Protein AF-A0AA35RYK0-F1 (afdb_monomer_lite)

Secondary structure (DSSP, 8-state):
--------------------------------------TT--EEEESTTS-EEEEPP-SHHHHTSSPPPS-TTTTT---EEEEES--HHHHHHHHHTT-EE--TT-S--SEEEESSPPPHHHHHT--TT-EES--TTTHHHHSHHHHHHHHHHHHHHH-TTTTTTS-SEEEETTTHHHHHHHHHHS---EEEEESS--TTTT-EEESSGGGS--SS-EEEEE--SSB-EETTEEEEEEEEEEEEEETTEEEEEEEEEEEEEEEEE---TT-TT-HHHH---HHHHTTSTT-----STT-TTSSSEEEHHHHHHHHHHTT--HHHHHHHHHHHHHHHHHHHHHHHHHHHHHH-SSTTSB-EEEEEEEEEBTTS-EEEEEEEES------SHHHHHHHHHHHHHHHHHHT-B---TTS--PPPPP---------------------------

Radius of gyration: 27.4 Å; chains: 1; bounding box: 89×77×68 Å

pLDDT: mean 77.93, std 24.45, range [21.61, 98.56]

Foldseek 3Di:
DDDDDDDDDDDDDDDDDDDDDDDDDDDDDDDDDPPPDPVQDQWFFDDDVRNFTFGFFDLCQLLVVDQLPDLPCPPPFAAEEEEADDDVLLVSRCVSNPYYYDDPPDLQHQEYEHPDDDDLQNQQSDDQLAAYADFPPPCCLFFPVNLVVLLVVCCVVVNCVLSVFAADKDKPDVCLVVVQVVCVVDFAKKWKAARPDDLCPPIFIDRDSVVDDRPGIIMIGGAQQFFDDDPQWFKKWWWKKKWQFLVVTDIDTDPKTKIFTQLDGAPTCPCRVPCSRRPRGCSVRVPDPSFDDDQDPPCQQDTRMHMPVNVLVVVVVVVDPSVVLVVLVVSSVVVSCVSCSVVRVVSCVVRRPHRLRYMHMKIWIWTQGPVSHIHTDGIHGNPDLDDPHPVSSVVSSCVVSVNSVVSGNTRHHSPDDDDPPPPPPPPPPDDDDDDDDDDDDDDDDDDDDD

Sequence (450 aa):
MMEIEESSCPSESGEEAGGGKDIRGSSVNSETSEKSSDANLSVLWTGSAGKTPLIQFRADALLGLETPPDHPYSGNHRLTFKLSGENRLVHTLLLSHGFSEVSLMNARFNVYWSGSHIQMSEIRALMPHQRINHFPRSYMITRKDRLCQNISRMQHAKGVKHFNIIPTTFVLPDELPQFRVHFRKKRGTWIVKPVSLSRGRGITIINHPNQAKSDEPMVVSQYIERPLIVNGYKFDLRIYVAVTSFNPLKIYIYEEGMARFATEHYSGPVQLDNLCMHLTNYSVNKKSTQYVRCDSPGRDDYGSKWSMSALLRHLQEQGKNVAEMMMKVEDVIIKALIAGESHISSACDVFQTHRRSCFELYGFDILIDKDLRPWLLEINLSPSLGCDTPFDLRLKSNLIANLLTLVGVPLCDPYTRETPKPPTDHQHRRPTQTSWTREKNHRRLCHHVL

Structure (mmCIF, N/CA/C/O backbone):
data_AF-A0AA35RYK0-F1
#
_entry.id   AF-A0AA35RYK0-F1
#
loop_
_atom_site.group_PDB
_atom_site.id
_atom_site.type_symbol
_atom_site.label_atom_id
_atom_site.label_alt_id
_atom_site.label_comp_id
_atom_site.label_asym_id
_atom_site.label_entity_id
_atom_site.label_seq_id
_atom_site.pdbx_PDB_ins_code
_atom_site.Cartn_x
_atom_site.Cartn_y
_atom_site.Cartn_z
_atom_site.occupancy
_atom_site.B_iso_or_equiv
_atom_site.auth_seq_id
_atom_site.auth_comp_id
_atom_site.auth_asym_id
_atom_site.auth_atom_id
_atom_site.pdbx_PDB_model_num
ATOM 1 N N . MET A 1 1 ? 15.670 -6.952 2.163 1.00 34.94 1 MET A N 1
ATOM 2 C CA . MET A 1 1 ? 14.462 -7.699 1.760 1.00 34.94 1 MET A CA 1
ATOM 3 C C . MET A 1 1 ? 14.798 -9.170 1.861 1.00 34.94 1 MET A C 1
ATOM 5 O O . MET A 1 1 ? 15.587 -9.646 1.052 1.00 34.94 1 MET A O 1
ATOM 9 N N . MET A 1 2 ? 14.259 -9.856 2.867 1.00 21.84 2 MET A N 1
ATOM 10 C CA . MET A 1 2 ? 14.359 -11.311 2.988 1.00 21.84 2 MET A CA 1
ATOM 11 C C . MET A 1 2 ? 13.404 -12.001 2.008 1.00 21.84 2 MET A C 1
ATOM 13 O O . MET A 1 2 ? 12.231 -11.646 1.904 1.00 21.84 2 MET A O 1
ATOM 17 N N . GLU A 1 3 ? 13.935 -12.974 1.276 1.00 25.69 3 GLU A N 1
ATOM 18 C CA . GLU A 1 3 ? 13.173 -13.931 0.482 1.00 25.69 3 GLU A CA 1
ATOM 19 C C . GLU A 1 3 ? 12.718 -15.040 1.440 1.00 25.69 3 GLU A C 1
ATOM 21 O O . GLU A 1 3 ? 13.545 -15.685 2.081 1.00 25.69 3 GLU A O 1
ATOM 26 N N . ILE A 1 4 ? 11.406 -15.195 1.631 1.00 26.39 4 ILE A N 1
ATOM 27 C CA . ILE A 1 4 ? 10.857 -16.266 2.468 1.00 26.39 4 ILE A CA 1
ATOM 28 C C . ILE A 1 4 ? 10.707 -17.497 1.572 1.00 26.39 4 ILE A C 1
ATOM 30 O O . ILE A 1 4 ? 9.731 -17.613 0.832 1.00 26.39 4 ILE A O 1
ATOM 34 N N . GLU A 1 5 ? 11.688 -18.396 1.622 1.00 27.75 5 GLU A N 1
ATOM 35 C CA . GLU A 1 5 ? 11.574 -19.764 1.105 1.00 27.75 5 GLU A CA 1
ATOM 36 C C . GLU A 1 5 ? 11.396 -20.737 2.284 1.00 27.75 5 GLU A C 1
ATOM 38 O O . GLU A 1 5 ? 12.176 -20.738 3.237 1.00 27.75 5 GLU A O 1
ATOM 43 N N . GLU A 1 6 ? 10.351 -21.570 2.242 1.00 27.88 6 GLU A N 1
ATOM 44 C CA . GLU A 1 6 ? 10.125 -22.629 3.232 1.00 27.88 6 GLU A CA 1
ATOM 45 C C . GLU A 1 6 ? 11.081 -23.820 3.015 1.00 27.88 6 GLU A C 1
ATOM 47 O O . GLU A 1 6 ? 10.957 -24.597 2.073 1.00 27.88 6 GLU A O 1
ATOM 52 N N . SER A 1 7 ? 12.038 -23.902 3.943 1.00 25.59 7 SER A N 1
ATOM 53 C CA . SER A 1 7 ? 12.784 -25.020 4.551 1.00 25.59 7 SER A CA 1
ATOM 54 C C . SER A 1 7 ? 12.881 -26.415 3.907 1.00 25.59 7 SER A C 1
ATOM 56 O O . SER A 1 7 ? 11.884 -27.094 3.662 1.00 25.59 7 SER A O 1
ATOM 58 N N . SER A 1 8 ? 14.098 -26.967 4.001 1.00 23.86 8 SER A N 1
ATOM 59 C CA . SER A 1 8 ? 14.321 -28.364 4.408 1.00 23.86 8 SER A CA 1
ATOM 60 C C . SER A 1 8 ? 15.623 -28.504 5.217 1.00 23.86 8 SER A C 1
ATOM 62 O O . SER A 1 8 ? 16.707 -28.253 4.691 1.00 23.86 8 SER A O 1
ATOM 64 N N . CYS A 1 9 ? 15.516 -28.898 6.492 1.00 22.33 9 CYS A N 1
ATOM 65 C CA . CYS A 1 9 ? 16.637 -29.301 7.354 1.00 22.33 9 CYS A CA 1
ATOM 66 C C . CYS A 1 9 ? 17.306 -30.594 6.862 1.00 22.33 9 CYS A C 1
ATOM 68 O O . CYS A 1 9 ? 16.609 -31.502 6.402 1.00 22.33 9 CYS A O 1
ATOM 70 N N . PRO A 1 10 ? 18.607 -30.758 7.147 1.00 25.53 10 PRO A N 1
ATOM 71 C CA . PRO A 1 10 ? 19.122 -32.055 7.551 1.00 25.53 10 PRO A CA 1
ATOM 72 C C . PRO A 1 10 ? 19.790 -32.024 8.933 1.00 25.53 10 PRO A C 1
ATOM 74 O O . PRO A 1 10 ? 20.348 -31.029 9.385 1.00 25.53 10 PRO A O 1
ATOM 77 N N . SER A 1 11 ? 19.658 -33.178 9.572 1.00 25.84 11 SER A N 1
ATOM 78 C CA . SER A 1 11 ? 20.083 -33.630 10.894 1.00 25.84 11 SER A CA 1
ATOM 79 C C . SER A 1 11 ? 21.565 -33.453 11.232 1.00 25.84 11 SER A C 1
ATOM 81 O O . SER A 1 11 ? 22.437 -33.699 10.401 1.00 25.84 11 SER A O 1
ATOM 83 N N . GLU A 1 12 ? 21.813 -33.154 12.508 1.00 24.00 12 GLU A N 1
ATOM 84 C CA . GLU A 1 12 ? 23.100 -33.260 13.195 1.00 24.00 12 GLU A CA 1
ATOM 85 C C . GLU A 1 12 ? 23.570 -34.720 13.334 1.00 24.00 12 GLU A C 1
ATOM 87 O O . GLU A 1 12 ? 22.795 -35.613 13.681 1.00 24.00 12 GLU A O 1
ATOM 92 N N . SER A 1 13 ? 24.874 -34.930 13.165 1.00 26.23 13 SER A N 1
ATOM 93 C CA . SER A 1 13 ? 25.642 -35.987 13.827 1.00 26.23 13 SER A CA 1
ATOM 94 C C . SER A 1 13 ? 27.058 -35.452 14.044 1.00 26.23 13 SER A C 1
ATOM 96 O O . SER A 1 13 ? 27.713 -35.058 13.078 1.00 26.23 13 SER A O 1
ATOM 98 N N . GLY A 1 14 ? 27.480 -35.357 15.304 1.00 23.80 14 GLY A N 1
ATOM 99 C CA . GLY A 1 14 ? 28.763 -34.778 15.698 1.00 23.80 14 GLY A CA 1
ATOM 100 C C . GLY A 1 14 ? 29.941 -35.745 15.619 1.00 23.80 14 GLY A C 1
ATOM 101 O O . GLY A 1 14 ? 29.751 -36.945 15.470 1.00 23.80 14 GLY A O 1
ATOM 102 N N . GLU A 1 15 ? 31.143 -35.189 15.779 1.00 25.91 15 GLU A N 1
ATOM 103 C CA . GLU A 1 15 ? 32.295 -35.825 16.429 1.00 25.91 15 GLU A CA 1
ATOM 104 C C . GLU A 1 15 ? 33.355 -34.756 16.777 1.00 25.91 15 GLU A C 1
ATOM 106 O O . GLU A 1 15 ? 33.564 -33.794 16.038 1.00 25.91 15 GLU A O 1
ATOM 111 N N . GLU A 1 16 ? 33.952 -34.906 17.962 1.00 24.39 16 GLU A N 1
ATOM 112 C CA . GLU A 1 16 ? 34.920 -34.018 18.623 1.00 24.39 16 GLU A CA 1
ATOM 113 C C . GLU A 1 16 ? 36.397 -34.340 18.286 1.00 24.39 16 GLU A C 1
ATOM 115 O O . GLU A 1 16 ? 36.713 -35.404 17.763 1.00 24.39 16 GLU A O 1
ATOM 120 N N . ALA A 1 17 ? 37.279 -33.445 18.774 1.00 27.11 17 ALA A N 1
ATOM 121 C CA . ALA A 1 17 ? 38.740 -33.533 18.981 1.00 27.11 17 ALA A CA 1
ATOM 122 C C . ALA A 1 17 ? 39.620 -33.102 17.787 1.00 27.11 17 ALA A C 1
ATOM 124 O O . ALA A 1 17 ? 39.384 -33.477 16.652 1.00 27.11 17 ALA A O 1
ATOM 125 N N . GLY A 1 18 ? 40.695 -32.318 17.917 1.00 22.81 18 GLY A N 1
ATOM 126 C CA . GLY A 1 18 ? 41.422 -31.753 19.054 1.00 22.81 18 GLY A CA 1
ATOM 127 C C . GLY A 1 18 ? 42.898 -31.548 18.645 1.00 22.81 18 GLY A C 1
ATOM 128 O O . GLY A 1 18 ? 43.494 -32.452 18.077 1.00 22.81 18 GLY A O 1
ATOM 129 N N . GLY A 1 19 ? 43.495 -30.389 18.963 1.00 23.64 19 GLY A N 1
ATOM 130 C CA . GLY A 1 19 ? 44.948 -30.244 19.192 1.00 23.64 19 GLY A CA 1
ATOM 131 C C . GLY A 1 19 ? 45.888 -29.817 18.040 1.00 23.64 19 GLY A C 1
ATOM 132 O O . GLY A 1 19 ? 46.307 -30.633 17.236 1.00 23.64 19 GLY A O 1
ATOM 133 N N . GLY A 1 20 ? 46.376 -28.567 18.111 1.00 22.73 20 GLY A N 1
ATOM 134 C CA . GLY A 1 20 ? 47.809 -28.273 18.319 1.00 22.73 20 GLY A CA 1
ATOM 135 C C . GLY A 1 20 ? 48.814 -28.175 17.146 1.00 22.73 20 GLY A C 1
ATOM 136 O O . GLY A 1 20 ? 49.218 -29.184 16.587 1.00 22.73 20 GLY A O 1
ATOM 137 N N . LYS A 1 21 ? 49.393 -26.961 17.031 1.00 25.72 21 LYS A N 1
ATOM 138 C CA . LYS A 1 21 ? 50.812 -26.585 16.763 1.00 25.72 21 LYS A CA 1
ATOM 139 C C . LYS A 1 21 ? 51.311 -26.163 15.360 1.00 25.72 21 LYS A C 1
ATOM 141 O O . LYS A 1 21 ? 51.369 -26.934 14.416 1.00 25.72 21 LYS A O 1
ATOM 146 N N . ASP A 1 22 ? 51.836 -24.929 15.394 1.00 24.11 22 ASP A N 1
ATOM 147 C CA . ASP A 1 22 ? 53.138 -24.413 14.930 1.00 24.11 22 ASP A CA 1
ATOM 148 C C . ASP A 1 22 ? 53.469 -24.162 13.439 1.00 24.11 22 ASP A C 1
ATOM 150 O O . ASP A 1 22 ? 53.766 -25.055 12.657 1.00 24.11 22 ASP A O 1
ATOM 154 N N . ILE A 1 23 ? 53.555 -22.855 13.137 1.00 27.02 23 ILE A N 1
ATOM 155 C CA . ILE A 1 23 ? 54.679 -22.097 12.540 1.00 27.02 23 ILE A CA 1
ATOM 156 C C . ILE A 1 23 ? 55.445 -22.744 11.368 1.00 27.02 23 ILE A C 1
ATOM 158 O O . ILE A 1 23 ? 56.304 -23.598 11.573 1.00 27.02 23 ILE A O 1
ATOM 162 N N . ARG A 1 24 ? 55.343 -22.120 10.182 1.00 24.30 24 ARG A N 1
ATOM 163 C CA . ARG A 1 24 ? 56.507 -21.648 9.396 1.00 24.30 24 ARG A CA 1
ATOM 164 C C . ARG A 1 24 ? 56.077 -20.742 8.246 1.00 24.30 24 ARG A C 1
ATOM 166 O O . ARG A 1 24 ? 55.248 -21.108 7.423 1.00 24.30 24 ARG A O 1
ATOM 173 N N . GLY A 1 25 ? 56.683 -19.558 8.202 1.00 23.19 25 GLY A N 1
ATOM 174 C CA . GLY A 1 25 ? 56.655 -18.688 7.039 1.00 23.19 25 GLY A CA 1
ATOM 175 C C . GLY A 1 25 ? 57.561 -19.214 5.927 1.00 23.19 25 GLY A C 1
ATOM 176 O O . GLY A 1 25 ? 58.642 -19.741 6.185 1.00 23.19 25 GLY A O 1
ATOM 177 N N . SER A 1 26 ? 57.125 -19.001 4.693 1.00 24.11 26 SER A N 1
ATOM 178 C CA . SER A 1 26 ? 57.976 -18.957 3.510 1.00 24.11 26 SER A CA 1
ATOM 179 C C . SER A 1 26 ? 57.420 -17.882 2.584 1.00 24.11 26 SER A C 1
ATOM 181 O O . SER A 1 26 ? 56.283 -17.961 2.122 1.00 24.11 26 SER A O 1
ATOM 183 N N . SER A 1 27 ? 58.222 -16.845 2.394 1.00 21.61 27 SER A N 1
ATOM 184 C CA . SER A 1 27 ? 58.050 -15.779 1.420 1.00 21.61 27 SER A CA 1
ATOM 185 C C . SER A 1 27 ? 58.276 -16.283 -0.012 1.00 21.61 27 SER A C 1
ATOM 187 O O . SER A 1 27 ? 58.873 -17.337 -0.216 1.00 21.61 27 SER A O 1
ATOM 189 N N . VAL A 1 28 ? 57.898 -15.420 -0.967 1.00 23.56 28 VAL A N 1
ATOM 190 C CA . VAL A 1 28 ? 58.276 -15.395 -2.396 1.00 23.56 28 VAL A CA 1
ATOM 191 C C . VAL A 1 28 ? 57.274 -16.068 -3.351 1.00 23.56 28 VAL A C 1
ATOM 193 O O . VAL A 1 28 ? 57.369 -17.249 -3.650 1.00 23.56 28 VAL A O 1
ATOM 196 N N . ASN A 1 29 ? 56.339 -15.290 -3.910 1.00 23.39 29 ASN A N 1
ATOM 197 C CA . ASN A 1 29 ? 56.534 -14.735 -5.255 1.00 23.39 29 ASN A CA 1
ATOM 198 C C . ASN A 1 29 ? 55.437 -13.730 -5.629 1.00 23.39 29 ASN A C 1
ATOM 200 O O . ASN A 1 29 ? 54.242 -13.966 -5.479 1.00 23.39 29 ASN A O 1
ATOM 204 N N . SER A 1 30 ? 55.905 -12.586 -6.107 1.00 27.88 30 SER A N 1
ATOM 205 C CA . SER A 1 30 ? 55.151 -11.508 -6.719 1.00 27.88 30 SER A CA 1
ATOM 206 C C . SER A 1 30 ? 54.649 -11.927 -8.099 1.00 27.88 30 SER A C 1
ATOM 208 O O . SER A 1 30 ? 55.432 -11.980 -9.044 1.00 27.88 30 SER A O 1
ATOM 210 N N . GLU A 1 31 ? 53.346 -12.137 -8.229 1.00 24.44 31 GLU A N 1
ATOM 211 C CA . GLU A 1 31 ? 52.645 -11.972 -9.500 1.00 24.44 31 GLU A CA 1
ATOM 212 C C . GLU A 1 31 ? 51.521 -10.963 -9.282 1.00 24.44 31 GLU A C 1
ATOM 214 O O . GLU A 1 31 ? 50.459 -11.237 -8.721 1.00 24.44 31 GLU A O 1
ATOM 219 N N . THR A 1 32 ? 51.820 -9.732 -9.681 1.00 27.02 32 THR A N 1
ATOM 220 C CA . THR A 1 32 ? 50.865 -8.655 -9.897 1.00 27.02 32 THR A CA 1
ATOM 221 C C . THR A 1 32 ? 49.854 -9.101 -10.951 1.00 27.02 32 THR A C 1
ATOM 223 O O . THR A 1 32 ? 50.078 -8.921 -12.144 1.00 27.02 32 THR A O 1
ATOM 226 N N . SER A 1 33 ? 48.736 -9.686 -10.516 1.00 24.89 33 SER A N 1
ATOM 227 C CA . SER A 1 33 ? 47.503 -9.634 -11.297 1.00 24.89 33 SER A CA 1
ATOM 228 C C . SER A 1 33 ? 46.822 -8.313 -10.966 1.00 24.89 33 SER A C 1
ATOM 230 O O . SER A 1 33 ? 46.433 -8.051 -9.825 1.00 24.89 33 SER A O 1
ATOM 232 N N . GLU A 1 34 ? 46.767 -7.437 -11.962 1.00 26.05 34 GLU A N 1
ATOM 233 C CA . GLU A 1 34 ? 45.997 -6.203 -11.942 1.00 26.05 34 GLU A CA 1
ATOM 234 C C . GLU A 1 34 ? 44.538 -6.532 -11.597 1.00 26.05 34 GLU A C 1
ATOM 236 O O . GLU A 1 34 ? 43.733 -6.899 -12.449 1.00 26.05 34 GLU A O 1
ATOM 241 N N . LYS A 1 35 ? 44.177 -6.406 -10.317 1.00 25.38 35 LYS A N 1
ATOM 242 C CA . LYS A 1 35 ? 42.783 -6.239 -9.910 1.00 25.38 35 LYS A CA 1
ATOM 243 C C . LYS A 1 35 ? 42.386 -4.817 -10.277 1.00 25.38 35 LYS A C 1
ATOM 245 O O . LYS A 1 35 ? 42.448 -3.912 -9.447 1.00 25.38 35 LYS A O 1
ATOM 250 N N . SER A 1 36 ? 42.020 -4.621 -11.540 1.00 27.78 36 SER A N 1
ATOM 251 C CA . SER A 1 36 ? 41.297 -3.430 -11.958 1.00 27.78 36 SER A CA 1
ATOM 252 C C . SER A 1 36 ? 39.997 -3.337 -11.157 1.00 27.78 36 SER A C 1
ATOM 254 O O . SER A 1 36 ? 39.219 -4.283 -11.065 1.00 27.78 36 SER A O 1
ATOM 256 N N . SER A 1 37 ? 39.816 -2.178 -10.543 1.00 33.56 37 SER A N 1
ATOM 257 C CA . SER A 1 37 ? 38.637 -1.664 -9.854 1.00 33.56 37 SER A CA 1
ATOM 258 C C . SER A 1 37 ? 37.287 -2.007 -10.514 1.00 33.56 37 SER A C 1
ATOM 260 O O . SER A 1 37 ? 36.809 -1.252 -11.355 1.00 33.56 37 SER A O 1
ATOM 262 N N . ASP A 1 38 ? 36.624 -3.074 -10.062 1.00 33.25 38 ASP A N 1
ATOM 263 C CA . ASP A 1 38 ? 35.249 -3.435 -10.469 1.00 33.25 38 ASP A CA 1
ATOM 264 C C . ASP A 1 38 ? 34.182 -3.070 -9.413 1.00 33.25 38 ASP A C 1
ATOM 266 O O . ASP A 1 38 ? 33.035 -3.506 -9.467 1.00 33.25 38 ASP A O 1
ATOM 270 N N . ALA A 1 39 ? 34.526 -2.220 -8.440 1.00 35.94 39 ALA A N 1
ATOM 271 C CA . ALA A 1 39 ? 33.624 -1.809 -7.358 1.00 35.94 39 ALA A CA 1
ATOM 272 C C . ALA A 1 39 ? 32.534 -0.790 -7.777 1.00 35.94 39 ALA A C 1
ATOM 274 O O . ALA A 1 39 ? 31.758 -0.354 -6.932 1.00 35.94 39 ALA A O 1
ATOM 275 N N . ASN A 1 40 ? 32.466 -0.405 -9.058 1.00 45.06 40 ASN A N 1
ATOM 276 C CA . ASN A 1 40 ? 31.610 0.685 -9.554 1.00 45.06 40 ASN A CA 1
ATOM 277 C C . ASN A 1 40 ? 30.502 0.251 -10.532 1.00 45.06 40 ASN A C 1
ATOM 279 O O . ASN A 1 40 ? 29.771 1.094 -11.064 1.00 45.06 40 ASN A O 1
ATOM 283 N N . LEU A 1 41 ? 30.344 -1.047 -10.797 1.00 52.97 41 LEU A N 1
ATOM 284 C CA . LEU A 1 41 ? 29.355 -1.512 -11.767 1.00 52.97 41 LEU A CA 1
ATOM 285 C C . LEU A 1 41 ? 27.944 -1.468 -11.178 1.00 52.97 41 LEU A C 1
ATOM 287 O O . LEU A 1 41 ? 27.533 -2.335 -10.419 1.00 52.97 41 LEU A O 1
ATOM 291 N N . SER A 1 42 ? 27.156 -0.487 -11.622 1.00 71.25 42 SER A N 1
ATOM 292 C CA . SER A 1 42 ? 25.709 -0.402 -11.367 1.00 71.25 42 SER A CA 1
ATOM 293 C C . SER A 1 42 ? 24.905 -1.473 -12.140 1.00 71.25 42 SER A C 1
ATOM 295 O O . SER A 1 42 ? 23.708 -1.312 -12.355 1.00 71.25 42 SER A O 1
ATOM 297 N N . VAL A 1 43 ? 25.548 -2.563 -12.582 1.00 77.19 43 VAL A N 1
ATOM 298 C CA . VAL A 1 43 ? 24.970 -3.623 -13.421 1.00 77.19 43 VAL A CA 1
ATOM 299 C C . VAL A 1 43 ? 25.002 -4.957 -12.690 1.00 77.19 43 VAL A C 1
ATOM 301 O O . VAL A 1 43 ? 26.064 -5.449 -12.321 1.00 77.19 43 VAL A O 1
ATOM 304 N N . LEU A 1 44 ? 23.836 -5.587 -12.572 1.00 78.00 44 LEU A N 1
ATOM 305 C CA . LEU A 1 44 ? 23.687 -6.953 -12.082 1.00 78.00 44 LEU A CA 1
ATOM 306 C C . LEU A 1 44 ? 23.559 -7.911 -13.268 1.00 78.00 44 LEU A C 1
ATOM 308 O O . LEU A 1 44 ? 22.696 -7.737 -14.126 1.00 78.00 44 LEU A O 1
ATOM 312 N N . TRP A 1 45 ? 24.381 -8.953 -13.314 1.00 77.56 45 TRP A N 1
ATOM 313 C CA . TRP A 1 45 ? 24.345 -9.948 -14.387 1.00 77.56 45 TRP A CA 1
ATOM 314 C C . TRP A 1 45 ? 23.510 -11.163 -13.981 1.00 77.56 45 TRP A C 1
ATOM 316 O O . TRP A 1 45 ? 23.760 -11.786 -12.952 1.00 77.56 45 TRP A O 1
ATOM 326 N N . THR A 1 46 ? 22.503 -11.514 -14.789 1.00 74.94 46 THR A N 1
ATOM 327 C CA . THR A 1 46 ? 21.564 -12.612 -14.486 1.00 74.94 46 THR A CA 1
ATOM 328 C C . THR A 1 46 ? 21.288 -13.525 -15.690 1.00 74.94 46 THR A C 1
ATOM 330 O O . THR A 1 46 ? 21.639 -13.218 -16.833 1.00 74.94 46 THR A O 1
ATOM 333 N N . GLY A 1 47 ? 20.638 -14.670 -15.442 1.00 62.81 47 GLY A N 1
ATOM 334 C CA . GLY A 1 47 ? 20.237 -15.647 -16.464 1.00 62.81 47 GLY A CA 1
ATOM 335 C C . GLY A 1 47 ? 21.265 -16.756 -16.710 1.00 62.81 47 GLY A C 1
ATOM 336 O O . GLY A 1 47 ? 22.314 -16.805 -16.071 1.00 62.81 47 GLY A O 1
ATOM 337 N N . SER A 1 48 ? 20.961 -17.670 -17.638 1.00 50.69 48 SER A N 1
ATOM 338 C CA . SER A 1 48 ? 21.844 -18.789 -17.992 1.00 50.69 48 SER A CA 1
ATOM 339 C C . SER A 1 48 ? 23.202 -18.259 -18.471 1.00 50.69 48 SER A C 1
ATOM 341 O O . SER A 1 48 ? 23.280 -17.600 -19.509 1.00 50.69 48 SER A O 1
ATOM 343 N N . ALA A 1 49 ? 24.254 -18.534 -17.693 1.00 51.81 49 ALA A N 1
ATOM 344 C CA . ALA A 1 49 ? 25.617 -18.021 -17.869 1.00 51.81 49 ALA A CA 1
ATOM 345 C C . ALA A 1 49 ? 25.798 -16.495 -17.688 1.00 51.81 49 ALA A C 1
ATOM 347 O O . ALA A 1 49 ? 26.730 -15.932 -18.252 1.00 51.81 49 ALA A O 1
ATOM 348 N N . GLY A 1 50 ? 24.921 -15.817 -16.933 1.00 62.03 50 GLY A N 1
ATOM 349 C CA . GLY A 1 50 ? 25.119 -14.410 -16.550 1.00 62.03 50 GLY A CA 1
ATOM 350 C C . GLY A 1 50 ? 25.060 -13.422 -17.717 1.00 62.03 50 GLY A C 1
ATOM 351 O O . GLY A 1 50 ? 25.768 -12.429 -17.707 1.00 62.03 50 GLY A O 1
ATOM 352 N N . LYS A 1 51 ? 24.255 -13.695 -18.752 1.00 67.44 51 LYS A N 1
ATOM 353 C CA . LYS A 1 51 ? 24.246 -12.914 -20.006 1.00 67.44 51 LYS A CA 1
ATOM 354 C C . LYS A 1 51 ? 23.253 -11.749 -20.055 1.00 67.44 51 LYS A C 1
ATOM 356 O O . LYS A 1 51 ? 23.234 -11.030 -21.048 1.00 67.44 51 LYS A O 1
ATOM 361 N N . THR A 1 52 ? 22.396 -11.580 -19.048 1.00 76.88 52 THR A N 1
ATOM 362 C CA . THR A 1 52 ? 21.373 -10.521 -19.040 1.00 76.88 52 THR A CA 1
ATOM 363 C C . THR A 1 52 ? 21.774 -9.419 -18.061 1.00 76.88 52 THR A C 1
ATOM 365 O O . THR A 1 52 ? 21.652 -9.643 -16.852 1.00 76.88 52 THR A O 1
ATOM 368 N N . PRO A 1 53 ? 22.237 -8.253 -18.544 1.00 86.69 53 PRO A N 1
ATOM 369 C CA . PRO A 1 53 ? 22.559 -7.126 -17.680 1.00 86.69 53 PRO A CA 1
ATOM 370 C C . PRO A 1 53 ? 21.271 -6.452 -17.188 1.00 86.69 53 PRO A C 1
ATOM 372 O O . PRO A 1 53 ? 20.384 -6.108 -17.974 1.00 86.69 53 PRO A O 1
ATOM 375 N N . LEU A 1 54 ? 21.165 -6.269 -15.879 1.00 88.69 54 LEU A N 1
ATOM 376 C CA . LEU A 1 54 ? 20.094 -5.550 -15.196 1.00 88.69 54 LEU A CA 1
ATOM 377 C C . LEU A 1 54 ? 20.667 -4.302 -14.533 1.00 88.69 54 LEU A C 1
ATOM 379 O O . LEU A 1 54 ? 21.801 -4.304 -14.067 1.00 88.69 54 LEU A O 1
ATOM 383 N N . ILE A 1 55 ? 19.865 -3.251 -14.462 1.00 89.38 55 ILE A N 1
ATOM 384 C CA . ILE A 1 55 ? 20.244 -1.990 -13.829 1.00 89.38 55 ILE A CA 1
ATOM 385 C C . ILE A 1 55 ? 20.031 -2.108 -12.319 1.00 89.38 55 ILE A C 1
ATOM 387 O O . ILE A 1 55 ? 18.931 -2.427 -11.862 1.00 89.38 55 ILE A O 1
ATOM 391 N N . GLN A 1 56 ? 21.077 -1.819 -11.550 1.00 89.94 56 GLN A N 1
ATOM 392 C CA . GLN A 1 56 ? 21.011 -1.619 -10.109 1.00 89.94 56 GLN A CA 1
ATOM 393 C C . GLN A 1 56 ? 20.724 -0.148 -9.818 1.00 89.94 56 GLN A C 1
ATOM 395 O O . GLN A 1 56 ? 21.459 0.738 -10.257 1.00 89.94 56 GLN A O 1
ATOM 400 N N . PHE A 1 57 ? 19.658 0.109 -9.066 1.00 89.88 57 PHE A N 1
ATOM 401 C CA . PHE A 1 57 ? 19.273 1.453 -8.656 1.00 89.88 57 PHE A CA 1
ATOM 402 C C . PHE A 1 57 ? 19.749 1.733 -7.233 1.00 89.88 57 PHE A C 1
ATOM 404 O O . PHE A 1 57 ? 19.596 0.896 -6.344 1.00 89.88 57 PHE A O 1
ATOM 411 N N . ARG A 1 58 ? 20.280 2.936 -7.004 1.00 88.88 58 ARG A N 1
ATOM 412 C CA . ARG A 1 58 ? 20.751 3.401 -5.693 1.00 88.88 58 ARG A CA 1
ATOM 413 C C . ARG A 1 58 ? 20.038 4.676 -5.265 1.00 88.88 58 ARG A C 1
ATOM 415 O O . ARG A 1 58 ? 19.743 5.547 -6.081 1.00 88.88 58 ARG A O 1
ATOM 422 N N . ALA A 1 59 ? 19.761 4.791 -3.968 1.00 88.31 59 ALA A N 1
ATOM 423 C CA . ALA A 1 59 ? 19.098 5.962 -3.401 1.00 88.31 59 ALA A CA 1
ATOM 424 C C . ALA A 1 59 ? 20.051 7.154 -3.193 1.00 88.31 59 ALA A C 1
ATOM 426 O O . ALA A 1 59 ? 19.572 8.262 -2.964 1.00 88.31 59 ALA A O 1
ATOM 427 N N . ASP A 1 60 ? 21.367 6.954 -3.300 1.00 82.62 60 ASP A N 1
ATOM 428 C CA . ASP A 1 60 ? 22.417 7.936 -2.982 1.00 82.62 60 ASP A CA 1
ATOM 429 C C . ASP A 1 60 ? 22.185 9.288 -3.677 1.00 82.62 60 ASP A C 1
ATOM 431 O O . ASP A 1 60 ? 22.229 10.344 -3.040 1.00 82.62 60 ASP A O 1
ATOM 435 N N . ALA A 1 61 ? 21.804 9.247 -4.959 1.00 70.06 61 ALA A N 1
ATOM 436 C CA . ALA A 1 61 ? 21.502 10.430 -5.765 1.00 70.06 61 ALA A CA 1
ATOM 437 C C . ALA A 1 61 ? 20.247 11.203 -5.307 1.00 70.06 61 ALA A C 1
ATOM 439 O O . ALA A 1 61 ? 20.123 12.395 -5.573 1.00 70.06 61 ALA A O 1
ATOM 440 N N . LEU A 1 62 ? 19.303 10.543 -4.629 1.00 79.38 62 LEU A N 1
ATOM 441 C CA . LEU A 1 62 ? 18.120 11.185 -4.040 1.00 79.38 62 LEU A CA 1
ATOM 442 C C . LEU A 1 62 ? 18.401 11.758 -2.648 1.00 79.38 62 LEU A C 1
ATOM 444 O O . LEU A 1 62 ? 17.709 12.677 -2.212 1.00 79.38 62 LEU A O 1
ATOM 448 N N . LEU A 1 63 ? 19.389 11.200 -1.950 1.00 79.50 63 LEU A N 1
ATOM 449 C CA . LEU A 1 63 ? 19.749 11.564 -0.580 1.00 79.50 63 LEU A CA 1
ATOM 450 C C . LEU A 1 63 ? 20.885 12.591 -0.514 1.00 79.50 63 LEU A C 1
ATOM 452 O O . LEU A 1 63 ? 21.252 13.013 0.578 1.00 79.50 63 LEU A O 1
ATOM 456 N N . GLY A 1 64 ? 21.420 13.005 -1.668 1.00 69.62 64 GLY A N 1
ATOM 457 C CA . GLY A 1 64 ? 22.534 13.949 -1.756 1.00 69.62 64 GLY A CA 1
ATOM 458 C C . GLY A 1 64 ? 23.838 13.390 -1.187 1.00 69.62 64 GLY A C 1
ATOM 459 O O . GLY A 1 64 ? 24.691 14.170 -0.775 1.00 69.62 64 GLY A O 1
ATOM 460 N N . LEU A 1 65 ? 23.966 12.058 -1.115 1.00 57.62 65 LEU A N 1
ATOM 461 C CA . LEU A 1 65 ? 25.089 11.390 -0.454 1.00 57.62 65 LEU A CA 1
ATOM 462 C C . LEU A 1 65 ? 26.330 11.272 -1.352 1.00 57.62 65 LEU A C 1
ATOM 464 O O . LEU A 1 65 ? 27.425 11.186 -0.813 1.00 57.62 65 LEU A O 1
ATOM 468 N N . GLU A 1 66 ? 26.194 11.359 -2.680 1.00 55.69 66 GLU A N 1
ATOM 469 C CA . GLU A 1 66 ? 27.306 11.417 -3.644 1.00 55.69 66 GLU A CA 1
ATOM 470 C C . GLU A 1 66 ? 26.873 12.170 -4.918 1.00 55.69 66 GLU A C 1
ATOM 472 O O . GLU A 1 66 ? 25.686 12.191 -5.264 1.00 55.69 66 GLU A O 1
ATOM 477 N N . THR A 1 67 ? 27.821 12.763 -5.657 1.00 49.03 67 THR A N 1
ATOM 478 C CA . THR A 1 67 ? 27.595 13.051 -7.083 1.00 49.03 67 THR A CA 1
ATOM 479 C C . THR A 1 67 ? 27.331 11.714 -7.768 1.00 49.03 67 THR A C 1
ATOM 481 O O . THR A 1 67 ? 28.174 10.826 -7.615 1.00 49.03 67 THR A O 1
ATOM 484 N N . PRO A 1 68 ? 26.199 11.522 -8.479 1.00 51.09 68 PRO A N 1
ATOM 485 C CA . PRO A 1 68 ? 25.974 10.276 -9.198 1.00 51.09 68 PRO A CA 1
ATOM 486 C C . PRO A 1 68 ? 27.217 10.010 -10.054 1.00 51.09 68 PRO A C 1
ATOM 488 O O . PRO A 1 68 ? 27.673 10.952 -10.710 1.00 51.09 68 PRO A O 1
ATOM 491 N N . PRO A 1 69 ? 27.815 8.804 -9.993 1.00 52.28 69 PRO A N 1
ATOM 492 C CA . PRO A 1 69 ? 28.988 8.511 -10.804 1.00 52.28 69 PRO A CA 1
ATOM 493 C C . PRO A 1 69 ? 28.673 8.868 -12.252 1.00 52.28 69 PRO A C 1
ATOM 495 O O . PRO A 1 69 ? 27.521 8.690 -12.670 1.00 52.28 69 PRO A O 1
ATOM 498 N N . ASP A 1 70 ? 29.674 9.387 -12.976 1.00 53.16 70 ASP A N 1
ATOM 499 C CA . ASP A 1 70 ? 29.577 9.675 -14.409 1.00 53.16 70 ASP A CA 1
ATOM 500 C C . ASP A 1 70 ? 28.732 8.593 -15.056 1.00 53.16 70 ASP A C 1
ATOM 502 O O . ASP A 1 70 ? 29.062 7.414 -14.908 1.00 53.16 70 ASP A O 1
ATOM 506 N N . HIS A 1 71 ? 27.594 9.002 -15.637 1.00 57.66 71 HIS A N 1
ATOM 507 C CA . HIS A 1 71 ? 26.515 8.127 -16.091 1.00 57.66 71 HIS A CA 1
ATOM 508 C C . HIS A 1 71 ? 27.092 6.776 -16.540 1.00 57.66 71 HIS A C 1
ATOM 510 O O . HIS A 1 71 ? 27.653 6.719 -17.637 1.00 57.66 71 HIS A O 1
ATOM 516 N N . PRO A 1 72 ? 26.993 5.690 -15.745 1.00 54.94 72 PRO A N 1
ATOM 517 C CA . PRO A 1 72 ? 27.792 4.484 -16.000 1.00 54.94 72 PRO A CA 1
ATOM 518 C C . PRO A 1 72 ? 27.395 3.781 -17.308 1.00 54.94 72 PRO A C 1
ATOM 520 O O . PRO A 1 72 ? 28.068 2.866 -17.769 1.00 54.94 72 PRO A O 1
ATOM 523 N N . TYR A 1 73 ? 26.292 4.228 -17.916 1.00 59.28 73 TYR A N 1
ATOM 524 C CA . TYR A 1 73 ? 25.759 3.775 -19.199 1.00 59.28 73 TYR A CA 1
ATOM 525 C C . TYR A 1 73 ? 25.972 4.770 -20.349 1.00 59.28 73 TYR A C 1
ATOM 527 O O . TYR A 1 73 ? 25.596 4.469 -21.487 1.00 59.28 73 TYR A O 1
ATOM 535 N N . SER A 1 74 ? 26.516 5.961 -20.070 1.00 49.91 74 SER A N 1
ATOM 536 C CA . SER A 1 74 ? 26.732 6.993 -21.083 1.00 49.91 74 SER A CA 1
ATOM 537 C C . SER A 1 74 ? 27.707 6.493 -22.145 1.00 49.91 74 SER A C 1
ATOM 539 O O . SER A 1 74 ? 28.815 6.057 -21.857 1.00 49.91 74 SER A O 1
ATOM 541 N N . GLY A 1 75 ? 27.238 6.489 -23.393 1.00 55.78 75 GLY A N 1
ATOM 542 C CA . GLY A 1 75 ? 28.013 6.097 -24.570 1.00 55.78 75 GLY A CA 1
ATOM 543 C C . GLY A 1 75 ? 27.365 5.005 -25.422 1.00 55.78 75 GLY A C 1
ATOM 544 O O . GLY A 1 75 ? 27.386 5.135 -26.641 1.00 55.78 75 GLY A O 1
ATOM 545 N N . ASN A 1 76 ? 26.722 3.991 -24.819 1.00 65.19 76 ASN A N 1
ATOM 546 C CA . ASN A 1 76 ? 26.287 2.789 -25.561 1.00 65.19 76 ASN A CA 1
ATOM 547 C C . ASN A 1 76 ? 24.784 2.454 -25.493 1.00 65.19 76 ASN A C 1
ATOM 549 O O . ASN A 1 76 ? 24.322 1.672 -26.321 1.00 65.19 76 ASN A O 1
ATOM 553 N N . HIS A 1 77 ? 24.015 3.004 -24.543 1.00 75.12 77 HIS A N 1
ATOM 554 C CA . HIS A 1 77 ? 22.588 2.673 -24.400 1.00 75.12 77 HIS A CA 1
ATOM 555 C C . HIS A 1 77 ? 21.723 3.911 -24.141 1.00 75.12 77 HIS A C 1
ATOM 557 O O . HIS A 1 77 ? 21.876 4.587 -23.123 1.00 75.12 77 HIS A O 1
ATOM 563 N N . ARG A 1 78 ? 20.753 4.181 -25.021 1.00 86.12 78 ARG A N 1
ATOM 564 C CA . ARG A 1 78 ? 19.754 5.242 -24.835 1.00 86.12 78 ARG A CA 1
ATOM 565 C C . ARG A 1 78 ? 18.589 4.773 -23.960 1.00 86.12 78 ARG A C 1
ATOM 567 O O . ARG A 1 78 ? 17.513 4.435 -24.450 1.00 86.12 78 ARG A O 1
ATOM 574 N N . LEU A 1 79 ? 18.778 4.793 -22.646 1.00 91.56 79 LEU A N 1
ATOM 575 C CA . LEU A 1 79 ? 17.721 4.438 -21.697 1.00 91.56 79 LEU A CA 1
ATOM 576 C C . LEU A 1 79 ? 16.627 5.511 -21.654 1.00 91.56 79 LEU A C 1
ATOM 578 O O . LEU A 1 79 ? 16.901 6.713 -21.601 1.00 91.56 79 LEU A O 1
ATOM 582 N N . THR A 1 80 ? 15.366 5.081 -21.682 1.00 94.62 80 THR A N 1
ATOM 583 C CA . THR A 1 80 ? 14.213 5.993 -21.725 1.00 94.62 80 THR A CA 1
ATOM 584 C C . THR A 1 80 ? 13.092 5.565 -20.789 1.00 94.62 80 THR A C 1
ATOM 586 O O . THR A 1 80 ? 12.898 4.376 -20.525 1.00 94.62 80 THR A O 1
ATOM 589 N N . PHE A 1 81 ? 12.329 6.532 -20.284 1.00 96.12 81 PHE A N 1
ATOM 590 C CA . PHE A 1 81 ? 11.175 6.261 -19.432 1.00 96.12 81 PHE A CA 1
ATOM 591 C C . PHE A 1 81 ? 9.965 7.125 -19.771 1.00 96.12 81 PHE A C 1
ATOM 593 O O . PHE A 1 81 ? 10.082 8.199 -20.356 1.00 96.12 81 PHE A O 1
ATOM 600 N N . LYS A 1 82 ? 8.795 6.635 -19.367 1.00 95.56 82 LYS A N 1
ATOM 601 C CA . LYS A 1 82 ? 7.525 7.358 -19.392 1.00 95.56 82 LYS A CA 1
ATOM 602 C C . LYS A 1 82 ? 7.054 7.630 -17.978 1.00 95.56 82 LYS A C 1
ATOM 604 O O . LYS A 1 82 ? 7.115 6.734 -17.129 1.00 95.56 82 LYS A O 1
ATOM 609 N N . LEU A 1 83 ? 6.490 8.812 -17.770 1.00 94.38 83 LEU A N 1
ATOM 610 C CA . LEU A 1 83 ? 5.863 9.184 -16.515 1.00 94.38 83 LEU A CA 1
ATOM 611 C C . LEU A 1 83 ? 4.448 9.707 -16.762 1.00 94.38 83 LEU A C 1
ATOM 613 O O . LEU A 1 83 ? 4.248 10.688 -17.470 1.00 94.38 83 LEU A O 1
ATOM 617 N N . SER A 1 84 ? 3.454 9.040 -16.179 1.00 90.94 84 SER A N 1
ATOM 618 C CA . SER A 1 84 ? 2.073 9.526 -16.152 1.00 90.94 84 SER A CA 1
ATOM 619 C C . SER A 1 84 ? 1.719 9.966 -14.731 1.00 90.94 84 SER A C 1
ATOM 621 O O . SER A 1 84 ? 1.644 9.148 -13.809 1.00 90.94 84 SER A O 1
ATOM 623 N N . GLY A 1 85 ? 1.515 11.273 -14.553 1.00 84.38 85 GLY A N 1
ATOM 624 C CA . GLY A 1 85 ? 1.255 11.918 -13.262 1.00 84.38 85 GLY A CA 1
ATOM 625 C C . GLY A 1 85 ? 2.515 12.391 -12.525 1.00 84.38 85 GLY A C 1
ATOM 626 O O . GLY A 1 85 ? 3.644 12.125 -12.925 1.00 84.38 85 GLY A O 1
ATOM 627 N N . GLU A 1 86 ? 2.322 13.107 -11.418 1.00 78.12 86 GLU A N 1
ATOM 628 C CA . GLU A 1 86 ? 3.418 13.725 -10.662 1.00 78.12 86 GLU A CA 1
ATOM 629 C C . GLU A 1 86 ? 4.085 12.728 -9.700 1.00 78.12 86 GLU A C 1
ATOM 631 O O . GLU A 1 86 ? 3.567 12.435 -8.623 1.00 78.12 86 GLU A O 1
ATOM 636 N N . ASN A 1 87 ? 5.267 12.224 -10.063 1.00 86.56 87 ASN A N 1
ATOM 637 C CA . ASN A 1 87 ? 6.104 11.395 -9.187 1.00 86.56 87 ASN A CA 1
ATOM 638 C C . ASN A 1 87 ? 7.563 11.865 -9.227 1.00 86.56 87 ASN A C 1
ATOM 640 O O . ASN A 1 87 ? 8.430 11.209 -9.805 1.00 86.56 87 ASN A O 1
ATOM 644 N N . ARG A 1 88 ? 7.839 13.003 -8.575 1.00 89.44 88 ARG A N 1
ATOM 645 C CA . ARG A 1 88 ? 9.175 13.628 -8.542 1.00 89.44 88 ARG A CA 1
ATOM 646 C C . ARG A 1 88 ? 10.275 12.666 -8.086 1.00 89.44 88 ARG A C 1
ATOM 648 O O . ARG A 1 88 ? 11.362 12.692 -8.641 1.00 89.44 88 ARG A O 1
ATOM 655 N N . LEU A 1 89 ? 9.983 11.802 -7.114 1.00 90.69 89 LEU A N 1
ATOM 656 C CA . LEU A 1 89 ? 10.954 10.848 -6.579 1.00 90.69 89 LEU A CA 1
ATOM 657 C C . LEU A 1 89 ? 11.428 9.840 -7.640 1.00 90.69 89 LEU A C 1
ATOM 659 O O . LEU A 1 89 ? 12.626 9.651 -7.822 1.00 90.69 89 LEU A O 1
ATOM 663 N N . VAL A 1 90 ? 10.483 9.235 -8.368 1.00 93.19 90 VAL A N 1
ATOM 664 C CA . VAL A 1 90 ? 10.768 8.274 -9.447 1.00 93.19 90 VAL A CA 1
ATOM 665 C C . VAL A 1 90 ? 11.459 8.977 -10.611 1.00 93.19 90 VAL A C 1
ATOM 667 O O . VAL A 1 90 ? 12.441 8.467 -11.138 1.00 93.19 90 VAL A O 1
ATOM 670 N N . HIS A 1 91 ? 10.981 10.170 -10.971 1.00 92.75 91 HIS A N 1
ATOM 671 C CA . HIS A 1 91 ? 11.572 10.996 -12.019 1.00 92.75 91 HIS A CA 1
ATOM 672 C C . HIS A 1 91 ? 13.050 11.300 -11.737 1.00 92.75 91 HIS A C 1
ATOM 674 O O . HIS A 1 91 ? 13.912 10.981 -12.551 1.00 92.75 91 HIS A O 1
ATOM 680 N N . THR A 1 92 ? 13.365 11.853 -10.559 1.00 91.12 92 THR A N 1
ATOM 681 C CA . THR A 1 92 ? 14.747 12.175 -10.178 1.00 91.12 92 THR A CA 1
ATOM 682 C C . THR A 1 92 ? 15.627 10.928 -10.126 1.00 91.12 92 THR A C 1
ATOM 684 O O . THR A 1 92 ? 16.772 10.989 -10.564 1.00 91.12 92 THR A O 1
ATOM 687 N N . LEU A 1 93 ? 15.101 9.794 -9.648 1.00 91.25 93 LEU A N 1
ATOM 688 C CA . LEU A 1 93 ? 15.851 8.538 -9.608 1.00 91.25 93 LEU A CA 1
ATOM 689 C C . LEU A 1 93 ? 16.209 8.040 -11.012 1.00 91.25 93 LEU A C 1
ATOM 691 O O . LEU A 1 93 ? 17.340 7.640 -11.253 1.00 91.25 93 LEU A O 1
ATOM 695 N N . LEU A 1 94 ? 15.261 8.053 -11.948 1.00 91.81 94 LEU A N 1
ATOM 696 C CA . LEU A 1 94 ? 15.514 7.590 -13.313 1.00 91.81 94 LEU A CA 1
ATOM 697 C C . LEU A 1 94 ? 16.505 8.513 -14.038 1.00 91.81 94 LEU A C 1
ATOM 699 O O . LEU A 1 94 ? 17.432 8.017 -14.681 1.00 91.81 94 LEU A O 1
ATOM 703 N N . LEU A 1 95 ? 16.376 9.835 -13.870 1.00 90.00 95 LEU A N 1
ATOM 704 C CA . LEU A 1 95 ? 17.332 10.802 -14.421 1.00 90.00 95 LEU A CA 1
ATOM 705 C C . LEU A 1 95 ? 18.746 10.606 -13.862 1.00 90.00 95 LEU A C 1
ATOM 707 O O . LEU A 1 95 ? 19.712 10.606 -14.625 1.00 90.00 95 LEU A O 1
ATOM 711 N N . SER A 1 96 ? 18.884 10.390 -12.549 1.00 86.88 96 SER A N 1
ATOM 712 C CA . SER A 1 96 ? 20.201 10.169 -11.939 1.00 86.88 96 SER A CA 1
ATOM 713 C C . SER A 1 96 ? 20.872 8.876 -12.409 1.00 86.88 96 SER A C 1
ATOM 715 O O . SER A 1 96 ? 22.093 8.774 -12.365 1.00 86.88 96 SER A O 1
ATOM 717 N N . HIS A 1 97 ? 20.096 7.921 -12.932 1.00 86.69 97 HIS A N 1
ATOM 718 C CA . HIS A 1 97 ? 20.594 6.678 -13.526 1.00 86.69 97 HIS A CA 1
ATOM 719 C C . HIS A 1 97 ? 20.735 6.759 -15.058 1.00 86.69 97 HIS A C 1
ATOM 721 O O . HIS A 1 97 ? 20.895 5.733 -15.718 1.00 86.69 97 HIS A O 1
ATOM 727 N N . GLY A 1 98 ? 20.696 7.965 -15.640 1.00 86.19 98 GLY A N 1
ATOM 728 C CA . GLY A 1 98 ? 20.959 8.200 -17.065 1.00 86.19 98 GLY A CA 1
ATOM 729 C C . GLY A 1 98 ? 19.789 7.904 -18.002 1.00 86.19 98 GLY A C 1
ATOM 730 O O . GLY A 1 98 ? 19.986 7.814 -19.213 1.00 86.19 98 GLY A O 1
ATOM 731 N N . PHE A 1 99 ? 18.571 7.750 -17.478 1.00 91.25 99 PHE A N 1
ATOM 732 C CA . PHE A 1 99 ? 17.391 7.646 -18.328 1.00 91.25 99 PHE A CA 1
ATOM 733 C C . PHE A 1 99 ? 16.955 9.030 -18.813 1.00 91.25 99 PHE A C 1
ATOM 735 O O . PHE A 1 99 ? 17.102 10.028 -18.114 1.00 91.25 99 PHE A O 1
ATOM 742 N N . SER A 1 100 ? 16.335 9.073 -19.989 1.00 92.19 100 SER A N 1
ATOM 743 C CA . SER A 1 100 ? 15.694 10.274 -20.531 1.00 92.19 100 SER A CA 1
ATOM 744 C C . SER A 1 100 ? 14.177 10.106 -20.616 1.00 92.19 100 SER A C 1
ATOM 746 O O . SER A 1 100 ? 13.676 9.046 -21.000 1.00 92.19 100 SER A O 1
ATOM 748 N N . GLU A 1 101 ? 13.427 11.140 -20.238 1.00 94.62 101 GLU A N 1
ATOM 749 C CA . GLU A 1 101 ? 11.969 11.110 -20.347 1.00 94.62 101 GLU A CA 1
ATOM 750 C C . GLU A 1 101 ? 11.542 11.198 -21.818 1.00 94.62 101 GLU A C 1
ATOM 752 O O . GLU A 1 101 ? 12.100 11.965 -22.607 1.00 94.62 101 GLU A O 1
ATOM 757 N N . VAL A 1 102 ? 10.540 10.407 -22.197 1.00 95.31 102 VAL A N 1
ATOM 758 C CA . VAL A 1 102 ? 9.927 10.442 -23.527 1.00 95.31 102 VAL A CA 1
ATOM 759 C C . VAL A 1 102 ? 8.420 10.647 -23.432 1.00 95.31 102 VAL A C 1
ATOM 761 O O . VAL A 1 102 ? 7.784 10.293 -22.443 1.00 95.31 102 VAL A O 1
ATOM 764 N N . SER A 1 103 ? 7.828 11.176 -24.508 1.00 94.12 103 SER A N 1
ATOM 765 C CA . SER A 1 103 ? 6.373 11.325 -24.624 1.00 94.12 103 SER A CA 1
ATOM 766 C C . SER A 1 103 ? 5.642 10.001 -24.371 1.00 94.12 103 SER A C 1
ATOM 768 O O . SER A 1 103 ? 6.085 8.935 -24.810 1.00 94.12 103 SER A O 1
ATOM 770 N N . LEU A 1 104 ? 4.463 10.077 -23.745 1.00 91.88 104 LEU A N 1
ATOM 771 C CA . LEU A 1 104 ? 3.590 8.924 -23.500 1.00 91.88 104 LEU A CA 1
ATOM 772 C C . LEU A 1 104 ? 3.227 8.165 -24.787 1.00 91.88 104 LEU A C 1
ATOM 774 O O . LEU A 1 104 ? 3.029 6.950 -24.745 1.00 91.88 104 LEU A O 1
ATOM 778 N N . MET A 1 105 ? 3.222 8.846 -25.939 1.00 90.44 105 MET A N 1
ATOM 779 C CA . MET A 1 105 ? 2.948 8.235 -27.247 1.00 90.44 105 MET A CA 1
ATOM 780 C C . MET A 1 105 ? 4.124 7.417 -27.805 1.00 90.44 105 MET A C 1
ATOM 782 O O . MET A 1 105 ? 3.952 6.659 -28.756 1.00 90.44 105 MET A O 1
ATOM 786 N N . ASN A 1 106 ? 5.330 7.547 -27.245 1.00 91.25 106 ASN A N 1
ATOM 787 C CA . ASN A 1 106 ? 6.507 6.844 -27.747 1.00 91.25 106 ASN A CA 1
ATOM 788 C C . ASN A 1 106 ? 6.456 5.353 -27.377 1.00 91.25 106 ASN A C 1
ATOM 790 O O . ASN A 1 106 ? 6.474 5.003 -26.206 1.00 91.25 106 ASN A O 1
ATOM 794 N N . ALA A 1 107 ? 6.432 4.439 -28.343 1.00 92.00 107 ALA A N 1
ATOM 795 C CA . ALA A 1 107 ? 6.433 3.000 -28.050 1.00 92.00 107 ALA A CA 1
ATOM 796 C C . ALA A 1 107 ? 7.777 2.478 -27.492 1.00 92.00 107 ALA A C 1
ATOM 798 O O . ALA A 1 107 ? 7.815 1.410 -26.885 1.00 92.00 107 ALA A O 1
ATOM 799 N N . ARG A 1 108 ? 8.873 3.224 -27.681 1.00 93.12 108 ARG A N 1
ATOM 800 C CA . ARG A 1 108 ? 10.235 2.861 -27.267 1.00 93.12 108 ARG A CA 1
ATOM 801 C C . ARG A 1 108 ? 10.545 3.465 -25.901 1.00 93.12 108 ARG A C 1
ATOM 803 O O . ARG A 1 108 ? 10.754 4.670 -25.792 1.00 93.12 108 ARG A O 1
ATOM 810 N N . PHE A 1 109 ? 10.526 2.620 -24.878 1.00 95.12 109 PHE A N 1
ATOM 811 C CA . PHE A 1 109 ? 10.841 2.958 -23.489 1.00 95.12 109 PHE A CA 1
ATOM 812 C C . PHE A 1 109 ? 11.353 1.719 -22.750 1.00 95.12 109 PHE A C 1
ATOM 814 O O . PHE A 1 109 ? 11.130 0.606 -23.214 1.00 95.12 109 PHE A O 1
ATOM 821 N N . ASN A 1 110 ? 11.992 1.904 -21.596 1.00 95.50 110 ASN A N 1
ATOM 822 C CA . ASN A 1 110 ? 12.404 0.829 -20.688 1.00 95.50 110 ASN A CA 1
ATOM 823 C C . ASN A 1 110 ? 11.453 0.713 -19.493 1.00 95.50 110 ASN A C 1
ATOM 825 O O . ASN A 1 110 ? 10.996 -0.376 -19.156 1.00 95.50 110 ASN A O 1
ATOM 829 N N . VAL A 1 111 ? 11.136 1.847 -18.865 1.00 96.62 111 VAL A N 1
ATOM 830 C CA . VAL A 1 111 ? 10.265 1.921 -17.686 1.00 96.62 111 VAL A CA 1
ATOM 831 C C . VAL A 1 111 ? 9.085 2.831 -17.991 1.00 96.62 111 VAL A C 1
ATOM 833 O O . VAL A 1 111 ? 9.266 3.948 -18.466 1.00 96.62 111 VAL A O 1
ATOM 836 N N . TYR A 1 112 ? 7.873 2.371 -17.704 1.00 96.31 112 TYR A N 1
ATOM 837 C CA . TYR A 1 112 ? 6.690 3.220 -17.676 1.00 96.31 112 TYR A CA 1
ATOM 838 C C . TYR A 1 112 ? 6.098 3.213 -16.271 1.00 96.31 112 TYR A C 1
ATOM 840 O O . TYR A 1 112 ? 5.629 2.188 -15.777 1.00 96.31 112 TYR A O 1
ATOM 848 N N . TRP A 1 113 ? 6.149 4.378 -15.627 1.00 95.88 113 TRP A N 1
ATOM 849 C CA . TRP A 1 113 ? 5.563 4.604 -14.319 1.00 95.88 113 TRP A CA 1
ATOM 850 C C . TRP A 1 113 ? 4.290 5.444 -14.439 1.00 95.88 113 TRP A C 1
ATOM 852 O O . TRP A 1 113 ? 4.329 6.588 -14.894 1.00 95.88 113 TRP A O 1
ATOM 862 N N . SER A 1 114 ? 3.159 4.892 -14.009 1.00 93.12 114 SER A N 1
ATOM 863 C CA . SER A 1 114 ? 1.860 5.562 -14.015 1.00 93.12 114 SER A CA 1
ATOM 864 C C . SER A 1 114 ? 1.310 5.723 -12.599 1.00 93.12 114 SER A C 1
ATOM 866 O O . SER A 1 114 ? 1.452 4.848 -11.748 1.00 93.12 114 SER A O 1
ATOM 868 N N . GLY A 1 115 ? 0.666 6.859 -12.331 1.00 87.12 115 GLY A N 1
ATOM 869 C CA . GLY A 1 115 ? -0.139 7.066 -11.124 1.00 87.12 115 GLY A CA 1
ATOM 870 C C . GLY A 1 115 ? -1.555 6.484 -11.218 1.00 87.12 115 GLY A C 1
ATOM 871 O O . GLY A 1 115 ? -2.271 6.467 -10.218 1.00 87.12 115 GLY A O 1
ATOM 872 N N . SER A 1 116 ? -1.974 6.033 -12.402 1.00 83.94 116 SER A N 1
ATOM 873 C CA . SER A 1 116 ? -3.317 5.529 -12.694 1.00 83.94 116 SER A CA 1
ATOM 874 C C . SER A 1 116 ? -3.285 4.188 -13.430 1.00 83.94 116 SER A C 1
ATOM 876 O O . SER A 1 116 ? -2.256 3.766 -13.961 1.00 83.94 116 SER A O 1
ATOM 878 N N . HIS A 1 117 ? -4.443 3.522 -13.476 1.00 84.44 117 HIS A N 1
ATOM 879 C CA . HIS A 1 117 ? -4.606 2.267 -14.204 1.00 84.44 117 HIS A CA 1
ATOM 880 C C . HIS A 1 117 ? -4.205 2.394 -15.673 1.00 84.44 117 HIS A C 1
ATOM 882 O O . HIS A 1 117 ? -4.535 3.369 -16.346 1.00 84.44 117 HIS A O 1
ATOM 888 N N . ILE A 1 118 ? -3.552 1.346 -16.159 1.00 88.94 118 ILE A N 1
ATOM 889 C CA . ILE A 1 118 ? -3.022 1.262 -17.514 1.00 88.94 118 ILE A CA 1
ATOM 890 C C . ILE A 1 118 ? -3.968 0.434 -18.372 1.00 88.94 118 ILE A C 1
ATOM 892 O O . ILE A 1 118 ? -4.563 -0.542 -17.897 1.00 88.94 118 ILE A O 1
ATOM 896 N N . GLN A 1 119 ? -4.139 0.831 -19.633 1.00 90.12 119 GLN A N 1
ATOM 897 C CA . GLN A 1 119 ? -5.034 0.116 -20.529 1.00 90.12 119 GLN A CA 1
ATOM 898 C C . GLN A 1 119 ? -4.475 -1.270 -20.866 1.00 90.12 119 GLN A C 1
ATOM 900 O O . GLN A 1 119 ? -3.277 -1.477 -21.045 1.00 90.12 119 GLN A O 1
ATOM 905 N N . MET A 1 120 ? -5.371 -2.246 -21.000 1.00 90.81 120 MET A N 1
ATOM 906 C CA . MET A 1 120 ? -4.995 -3.637 -21.284 1.00 90.81 120 MET A CA 1
ATOM 907 C C . MET A 1 120 ? -4.305 -3.789 -22.650 1.00 90.81 120 MET A C 1
ATOM 909 O O . MET A 1 120 ? -3.468 -4.671 -22.823 1.00 90.81 120 MET A O 1
ATOM 913 N N . SER A 1 121 ? -4.644 -2.924 -23.610 1.00 90.94 121 SER A N 1
ATOM 914 C CA . SER A 1 121 ? -3.989 -2.831 -24.920 1.00 90.94 121 SER A CA 1
ATOM 915 C C . SER A 1 121 ? -2.516 -2.434 -24.803 1.00 90.94 121 SER A C 1
ATOM 917 O O . SER A 1 121 ? -1.684 -3.021 -25.488 1.00 90.94 121 SER A O 1
ATOM 919 N N . GLU A 1 122 ? -2.185 -1.496 -23.911 1.00 91.50 122 GLU A N 1
ATOM 920 C CA . GLU A 1 122 ? -0.804 -1.065 -23.667 1.00 91.50 122 GLU A CA 1
ATOM 921 C C . GLU A 1 122 ? 0.019 -2.188 -23.034 1.00 91.50 122 GLU A C 1
ATOM 923 O O . GLU A 1 122 ? 1.139 -2.432 -23.468 1.00 91.50 122 GLU A O 1
ATOM 928 N N . ILE A 1 123 ? -0.555 -2.921 -22.069 1.00 93.12 123 ILE A N 1
ATOM 929 C CA . ILE A 1 123 ? 0.110 -4.069 -21.425 1.00 93.12 123 ILE A CA 1
ATOM 930 C C . ILE A 1 123 ? 0.413 -5.176 -22.447 1.00 93.12 123 ILE A C 1
ATOM 932 O O . ILE A 1 123 ? 1.497 -5.759 -22.430 1.00 93.12 123 ILE A O 1
ATOM 936 N N . ARG A 1 124 ? -0.517 -5.441 -23.371 1.00 93.50 124 ARG A N 1
ATOM 937 C CA . ARG A 1 124 ? -0.340 -6.454 -24.423 1.00 93.50 124 ARG A CA 1
ATOM 938 C C . ARG A 1 124 ? 0.747 -6.084 -25.431 1.00 93.50 124 ARG A C 1
ATOM 940 O O . ARG A 1 124 ? 1.396 -6.975 -25.974 1.00 93.50 124 ARG A O 1
ATOM 947 N N . ALA A 1 125 ? 0.947 -4.791 -25.673 1.00 93.44 125 ALA A N 1
ATOM 948 C CA . ALA A 1 125 ? 1.932 -4.276 -26.620 1.00 93.44 125 ALA A CA 1
ATOM 949 C C . ALA A 1 125 ? 3.361 -4.175 -26.048 1.00 93.44 125 ALA A C 1
ATOM 951 O O . ALA A 1 125 ? 4.256 -3.710 -26.752 1.00 93.44 125 ALA A O 1
ATOM 952 N N . LEU A 1 126 ? 3.583 -4.573 -24.788 1.00 94.12 126 LEU A N 1
ATOM 953 C CA . LEU A 1 126 ? 4.894 -4.466 -24.149 1.00 94.12 126 LEU A CA 1
ATOM 954 C C . LEU A 1 126 ? 5.928 -5.400 -24.782 1.00 94.12 126 LEU A C 1
ATOM 956 O O . LEU A 1 126 ? 5.645 -6.561 -25.064 1.00 94.12 126 LEU A O 1
ATOM 960 N N . MET A 1 127 ? 7.154 -4.897 -24.906 1.00 93.88 127 MET A N 1
ATOM 961 C CA . MET A 1 127 ? 8.339 -5.643 -25.338 1.00 93.88 127 MET A CA 1
ATOM 962 C C . MET A 1 127 ? 9.064 -6.300 -24.142 1.00 93.88 127 MET A C 1
ATOM 964 O O . MET A 1 127 ? 8.888 -5.861 -23.002 1.00 93.88 127 MET A O 1
ATOM 968 N N . PRO A 1 128 ? 9.938 -7.310 -24.345 1.00 92.38 128 PRO A N 1
ATOM 969 C CA . PRO A 1 128 ? 10.570 -8.056 -23.245 1.00 92.38 128 PRO A CA 1
ATOM 970 C C . PRO A 1 128 ? 11.394 -7.205 -22.263 1.00 92.38 128 PRO A C 1
ATOM 972 O O . PRO A 1 128 ? 11.487 -7.528 -21.073 1.00 92.38 128 PRO A O 1
ATOM 975 N N . HIS A 1 129 ? 11.998 -6.116 -22.748 1.00 92.38 129 HIS A N 1
ATOM 976 C CA . HIS A 1 129 ? 12.798 -5.189 -21.942 1.00 92.38 129 HIS A CA 1
ATOM 977 C C . HIS A 1 129 ? 11.951 -4.179 -21.153 1.00 92.38 129 HIS A C 1
ATOM 979 O O . HIS A 1 129 ? 12.474 -3.519 -20.259 1.00 92.38 129 HIS A O 1
ATOM 985 N N . GLN A 1 130 ? 10.656 -4.061 -21.459 1.00 95.69 130 GLN A N 1
ATOM 986 C CA . GLN A 1 130 ? 9.781 -3.058 -20.865 1.00 95.69 130 GLN A CA 1
ATOM 987 C C . GLN A 1 130 ? 9.28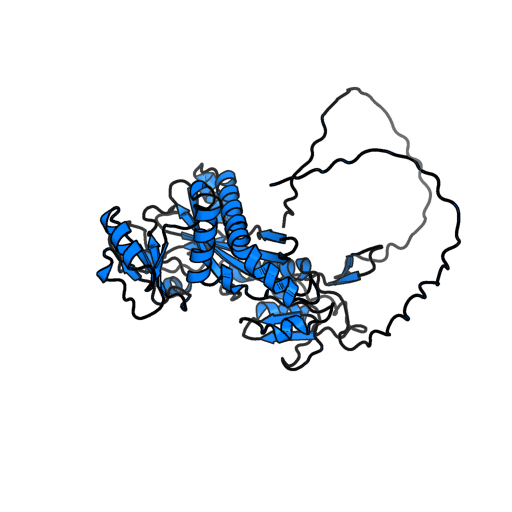3 -3.489 -19.490 1.00 95.69 130 GLN A C 1
ATOM 989 O O . GLN A 1 130 ? 8.984 -4.663 -19.249 1.00 95.69 130 GLN A O 1
ATOM 994 N N . ARG A 1 131 ? 9.207 -2.520 -18.577 1.00 96.62 131 ARG A N 1
ATOM 995 C CA . ARG A 1 131 ? 8.678 -2.671 -17.221 1.00 96.62 131 ARG A CA 1
ATOM 996 C C . ARG A 1 131 ? 7.607 -1.626 -16.950 1.00 96.62 131 ARG A C 1
ATOM 998 O O . ARG A 1 131 ? 7.775 -0.461 -17.306 1.00 96.62 131 ARG A O 1
ATOM 1005 N N . ILE A 1 132 ? 6.527 -2.047 -16.304 1.00 96.12 132 ILE A N 1
ATOM 1006 C CA . ILE A 1 132 ? 5.360 -1.223 -16.011 1.00 96.12 132 ILE A CA 1
ATOM 1007 C C . ILE A 1 132 ? 4.843 -1.494 -14.596 1.00 96.12 132 ILE A C 1
ATOM 1009 O O . ILE A 1 132 ? 4.779 -2.646 -14.169 1.00 96.12 132 ILE A O 1
ATOM 1013 N N . ASN A 1 133 ? 4.471 -0.445 -13.865 1.00 95.56 133 ASN A N 1
ATOM 1014 C CA . ASN A 1 133 ? 4.175 -0.516 -12.428 1.00 95.56 133 ASN A CA 1
ATOM 1015 C C . ASN A 1 133 ? 2.725 -0.915 -12.075 1.00 95.56 133 ASN A C 1
ATOM 1017 O O . ASN A 1 133 ? 2.272 -0.617 -10.967 1.00 95.56 133 ASN A O 1
ATOM 1021 N N . HIS A 1 134 ? 2.008 -1.579 -12.990 1.00 95.62 134 HIS A N 1
ATOM 1022 C CA . HIS A 1 134 ? 0.644 -2.056 -12.760 1.00 95.62 134 HIS A CA 1
ATOM 1023 C C . HIS A 1 134 ? 0.369 -3.422 -13.395 1.00 95.62 134 HIS A C 1
ATOM 1025 O O . HIS A 1 134 ? 0.731 -3.668 -14.550 1.00 95.62 134 HIS A O 1
ATOM 1031 N N . PHE A 1 135 ? -0.361 -4.277 -12.671 1.00 95.50 135 PHE A N 1
ATOM 1032 C CA . PHE A 1 135 ? -0.958 -5.491 -13.230 1.00 95.50 135 PHE A CA 1
ATOM 1033 C C . PHE A 1 135 ? -2.346 -5.227 -13.834 1.00 95.50 135 PHE A C 1
ATOM 1035 O O . PHE A 1 135 ? -3.094 -4.357 -13.364 1.00 95.50 135 PHE A O 1
ATOM 1042 N N . PRO A 1 136 ? -2.756 -6.009 -14.851 1.00 94.25 136 PRO A N 1
ATOM 1043 C CA . PRO A 1 136 ? -4.125 -5.966 -15.337 1.00 94.25 136 PRO A CA 1
ATOM 1044 C C . PRO A 1 136 ? -5.096 -6.366 -14.218 1.00 94.25 136 PRO A C 1
ATOM 1046 O O . PRO A 1 136 ? -4.899 -7.348 -13.511 1.00 94.25 136 PRO A O 1
ATOM 1049 N N . ARG A 1 137 ? -6.185 -5.604 -14.073 1.00 93.44 137 ARG A N 1
ATOM 1050 C CA . ARG A 1 137 ? -7.219 -5.821 -13.042 1.00 93.44 137 ARG A CA 1
ATOM 1051 C C . ARG A 1 137 ? -6.717 -5.778 -11.589 1.00 93.44 137 ARG A C 1
ATOM 1053 O O . ARG A 1 137 ? -7.393 -6.301 -10.706 1.00 93.44 137 ARG A O 1
ATOM 1060 N N . SER A 1 138 ? -5.628 -5.063 -11.297 1.00 92.25 138 SER A N 1
ATOM 1061 C CA . SER A 1 138 ? -5.170 -4.857 -9.910 1.00 92.25 138 SER A CA 1
ATOM 1062 C C . SER A 1 138 ? -6.216 -4.195 -8.994 1.00 92.25 138 SER A C 1
ATOM 1064 O O . SER A 1 138 ? -6.207 -4.385 -7.778 1.00 92.25 138 SER A O 1
ATOM 1066 N N . TYR A 1 139 ? -7.215 -3.512 -9.571 1.00 92.56 139 TYR A N 1
ATOM 1067 C CA . TYR A 1 139 ? -8.379 -2.988 -8.846 1.00 92.56 139 TYR A CA 1
ATOM 1068 C C . TYR A 1 139 ? -9.199 -4.047 -8.092 1.00 92.56 139 TYR A C 1
ATOM 1070 O O . TYR A 1 139 ? -9.992 -3.683 -7.226 1.00 92.56 139 TYR A O 1
ATOM 1078 N N . MET A 1 140 ? -9.032 -5.340 -8.395 1.00 94.75 140 MET A N 1
ATOM 1079 C CA . MET A 1 140 ? -9.728 -6.430 -7.703 1.00 94.75 140 MET A CA 1
ATOM 1080 C C . MET A 1 140 ? -9.359 -6.530 -6.218 1.00 94.75 140 MET A C 1
ATOM 1082 O O . MET A 1 140 ? -10.166 -7.017 -5.429 1.00 94.75 140 MET A O 1
ATOM 1086 N N . ILE A 1 141 ? -8.178 -6.049 -5.829 1.00 95.00 141 ILE A N 1
ATOM 1087 C CA . ILE A 1 141 ? -7.739 -6.008 -4.426 1.00 95.00 141 ILE A CA 1
ATOM 1088 C C . ILE A 1 141 ? -7.637 -4.585 -3.872 1.00 95.00 141 ILE A C 1
ATOM 1090 O O . ILE A 1 141 ? -7.681 -4.407 -2.661 1.00 95.00 141 ILE A O 1
ATOM 1094 N N . THR A 1 142 ? -7.529 -3.562 -4.728 1.00 93.69 142 THR A N 1
ATOM 1095 C CA . THR A 1 142 ? -7.357 -2.171 -4.270 1.00 93.69 142 THR A CA 1
ATOM 1096 C C . THR A 1 142 ? -8.663 -1.385 -4.162 1.00 93.69 142 THR A C 1
ATOM 1098 O O . THR A 1 142 ? -8.755 -0.440 -3.376 1.00 93.69 142 THR A O 1
ATOM 1101 N N . ARG A 1 143 ? -9.722 -1.774 -4.887 1.00 93.25 143 ARG A N 1
ATOM 1102 C CA . ARG A 1 143 ? -11.058 -1.213 -4.648 1.00 93.25 143 ARG A CA 1
ATOM 1103 C C . ARG A 1 143 ? -11.696 -1.858 -3.422 1.00 93.25 143 ARG A C 1
ATOM 1105 O O . ARG A 1 143 ? -11.735 -3.079 -3.311 1.00 93.25 143 ARG A O 1
ATOM 1112 N N . LYS A 1 144 ? -12.259 -1.028 -2.539 1.00 93.25 144 LYS A N 1
ATOM 1113 C CA . LYS A 1 144 ? -12.832 -1.452 -1.250 1.00 93.25 144 LYS A CA 1
ATOM 1114 C C . LYS A 1 144 ? -13.938 -2.503 -1.409 1.00 93.25 144 LYS A C 1
ATOM 1116 O O . LYS A 1 144 ? -13.904 -3.524 -0.737 1.00 93.25 144 LYS A O 1
ATOM 1121 N N . ASP A 1 145 ? -14.879 -2.277 -2.323 1.00 93.38 145 ASP A N 1
ATOM 1122 C CA . ASP A 1 145 ? -15.971 -3.211 -2.625 1.00 93.38 145 ASP A CA 1
ATOM 1123 C C . ASP A 1 145 ? -15.448 -4.559 -3.143 1.00 93.38 145 ASP A C 1
ATOM 1125 O O . ASP A 1 145 ? -15.829 -5.613 -2.634 1.00 93.38 145 ASP A O 1
ATOM 1129 N N . ARG A 1 146 ? -14.522 -4.532 -4.110 1.00 95.44 146 ARG A N 1
ATOM 1130 C CA . ARG A 1 146 ? -13.936 -5.742 -4.705 1.00 95.44 146 ARG A CA 1
ATOM 1131 C C . ARG A 1 146 ? -13.093 -6.533 -3.716 1.00 95.44 146 ARG A C 1
ATOM 1133 O O . ARG A 1 146 ? -13.219 -7.754 -3.670 1.00 95.44 146 ARG A O 1
ATOM 1140 N N . LEU A 1 147 ? -12.298 -5.853 -2.893 1.00 95.94 147 LEU A N 1
ATOM 1141 C CA . LEU A 1 147 ? -11.518 -6.478 -1.830 1.00 95.94 147 LEU A CA 1
ATOM 1142 C C . LEU A 1 147 ? -12.428 -7.241 -0.860 1.00 95.94 147 LEU A C 1
ATOM 1144 O O . LEU A 1 147 ? -12.197 -8.419 -0.595 1.00 95.94 147 LEU A O 1
ATOM 1148 N N . CYS A 1 148 ? -13.494 -6.598 -0.374 1.00 95.00 148 CYS A N 1
ATOM 1149 C CA . CYS A 1 148 ? -14.428 -7.224 0.560 1.00 95.00 148 CYS A CA 1
ATOM 1150 C C . CYS A 1 148 ? -15.177 -8.403 -0.074 1.00 95.00 148 CYS A C 1
ATOM 1152 O O . CYS A 1 148 ? -15.274 -9.460 0.547 1.00 95.00 148 CYS A O 1
ATOM 1154 N N . GLN A 1 149 ? -15.633 -8.268 -1.323 1.00 95.19 149 GLN A N 1
ATOM 1155 C CA . GLN A 1 149 ? -16.269 -9.361 -2.069 1.00 95.19 149 GLN A CA 1
ATOM 1156 C C . GLN A 1 149 ? -15.326 -10.559 -2.244 1.00 95.19 149 GLN A C 1
ATOM 1158 O O . GLN A 1 149 ? -15.721 -11.702 -2.010 1.00 95.19 149 GLN A O 1
ATOM 1163 N N . ASN A 1 150 ? -14.064 -10.312 -2.603 1.00 96.81 150 ASN A N 1
ATOM 1164 C CA . ASN A 1 150 ? -13.065 -11.363 -2.783 1.00 96.81 150 ASN A CA 1
ATOM 1165 C C . ASN A 1 150 ? -12.730 -12.074 -1.470 1.00 96.81 150 ASN A C 1
ATOM 1167 O O . ASN A 1 150 ? -12.620 -13.300 -1.449 1.00 96.81 150 ASN A O 1
ATOM 1171 N N . ILE A 1 151 ? -12.620 -11.338 -0.363 1.00 96.88 151 ILE A N 1
ATOM 1172 C CA . ILE A 1 151 ? -12.389 -11.944 0.952 1.00 96.88 151 ILE A CA 1
ATOM 1173 C C . ILE A 1 151 ? -13.616 -12.740 1.403 1.00 96.88 151 ILE A C 1
ATOM 1175 O O . ILE A 1 151 ? -13.454 -13.867 1.862 1.00 96.88 151 ILE A O 1
ATOM 1179 N N . SER A 1 152 ? -14.832 -12.222 1.206 1.00 95.38 152 SER A N 1
ATOM 1180 C CA . SER A 1 152 ? -16.077 -12.951 1.489 1.00 95.38 152 SER A CA 1
ATOM 1181 C C . SER A 1 152 ? -16.147 -14.267 0.703 1.00 95.38 152 SER A C 1
ATOM 1183 O O . SER A 1 152 ? -16.376 -15.333 1.277 1.00 95.38 152 SER A O 1
ATOM 1185 N N . ARG A 1 153 ? -15.808 -14.245 -0.594 1.00 96.12 153 ARG A N 1
ATOM 1186 C CA . ARG A 1 153 ? -15.681 -15.456 -1.423 1.00 96.12 153 ARG A CA 1
ATOM 1187 C C . ARG A 1 153 ? -14.716 -16.472 -0.804 1.00 96.12 153 ARG A C 1
ATOM 1189 O O . ARG A 1 153 ? -15.041 -17.656 -0.732 1.00 96.12 153 ARG A O 1
ATOM 1196 N N . MET A 1 154 ? -13.554 -16.026 -0.327 1.00 97.25 154 MET A N 1
ATOM 1197 C CA . MET A 1 154 ? -12.585 -16.910 0.331 1.00 97.25 154 MET A CA 1
ATOM 1198 C C . MET A 1 154 ? -13.070 -17.414 1.695 1.00 97.25 154 MET A C 1
ATOM 1200 O O . MET A 1 154 ? -12.837 -18.574 2.025 1.00 97.25 154 MET A O 1
ATOM 1204 N N . GLN A 1 155 ? -13.794 -16.602 2.467 1.00 96.44 155 GLN A N 1
ATOM 1205 C CA . GLN A 1 155 ? -14.429 -17.026 3.719 1.00 96.44 155 GLN A CA 1
ATOM 1206 C C . GLN A 1 155 ? -15.481 -18.118 3.481 1.00 96.44 155 GLN A C 1
ATOM 1208 O O . GLN A 1 155 ? -15.556 -19.062 4.265 1.00 96.44 155 GLN A O 1
ATOM 1213 N N . HIS A 1 156 ? -16.248 -18.034 2.391 1.00 95.44 156 HIS A N 1
ATOM 1214 C CA . HIS A 1 156 ? -17.187 -19.082 1.989 1.00 95.44 156 HIS A CA 1
ATOM 1215 C C . HIS A 1 156 ? -16.477 -20.355 1.511 1.00 95.44 156 HIS A C 1
ATOM 1217 O O . HIS A 1 156 ? -16.874 -21.452 1.892 1.00 95.44 156 HIS A O 1
ATOM 1223 N N . ALA A 1 157 ? -15.419 -20.224 0.706 1.00 96.38 157 ALA A N 1
ATOM 1224 C CA . ALA A 1 157 ? -14.731 -21.367 0.104 1.00 96.38 157 ALA A CA 1
ATOM 1225 C C . ALA A 1 157 ? -13.771 -22.098 1.060 1.00 96.38 157 ALA A C 1
ATOM 1227 O O . ALA A 1 157 ? -13.596 -23.309 0.953 1.00 96.38 157 ALA A O 1
ATOM 1228 N N . LYS A 1 158 ? -13.107 -21.368 1.963 1.00 95.94 158 LYS A N 1
ATOM 1229 C CA . LYS A 1 158 ? -12.043 -21.884 2.846 1.00 95.94 158 LYS A CA 1
ATOM 1230 C C . LYS A 1 158 ? -12.375 -21.755 4.333 1.00 95.94 158 LYS A C 1
ATOM 1232 O O . LYS A 1 158 ? -11.610 -22.223 5.167 1.00 95.94 158 LYS A O 1
ATOM 1237 N N . GLY A 1 159 ? -13.506 -21.144 4.675 1.00 94.88 159 GLY A N 1
ATOM 1238 C CA . GLY A 1 159 ? -13.963 -20.955 6.047 1.00 94.88 159 GLY A CA 1
ATOM 1239 C C . GLY A 1 159 ? -13.561 -19.603 6.639 1.00 94.88 159 GLY A C 1
ATOM 1240 O O . GLY A 1 159 ? -12.438 -19.117 6.480 1.00 94.88 159 GLY A O 1
ATOM 1241 N N . VAL A 1 160 ? -14.487 -19.019 7.405 1.00 93.94 160 VAL A N 1
ATOM 1242 C CA . VAL A 1 160 ? -14.329 -17.698 8.036 1.00 93.94 160 VAL A CA 1
ATOM 1243 C C . VAL A 1 160 ? -13.079 -17.638 8.911 1.00 93.94 160 VAL A C 1
ATOM 1245 O O . VAL A 1 160 ? -12.371 -16.643 8.863 1.00 93.94 160 VAL A O 1
ATOM 1248 N N . LYS A 1 161 ? -12.757 -18.705 9.659 1.00 93.56 161 LYS A N 1
ATOM 1249 C CA . LYS A 1 161 ? -11.580 -18.762 10.547 1.00 93.56 161 LYS A CA 1
ATOM 1250 C C . LYS A 1 161 ? -10.268 -18.468 9.809 1.00 93.56 161 LYS A C 1
ATOM 1252 O O . LYS A 1 161 ? -9.404 -17.804 10.372 1.00 93.56 161 LYS A O 1
ATOM 1257 N N . HIS A 1 162 ? -10.129 -18.932 8.567 1.00 94.12 162 HIS A N 1
ATOM 1258 C CA . HIS A 1 162 ? -8.893 -18.791 7.796 1.00 94.12 162 HIS A CA 1
ATOM 1259 C C . HIS A 1 162 ? -8.762 -17.413 7.140 1.00 94.12 162 HIS A C 1
ATOM 1261 O O . HIS A 1 162 ? -7.652 -16.898 7.056 1.00 94.12 162 HIS A O 1
ATOM 1267 N N . PHE A 1 163 ? -9.881 -16.793 6.749 1.00 96.56 163 PHE A N 1
ATOM 1268 C CA . PHE A 1 163 ? -9.935 -15.478 6.092 1.00 96.56 163 PHE A CA 1
ATOM 1269 C C . PHE A 1 163 ? -10.577 -14.395 6.976 1.00 96.56 163 PHE A C 1
ATOM 1271 O O . PHE A 1 163 ? -11.207 -13.455 6.487 1.00 96.56 163 PHE A O 1
ATOM 1278 N N . ASN A 1 164 ? -10.409 -14.494 8.297 1.00 96.12 164 ASN A N 1
ATOM 1279 C CA . ASN A 1 164 ? -10.878 -13.495 9.263 1.00 96.12 164 ASN A CA 1
ATOM 1280 C C . ASN A 1 164 ? -9.900 -12.306 9.352 1.00 96.12 164 ASN A C 1
ATOM 1282 O O . ASN A 1 164 ? -9.372 -12.000 10.421 1.00 96.12 164 ASN A O 1
ATOM 1286 N N . ILE A 1 165 ? -9.604 -11.690 8.208 1.00 97.31 165 ILE A N 1
ATOM 1287 C CA . ILE A 1 165 ? -8.535 -10.689 8.055 1.00 97.31 165 ILE A CA 1
ATOM 1288 C C . ILE A 1 165 ? -9.059 -9.254 7.897 1.00 97.31 165 ILE A C 1
ATOM 1290 O O . ILE A 1 165 ? -8.296 -8.305 8.046 1.00 97.31 165 ILE A O 1
ATOM 1294 N N . ILE A 1 166 ? -10.359 -9.087 7.634 1.00 96.94 166 ILE A N 1
ATOM 1295 C CA . ILE A 1 166 ? -11.066 -7.796 7.616 1.00 96.94 166 ILE A CA 1
ATOM 1296 C C . ILE A 1 166 ? -12.183 -7.809 8.663 1.00 96.94 166 ILE A C 1
ATOM 1298 O O . ILE A 1 166 ? -12.724 -8.882 8.952 1.00 96.94 166 ILE A O 1
ATOM 1302 N N . PRO A 1 167 ? -12.580 -6.649 9.213 1.00 95.56 167 PRO A N 1
ATOM 1303 C CA . PRO A 1 167 ? -13.783 -6.563 10.030 1.00 95.56 167 PRO A CA 1
ATOM 1304 C C . PRO A 1 167 ? -15.023 -6.973 9.229 1.00 95.56 167 PRO A C 1
ATOM 1306 O O . PRO A 1 167 ? -15.035 -6.907 7.997 1.00 95.56 167 PRO A O 1
ATOM 1309 N N . THR A 1 168 ? -16.097 -7.349 9.928 1.00 94.56 168 THR A N 1
ATOM 1310 C CA . THR A 1 168 ? -17.393 -7.630 9.292 1.00 94.56 168 THR A CA 1
ATOM 1311 C C . THR A 1 168 ? -17.797 -6.450 8.418 1.00 94.56 168 THR A C 1
ATOM 1313 O O . THR A 1 168 ? -17.894 -5.331 8.918 1.00 94.56 168 THR A O 1
ATOM 1316 N N . THR A 1 169 ? -18.011 -6.691 7.129 1.00 95.12 169 THR A N 1
ATOM 1317 C CA . THR A 1 169 ? -18.170 -5.626 6.140 1.00 95.12 169 THR A CA 1
ATOM 1318 C C . THR A 1 169 ? -19.297 -5.951 5.168 1.00 95.12 169 THR A C 1
ATOM 1320 O O . THR A 1 169 ? -19.464 -7.110 4.803 1.00 95.12 169 THR A O 1
ATOM 1323 N N . PHE A 1 170 ? -20.040 -4.923 4.757 1.00 94.75 170 PHE A N 1
ATOM 1324 C CA . PHE A 1 170 ? -21.137 -4.994 3.795 1.00 94.75 170 PHE A CA 1
ATOM 1325 C C . PHE A 1 170 ? -20.976 -3.922 2.709 1.00 94.75 170 PHE A C 1
ATOM 1327 O O . PHE A 1 170 ? -20.556 -2.798 3.000 1.00 94.75 170 PHE A O 1
ATOM 1334 N N . VAL A 1 171 ? -21.328 -4.250 1.469 1.00 94.31 171 VAL A N 1
ATOM 1335 C CA . VAL A 1 171 ? -21.306 -3.359 0.302 1.00 94.31 171 VAL A CA 1
ATOM 1336 C C . VAL A 1 171 ? -22.720 -2.852 0.021 1.00 94.31 171 VAL A C 1
ATOM 1338 O O . VAL A 1 171 ? -23.617 -3.620 -0.309 1.00 94.31 171 VAL A O 1
ATOM 1341 N N . LEU A 1 172 ? -22.938 -1.548 0.161 1.00 92.94 172 LEU A N 1
ATOM 1342 C CA . LEU A 1 172 ? -24.223 -0.896 -0.087 1.00 92.94 172 LEU A CA 1
ATOM 1343 C C . LEU A 1 172 ? -24.299 -0.342 -1.520 1.00 92.94 172 LEU A C 1
ATOM 1345 O O . LEU A 1 172 ? -23.268 0.090 -2.044 1.00 92.94 172 LEU A O 1
ATOM 1349 N N . PRO A 1 173 ? -25.500 -0.301 -2.133 1.00 92.00 173 PRO A N 1
ATOM 1350 C CA . PRO A 1 173 ? -26.816 -0.637 -1.557 1.00 92.00 173 PRO A CA 1
ATOM 1351 C C . PRO A 1 173 ? -27.157 -2.139 -1.521 1.00 92.00 173 PRO A C 1
ATOM 1353 O O . PRO A 1 173 ? -28.068 -2.526 -0.788 1.00 92.00 173 PRO A O 1
ATOM 1356 N N . ASP A 1 174 ? -26.418 -2.975 -2.253 1.00 91.81 174 ASP A N 1
ATOM 1357 C CA . ASP A 1 174 ? -26.759 -4.385 -2.509 1.00 91.81 174 ASP A CA 1
ATOM 1358 C C . ASP A 1 174 ? -26.927 -5.227 -1.231 1.00 91.81 174 ASP A C 1
ATOM 1360 O O . ASP A 1 174 ? -27.831 -6.058 -1.138 1.00 91.81 174 ASP A O 1
ATOM 1364 N N . GLU A 1 175 ? -26.090 -4.992 -0.217 1.00 93.62 175 GLU A N 1
ATOM 1365 C CA . GLU A 1 175 ? -26.075 -5.758 1.034 1.00 93.62 175 GLU A CA 1
ATOM 1366 C C . GLU A 1 175 ? -26.769 -5.039 2.210 1.00 93.62 175 GLU A C 1
ATOM 1368 O O . GLU A 1 175 ? -26.595 -5.403 3.380 1.00 93.62 175 GLU A O 1
ATOM 1373 N N . LEU A 1 176 ? -27.585 -4.011 1.932 1.00 91.69 176 LEU A N 1
ATOM 1374 C CA . LEU A 1 176 ? -28.321 -3.271 2.965 1.00 91.69 176 LEU A CA 1
ATOM 1375 C C . LEU A 1 176 ? -29.258 -4.163 3.808 1.00 91.69 176 LEU A C 1
ATOM 1377 O O . LEU A 1 176 ? -29.284 -3.997 5.036 1.00 91.69 176 LEU A O 1
ATOM 1381 N N . PRO A 1 177 ? -30.028 -5.109 3.228 1.00 92.62 177 PRO A N 1
ATOM 1382 C CA . PRO A 1 177 ? -30.869 -6.013 4.013 1.00 92.62 177 PRO A CA 1
ATOM 1383 C C . PRO A 1 177 ? -30.059 -6.877 4.991 1.00 92.62 177 PRO A C 1
ATOM 1385 O O . PRO A 1 177 ? -30.426 -6.999 6.163 1.00 92.62 177 PRO A O 1
ATOM 1388 N N . GLN A 1 178 ? -28.929 -7.424 4.537 1.00 93.62 178 GLN A N 1
ATOM 1389 C CA . GLN A 1 178 ? -28.013 -8.258 5.315 1.00 93.62 178 GLN A CA 1
ATOM 1390 C C . GLN A 1 178 ? -27.412 -7.449 6.464 1.00 93.62 178 GLN A C 1
ATOM 1392 O O . GLN A 1 178 ? -27.421 -7.907 7.609 1.00 93.62 178 GLN A O 1
ATOM 1397 N N . PHE A 1 179 ? -26.984 -6.214 6.184 1.00 93.38 179 PHE A N 1
ATOM 1398 C CA . PHE A 1 179 ? -26.490 -5.294 7.201 1.00 93.38 179 PHE A CA 1
ATOM 1399 C C . PHE A 1 179 ? -27.551 -5.011 8.275 1.00 93.38 179 PHE A C 1
ATOM 1401 O O . PHE A 1 179 ? -27.263 -5.124 9.466 1.00 93.38 179 PHE A O 1
ATOM 1408 N N . ARG A 1 180 ? -28.804 -4.728 7.892 1.00 92.75 180 ARG A N 1
ATOM 1409 C CA . ARG A 1 180 ? -29.903 -4.488 8.849 1.00 92.75 180 ARG A CA 1
ATOM 1410 C C . ARG A 1 180 ? -30.189 -5.705 9.727 1.00 92.75 180 ARG A C 1
ATOM 1412 O O . ARG A 1 180 ? -30.399 -5.553 10.931 1.00 92.75 180 ARG A O 1
ATOM 1419 N N . VAL A 1 181 ? -30.191 -6.908 9.152 1.00 93.88 181 VAL A N 1
ATOM 1420 C CA . VAL A 1 181 ? -30.374 -8.157 9.909 1.00 93.88 181 VAL A CA 1
ATOM 1421 C C . VAL A 1 181 ? -29.209 -8.383 10.872 1.00 93.88 181 VAL A C 1
ATOM 1423 O O . VAL A 1 181 ? -29.438 -8.711 12.037 1.00 93.88 181 VAL A O 1
ATOM 1426 N N . HIS A 1 182 ? -27.971 -8.170 10.421 1.00 93.38 182 HIS A N 1
ATOM 1427 C CA . HIS A 1 182 ? -26.788 -8.301 11.265 1.00 93.38 182 HIS A CA 1
ATOM 1428 C C . HIS A 1 182 ? -26.814 -7.297 12.422 1.00 93.38 182 HIS A C 1
ATOM 1430 O O . HIS A 1 182 ? -26.636 -7.683 13.576 1.00 93.38 182 HIS A O 1
ATOM 1436 N N . PHE A 1 183 ? -27.123 -6.032 12.134 1.00 91.88 183 PHE A N 1
ATOM 1437 C CA . PHE A 1 183 ? -27.199 -4.960 13.123 1.00 91.88 183 PHE A CA 1
ATOM 1438 C C . PHE A 1 183 ? -28.249 -5.232 14.213 1.00 91.88 183 PHE A C 1
ATOM 1440 O O . PHE A 1 183 ? -28.026 -4.928 15.384 1.00 91.88 183 PHE A O 1
ATOM 1447 N N . ARG A 1 184 ? -29.385 -5.854 13.859 1.00 91.69 184 ARG A N 1
ATOM 1448 C CA . ARG A 1 184 ? -30.408 -6.276 14.836 1.00 91.69 184 ARG A CA 1
ATOM 1449 C C . ARG A 1 184 ? -29.897 -7.345 15.804 1.00 91.69 184 ARG A C 1
ATOM 1451 O O . ARG A 1 184 ? -30.305 -7.341 16.959 1.00 91.69 184 ARG A O 1
ATOM 1458 N N . LYS A 1 185 ? -29.025 -8.248 15.343 1.00 90.94 185 LYS A N 1
ATOM 1459 C CA . LYS A 1 185 ? -28.419 -9.301 16.178 1.00 90.94 185 LYS A CA 1
ATOM 1460 C C . LYS A 1 185 ? -27.268 -8.769 17.024 1.00 90.94 185 LYS A C 1
ATOM 1462 O O . LYS A 1 185 ? -27.125 -9.148 18.180 1.00 90.94 185 LYS A O 1
ATOM 1467 N N . LYS A 1 186 ? -26.438 -7.908 16.436 1.00 88.25 186 LYS A N 1
ATOM 1468 C CA . LYS A 1 186 ? -25.250 -7.343 17.067 1.00 88.25 186 LYS A CA 1
ATOM 1469 C C . LYS A 1 186 ? -25.197 -5.847 16.795 1.00 88.25 186 LYS A C 1
ATOM 1471 O O . LYS A 1 186 ? -24.766 -5.402 15.731 1.00 88.25 186 LYS A O 1
ATOM 1476 N N . ARG A 1 187 ? -25.637 -5.082 17.793 1.00 88.69 187 ARG A N 1
ATOM 1477 C CA . ARG A 1 187 ? -25.454 -3.630 17.825 1.00 88.69 187 ARG A CA 1
ATOM 1478 C C . ARG A 1 187 ? -23.972 -3.293 17.980 1.00 88.69 187 ARG A C 1
ATOM 1480 O O . ARG A 1 187 ? -23.186 -4.117 18.444 1.00 88.69 187 ARG A O 1
ATOM 1487 N N . GLY A 1 188 ? -23.606 -2.082 17.588 1.00 88.81 188 GLY A N 1
ATOM 1488 C CA . GLY A 1 188 ? -22.244 -1.581 17.719 1.00 88.81 188 GLY A CA 1
ATOM 1489 C C . GLY A 1 188 ? -21.989 -0.399 16.802 1.00 88.81 188 GLY A C 1
ATOM 1490 O O . GLY A 1 188 ? -22.890 0.055 16.091 1.00 88.81 188 GLY A O 1
ATOM 1491 N N . THR A 1 189 ? -20.747 0.066 16.821 1.00 93.06 189 THR A N 1
ATOM 1492 C CA . THR A 1 189 ? -20.289 1.183 15.996 1.00 93.06 189 THR A CA 1
ATOM 1493 C C . THR A 1 189 ? -19.819 0.681 14.631 1.00 93.06 189 THR A C 1
ATOM 1495 O O . THR A 1 189 ? -19.159 -0.357 14.524 1.00 93.06 189 THR A O 1
ATOM 1498 N N . TRP A 1 190 ? -20.141 1.416 13.570 1.00 94.12 190 TRP A N 1
ATOM 1499 C CA . TRP A 1 190 ? -19.778 1.079 12.193 1.00 94.12 190 TRP A CA 1
ATOM 1500 C C . TRP A 1 190 ? -19.129 2.274 11.511 1.00 94.12 190 TRP A C 1
ATOM 1502 O O . TRP A 1 190 ? -19.445 3.421 11.806 1.00 94.12 190 TRP A O 1
ATOM 1512 N N . ILE A 1 191 ? -18.219 2.003 10.587 1.00 93.12 191 ILE A N 1
ATOM 1513 C CA . ILE A 1 191 ? -17.555 3.010 9.767 1.00 93.12 191 ILE A CA 1
ATOM 1514 C C . ILE A 1 191 ? -18.026 2.860 8.324 1.00 93.12 191 ILE A C 1
ATOM 1516 O O . ILE A 1 191 ? -17.935 1.781 7.735 1.00 93.12 191 ILE A O 1
ATOM 1520 N N . VAL A 1 192 ? -18.537 3.949 7.762 1.00 92.56 192 VAL A N 1
ATOM 1521 C CA . VAL A 1 192 ? -19.002 4.031 6.380 1.00 92.56 192 VAL A CA 1
ATOM 1522 C C . VAL A 1 192 ? -17.912 4.682 5.549 1.00 92.56 192 VAL A C 1
ATOM 1524 O O . VAL A 1 192 ? -17.402 5.748 5.893 1.00 92.56 192 VAL A O 1
ATOM 1527 N N . LYS A 1 193 ? -17.531 4.027 4.455 1.00 91.69 193 LYS A N 1
ATOM 1528 C CA . LYS A 1 193 ? -16.475 4.479 3.551 1.00 91.69 193 LYS A CA 1
ATOM 1529 C C . LYS A 1 193 ? -17.009 4.484 2.117 1.00 91.69 193 LYS A C 1
ATOM 1531 O O . LYS A 1 193 ? -17.438 3.433 1.645 1.00 91.69 193 LYS A O 1
ATOM 1536 N N . PRO A 1 194 ? -16.951 5.606 1.389 1.00 89.69 194 PRO A N 1
ATOM 1537 C CA . PRO A 1 194 ? -17.288 5.620 -0.031 1.00 89.69 194 PRO A CA 1
ATOM 1538 C C . PRO A 1 194 ? -16.316 4.738 -0.827 1.00 89.69 194 PRO A C 1
ATOM 1540 O O . PRO A 1 194 ? -15.111 4.738 -0.556 1.00 89.69 194 PRO A O 1
ATOM 1543 N N . VAL A 1 195 ? -16.816 3.995 -1.820 1.00 85.50 195 VAL A N 1
ATOM 1544 C CA . VAL A 1 195 ? -15.983 3.087 -2.638 1.00 85.50 195 VAL A CA 1
ATOM 1545 C C . VAL A 1 195 ? -14.971 3.860 -3.488 1.00 85.50 195 VAL A C 1
ATOM 1547 O O . VAL A 1 195 ? -13.822 3.441 -3.620 1.00 85.50 195 VAL A O 1
ATOM 1550 N N . SER A 1 196 ? -15.395 4.991 -4.053 1.00 77.94 196 SER A N 1
ATOM 1551 C CA . SER A 1 196 ? -14.633 5.803 -5.011 1.00 77.94 196 SER A CA 1
ATOM 1552 C C . SER A 1 196 ? -13.702 6.832 -4.361 1.00 77.94 196 SER A C 1
ATOM 1554 O O . SER A 1 196 ? -12.882 7.441 -5.051 1.00 77.94 196 SER A O 1
ATOM 1556 N N . LEU A 1 197 ? -13.805 7.046 -3.043 1.00 79.12 197 LEU A N 1
ATOM 1557 C CA . LEU A 1 197 ? -13.026 8.058 -2.334 1.00 79.12 197 LEU A CA 1
ATOM 1558 C C . LEU A 1 197 ? -11.853 7.463 -1.543 1.00 79.12 197 LEU A C 1
ATOM 1560 O O . LEU A 1 197 ? -11.808 6.301 -1.128 1.00 79.12 197 LEU A O 1
ATOM 1564 N N . SER A 1 198 ? -10.862 8.325 -1.338 1.00 74.88 198 SER A N 1
ATOM 1565 C CA . SER A 1 198 ? -9.615 8.049 -0.632 1.00 74.88 198 SER A CA 1
ATOM 1566 C C . SER A 1 198 ? -9.243 9.231 0.266 1.00 74.88 198 SER A C 1
ATOM 1568 O O . SER A 1 198 ? -9.891 10.288 0.228 1.00 74.88 198 SER A O 1
ATOM 1570 N N . ARG A 1 199 ? -8.175 9.071 1.063 1.00 70.25 199 ARG A N 1
ATOM 1571 C CA . ARG A 1 199 ? -7.620 10.118 1.950 1.00 70.25 199 ARG A CA 1
ATOM 1572 C C . ARG A 1 199 ? -8.568 10.544 3.080 1.00 70.25 199 ARG A C 1
ATOM 1574 O O . ARG A 1 199 ? -8.545 11.702 3.496 1.00 70.25 199 ARG A O 1
ATOM 1581 N N . GLY A 1 200 ? -9.415 9.630 3.549 1.00 68.75 200 GLY A N 1
ATOM 1582 C CA . GLY A 1 200 ? -10.381 9.896 4.618 1.00 68.75 200 GLY A CA 1
ATOM 1583 C C . GLY A 1 200 ? -11.617 10.699 4.195 1.00 68.75 200 GLY A C 1
ATOM 1584 O O . GLY A 1 200 ? -12.446 11.026 5.036 1.00 68.75 200 GLY A O 1
ATOM 1585 N N . ARG A 1 201 ? -11.767 11.038 2.906 1.00 75.19 201 ARG A N 1
ATOM 1586 C CA . ARG A 1 201 ? -12.895 11.850 2.426 1.00 75.19 201 ARG A CA 1
ATOM 1587 C C . ARG A 1 201 ? -14.198 11.055 2.432 1.00 75.19 201 ARG A C 1
ATOM 1589 O O . ARG A 1 201 ? -14.236 9.937 1.925 1.00 75.19 201 ARG A O 1
ATOM 1596 N N . GLY A 1 202 ? -15.252 11.667 2.971 1.00 81.56 202 GLY A N 1
ATOM 1597 C CA . GLY A 1 202 ? -16.593 11.082 3.035 1.00 81.56 202 GLY A CA 1
ATOM 1598 C C . GLY A 1 202 ? -16.727 9.918 4.018 1.00 81.56 202 GLY A C 1
ATOM 1599 O O . GLY A 1 202 ? -17.751 9.244 4.004 1.00 81.56 202 GLY A O 1
ATOM 1600 N N . ILE A 1 203 ? -15.709 9.665 4.850 1.00 86.81 203 ILE A N 1
ATOM 1601 C CA . ILE A 1 203 ? -15.800 8.658 5.904 1.00 86.81 203 ILE A CA 1
ATOM 1602 C C . ILE A 1 203 ? -16.647 9.213 7.043 1.00 86.81 203 ILE A C 1
ATOM 1604 O O . ILE A 1 203 ? -16.363 10.292 7.559 1.00 86.81 203 ILE A O 1
ATOM 1608 N N . THR A 1 204 ? -17.649 8.447 7.455 1.00 89.12 204 THR A N 1
ATOM 1609 C CA . THR A 1 204 ? -18.480 8.752 8.620 1.00 89.12 204 THR A CA 1
ATOM 1610 C C . THR A 1 204 ? -18.533 7.553 9.550 1.00 89.12 204 THR A C 1
ATOM 1612 O O . THR A 1 204 ? -18.344 6.405 9.136 1.00 89.12 204 THR A O 1
ATOM 1615 N N . ILE A 1 205 ? -18.762 7.815 10.831 1.00 89.94 205 ILE A N 1
ATOM 1616 C CA . ILE A 1 205 ? -18.955 6.775 11.834 1.00 89.94 205 ILE A CA 1
ATOM 1617 C C . ILE A 1 205 ? -20.412 6.830 12.258 1.00 89.94 205 ILE A C 1
ATOM 1619 O O . ILE A 1 205 ? -20.939 7.894 12.563 1.00 89.94 205 ILE A O 1
ATOM 1623 N N . ILE A 1 206 ? -21.069 5.678 12.218 1.00 90.94 206 ILE A N 1
ATOM 1624 C CA . ILE A 1 206 ? -22.498 5.546 12.456 1.00 90.94 206 ILE A CA 1
ATOM 1625 C C . ILE A 1 206 ? -22.754 4.557 13.585 1.00 90.94 206 ILE A C 1
ATOM 1627 O O . ILE A 1 206 ? -22.033 3.573 13.768 1.00 90.94 206 ILE A O 1
ATOM 1631 N N . ASN A 1 207 ? -23.836 4.795 14.313 1.00 90.50 207 ASN A N 1
ATOM 1632 C CA . ASN A 1 207 ? -24.346 3.885 15.337 1.00 90.50 207 ASN A CA 1
ATOM 1633 C C . ASN A 1 207 ? -25.727 3.318 14.976 1.00 90.50 207 ASN A C 1
ATOM 1635 O O . ASN A 1 207 ? -26.276 2.525 15.737 1.00 90.50 207 ASN A O 1
ATOM 1639 N N . HIS A 1 208 ? -26.292 3.702 13.825 1.00 87.50 208 HIS A N 1
ATOM 1640 C CA . HIS A 1 208 ? -27.570 3.191 13.347 1.00 87.50 208 HIS A CA 1
ATOM 1641 C C . HIS A 1 208 ? -27.592 3.063 11.811 1.00 87.50 208 HIS A C 1
ATOM 1643 O O . HIS A 1 208 ? -27.170 3.994 11.125 1.00 87.50 208 HIS A O 1
ATOM 1649 N N . PRO A 1 209 ? -28.152 1.977 11.236 1.00 87.00 209 PRO A N 1
ATOM 1650 C CA . PRO A 1 209 ? -28.182 1.763 9.787 1.00 87.00 209 PRO A CA 1
ATOM 1651 C C . PRO A 1 209 ? -28.850 2.877 8.977 1.00 87.00 209 PRO A C 1
ATOM 1653 O O . PRO A 1 209 ? -28.486 3.094 7.829 1.00 87.00 209 PRO A O 1
ATOM 1656 N N . ASN A 1 210 ? -29.808 3.601 9.563 1.00 86.81 210 ASN A N 1
ATOM 1657 C CA . ASN A 1 210 ? -30.507 4.702 8.882 1.00 86.81 210 ASN A CA 1
ATOM 1658 C C . ASN A 1 210 ? -29.604 5.915 8.588 1.00 86.81 210 ASN A C 1
ATOM 1660 O O . ASN A 1 210 ? -29.980 6.758 7.784 1.00 86.81 210 ASN A O 1
ATOM 1664 N N . GLN A 1 211 ? -28.441 6.019 9.238 1.00 85.31 211 GLN A N 1
ATOM 1665 C CA . GLN A 1 211 ? -27.460 7.077 8.971 1.00 85.31 211 GLN A CA 1
ATOM 1666 C C . GLN A 1 211 ? -26.606 6.775 7.730 1.00 85.31 211 GLN A C 1
ATOM 1668 O O . GLN A 1 211 ? -25.965 7.677 7.194 1.00 85.31 211 GLN A O 1
ATOM 1673 N N . ALA A 1 212 ? -26.592 5.521 7.257 1.00 82.75 212 ALA A N 1
ATOM 1674 C CA . ALA A 1 212 ? -25.912 5.153 6.024 1.00 82.75 212 ALA A CA 1
ATOM 1675 C C . ALA A 1 212 ? -26.745 5.626 4.823 1.00 82.75 212 ALA A C 1
ATOM 1677 O O . ALA A 1 212 ? -27.734 4.993 4.445 1.00 82.75 212 ALA A O 1
ATOM 1678 N N . LYS A 1 213 ? -26.342 6.750 4.225 1.00 78.25 213 LYS A N 1
ATOM 1679 C CA . LYS A 1 213 ? -26.876 7.188 2.932 1.00 78.25 213 LYS A CA 1
ATOM 1680 C C . LYS A 1 213 ? -26.464 6.161 1.879 1.00 78.25 213 LYS A C 1
ATOM 1682 O O . LYS A 1 213 ? -25.296 5.803 1.805 1.00 78.25 213 LYS A O 1
ATOM 1687 N N . SER A 1 214 ? -27.426 5.651 1.118 1.00 71.88 214 SER A N 1
ATOM 1688 C CA . SER A 1 214 ? -27.208 4.583 0.125 1.00 71.88 214 SER A CA 1
ATOM 1689 C C . SER A 1 214 ? -27.313 5.093 -1.315 1.00 71.88 214 SER A C 1
ATOM 1691 O O . SER A 1 214 ? -27.456 4.302 -2.242 1.00 71.88 214 SER A O 1
ATOM 1693 N N . ASP A 1 215 ? -27.210 6.414 -1.489 1.00 80.38 215 ASP A N 1
ATOM 1694 C CA . ASP A 1 215 ? -27.307 7.094 -2.785 1.00 80.38 215 ASP A CA 1
ATOM 1695 C C . ASP A 1 215 ? -26.077 6.826 -3.671 1.00 80.38 215 ASP A C 1
ATOM 1697 O O . ASP A 1 215 ? -26.156 6.878 -4.895 1.00 80.38 215 ASP A O 1
ATOM 1701 N N . GLU A 1 216 ? -24.940 6.496 -3.052 1.00 82.75 216 GLU A N 1
ATOM 1702 C CA . GLU A 1 216 ? -23.700 6.114 -3.726 1.00 82.75 216 GLU A CA 1
ATOM 1703 C C . GLU A 1 216 ? -23.200 4.747 -3.226 1.00 82.75 216 GLU A C 1
ATOM 1705 O O . GLU A 1 216 ? -23.519 4.346 -2.103 1.00 82.75 216 GLU A O 1
ATOM 1710 N N . PRO A 1 217 ? -22.374 4.025 -4.011 1.00 88.69 217 PRO A N 1
ATOM 1711 C CA . PRO A 1 217 ? -21.739 2.795 -3.553 1.00 88.69 217 PRO A CA 1
ATOM 1712 C C . PRO A 1 217 ? -20.810 3.039 -2.357 1.00 88.69 217 PRO A C 1
ATOM 1714 O O . PRO A 1 217 ? -19.810 3.766 -2.444 1.00 88.69 217 PRO A O 1
ATOM 1717 N N . MET A 1 218 ? -21.109 2.383 -1.238 1.00 92.12 218 MET A N 1
ATOM 1718 C CA . MET A 1 218 ? -20.356 2.513 0.009 1.00 92.12 218 MET A CA 1
ATOM 1719 C C . MET A 1 218 ? -20.035 1.151 0.607 1.00 92.12 218 MET A C 1
ATOM 1721 O O . MET A 1 218 ? -20.725 0.162 0.388 1.00 92.12 218 MET A O 1
ATOM 1725 N N . VAL A 1 219 ? -18.991 1.122 1.422 1.00 93.62 219 VAL A N 1
ATOM 1726 C CA . VAL A 1 219 ? -18.613 -0.025 2.236 1.00 93.62 219 VAL A CA 1
ATOM 1727 C C . VAL A 1 219 ? -18.859 0.326 3.696 1.00 93.62 219 VAL A C 1
ATOM 1729 O O . VAL A 1 219 ? -18.310 1.304 4.207 1.00 93.62 219 VAL A O 1
ATOM 1732 N N . VAL A 1 220 ? -19.683 -0.473 4.367 1.00 94.75 220 VAL A N 1
ATOM 1733 C CA . VAL A 1 220 ? -19.971 -0.351 5.797 1.00 94.75 220 VAL A CA 1
ATOM 1734 C C . VAL A 1 220 ? -19.242 -1.464 6.525 1.00 94.75 220 VAL A C 1
ATOM 1736 O O . VAL A 1 220 ? -19.566 -2.635 6.367 1.00 94.75 220 VAL A O 1
ATOM 1739 N N . SER A 1 221 ? -18.246 -1.095 7.320 1.00 95.19 221 SER A N 1
ATOM 1740 C CA . SER A 1 221 ? -17.399 -2.023 8.069 1.00 95.19 221 SER A CA 1
ATOM 1741 C C . SER A 1 221 ? -17.638 -1.853 9.560 1.00 95.19 221 SER A C 1
ATOM 1743 O O . SER A 1 221 ? -17.847 -0.740 10.042 1.00 95.19 221 SER A O 1
ATOM 1745 N N . GLN A 1 222 ? -17.566 -2.943 10.314 1.00 95.12 222 GLN A N 1
ATOM 1746 C CA . GLN A 1 222 ? -17.595 -2.885 11.768 1.00 95.12 222 GLN A CA 1
ATOM 1747 C C . GLN A 1 222 ? -16.416 -2.034 12.253 1.00 95.12 222 GLN A C 1
ATOM 1749 O O . GLN A 1 222 ? -15.288 -2.192 11.775 1.00 95.12 222 GLN A O 1
ATOM 1754 N N . TYR A 1 223 ? -16.680 -1.109 13.175 1.00 94.94 223 TYR A N 1
ATOM 1755 C CA . TYR A 1 223 ? -15.639 -0.277 13.757 1.00 94.94 223 TYR A CA 1
ATOM 1756 C C . TYR A 1 223 ? -14.856 -1.068 14.809 1.00 94.94 223 TYR A C 1
ATOM 1758 O O . TYR A 1 223 ? -15.432 -1.767 15.643 1.00 94.94 223 TYR A O 1
ATOM 1766 N N . ILE A 1 224 ? -13.529 -0.957 14.776 1.00 94.94 224 ILE A N 1
ATOM 1767 C CA . ILE A 1 224 ? -12.656 -1.572 15.778 1.00 94.94 224 ILE A CA 1
ATOM 1768 C C . ILE A 1 224 ? -12.598 -0.626 16.981 1.00 94.94 224 ILE A C 1
ATOM 1770 O O . ILE A 1 224 ? -11.879 0.371 16.974 1.00 94.94 224 ILE A O 1
ATOM 1774 N N . GLU A 1 225 ? -13.401 -0.936 17.999 1.00 92.75 225 GLU A N 1
ATOM 1775 C CA . GLU A 1 225 ? -13.608 -0.095 19.192 1.00 92.75 225 GLU A CA 1
ATOM 1776 C C . GLU A 1 225 ? -12.448 -0.140 20.195 1.00 92.75 225 GLU A C 1
ATOM 1778 O O . GLU A 1 225 ? -12.339 0.724 21.059 1.00 92.75 225 GLU A O 1
ATOM 1783 N N . ARG A 1 226 ? -11.583 -1.156 20.110 1.00 95.00 226 ARG A N 1
ATOM 1784 C CA . ARG A 1 226 ? -10.434 -1.328 21.012 1.00 95.00 226 ARG A CA 1
ATOM 1785 C C . ARG A 1 226 ? -9.143 -1.496 20.205 1.00 95.00 226 ARG A C 1
ATOM 1787 O O . ARG A 1 226 ? -8.592 -2.598 20.189 1.00 95.00 226 ARG A O 1
ATOM 1794 N N . PRO A 1 227 ? -8.701 -0.454 19.475 1.00 96.31 227 PRO A N 1
ATOM 1795 C CA . PRO A 1 227 ? -7.416 -0.486 18.788 1.00 96.31 227 PRO A CA 1
ATOM 1796 C C . PRO A 1 227 ? -6.272 -0.593 19.805 1.00 96.31 227 PRO A C 1
ATOM 1798 O O . PRO A 1 227 ? -6.439 -0.246 20.975 1.00 96.31 227 PRO A O 1
ATOM 1801 N N . LEU A 1 228 ? -5.103 -1.041 19.358 1.00 96.19 228 LEU A N 1
ATOM 1802 C CA . LEU A 1 228 ? -3.871 -0.843 20.104 1.00 96.19 228 LEU A CA 1
ATOM 1803 C C . LEU A 1 228 ? -3.578 0.658 20.163 1.00 96.19 228 LEU A C 1
ATOM 1805 O O . LEU A 1 228 ? -3.671 1.362 19.157 1.00 96.19 228 LEU A O 1
ATOM 1809 N N . ILE A 1 229 ? -3.242 1.144 21.351 1.00 94.06 229 ILE A N 1
ATOM 1810 C CA . ILE A 1 229 ? -2.999 2.561 21.611 1.00 94.06 229 ILE A CA 1
ATOM 1811 C C . ILE A 1 229 ? -1.548 2.720 22.054 1.00 94.06 229 ILE A C 1
ATOM 1813 O O . ILE A 1 229 ? -1.040 1.911 22.832 1.00 94.06 229 ILE A O 1
ATOM 1817 N N . VAL A 1 230 ? -0.897 3.774 21.572 1.00 92.12 230 VAL A N 1
ATOM 1818 C CA . VAL A 1 230 ? 0.458 4.168 21.970 1.00 92.12 230 VAL A CA 1
ATOM 1819 C C . VAL A 1 230 ? 0.401 5.624 22.414 1.00 92.12 230 VAL A C 1
ATOM 1821 O O . VAL A 1 230 ? -0.141 6.471 21.707 1.00 92.12 230 VAL A O 1
ATOM 1824 N N . ASN A 1 231 ? 0.885 5.899 23.627 1.00 89.06 231 ASN A N 1
ATOM 1825 C CA . ASN A 1 231 ? 0.832 7.220 24.268 1.00 89.06 231 ASN A CA 1
ATOM 1826 C C . ASN A 1 231 ? -0.571 7.860 24.286 1.00 89.06 231 ASN A C 1
ATOM 1828 O O . ASN A 1 231 ? -0.708 9.076 24.265 1.00 89.06 231 ASN A O 1
ATOM 1832 N N . GLY A 1 232 ? -1.625 7.038 24.312 1.00 89.38 232 GLY A N 1
ATOM 1833 C CA . GLY A 1 232 ? -3.013 7.502 24.289 1.00 89.38 232 GLY A CA 1
ATOM 1834 C C . GLY A 1 232 ? -3.588 7.805 22.898 1.00 89.38 232 GLY A C 1
ATOM 1835 O O . GLY A 1 232 ? -4.771 8.125 22.805 1.00 89.38 232 GLY A O 1
ATOM 1836 N N . TYR A 1 233 ? -2.817 7.629 21.821 1.00 90.69 233 TYR A N 1
ATOM 1837 C CA . TYR A 1 233 ? -3.253 7.867 20.444 1.00 90.69 233 TYR A CA 1
ATOM 1838 C C . TYR A 1 233 ? -3.517 6.566 19.680 1.00 90.69 233 TYR A C 1
ATOM 1840 O O . TYR A 1 233 ? -2.786 5.576 19.798 1.00 90.69 233 TYR A O 1
ATOM 1848 N N . LYS A 1 234 ? -4.568 6.584 18.854 1.00 94.19 234 LYS A N 1
ATOM 1849 C CA . LYS A 1 234 ? -4.838 5.543 17.856 1.00 94.19 234 LYS A CA 1
ATOM 1850 C C . LYS A 1 234 ? -3.828 5.666 16.717 1.00 94.19 234 LYS A C 1
ATOM 1852 O O . LYS A 1 234 ? -3.514 6.779 16.302 1.00 94.19 234 LYS A O 1
ATOM 1857 N N . PHE A 1 235 ? -3.380 4.545 16.165 1.00 95.19 235 PHE A N 1
ATOM 1858 C CA . PHE A 1 235 ? -2.516 4.541 14.988 1.00 95.19 235 PHE A CA 1
ATOM 1859 C C . PHE A 1 235 ? -2.909 3.450 13.996 1.00 95.19 235 PHE A C 1
ATOM 1861 O O . PHE A 1 235 ? -3.578 2.485 14.357 1.00 95.19 235 PHE A O 1
ATOM 1868 N N . ASP A 1 236 ? -2.493 3.608 12.744 1.00 96.00 236 ASP A N 1
ATOM 1869 C CA . ASP A 1 236 ? -2.514 2.545 11.741 1.00 96.00 236 ASP A CA 1
ATOM 1870 C C . ASP A 1 236 ? -1.106 2.321 11.176 1.00 96.00 236 ASP A C 1
ATOM 1872 O O . ASP A 1 236 ? -0.249 3.207 11.243 1.00 96.00 236 ASP A O 1
ATOM 1876 N N . LEU A 1 237 ? -0.882 1.141 10.610 1.00 96.56 237 LEU A N 1
ATOM 1877 C CA . LEU A 1 237 ? 0.346 0.768 9.929 1.00 96.56 237 LEU A CA 1
ATOM 1878 C C . LEU A 1 237 ? 0.173 0.909 8.423 1.00 96.56 237 LEU A C 1
ATOM 1880 O O . LEU A 1 237 ? -0.709 0.288 7.831 1.00 96.56 237 LEU A O 1
ATOM 1884 N N . ARG A 1 238 ? 1.085 1.652 7.800 1.00 96.62 238 ARG A N 1
ATOM 1885 C CA . ARG A 1 238 ? 1.313 1.635 6.359 1.00 96.62 238 ARG A CA 1
ATOM 1886 C C . ARG A 1 238 ? 2.518 0.754 6.057 1.00 96.62 238 ARG A C 1
ATOM 1888 O O . ARG A 1 238 ? 3.651 1.127 6.364 1.00 96.62 238 ARG A O 1
ATOM 1895 N N . ILE A 1 239 ? 2.255 -0.368 5.398 1.00 97.56 239 ILE A N 1
ATOM 1896 C CA . ILE A 1 239 ? 3.261 -1.347 4.975 1.00 97.56 239 ILE A CA 1
ATOM 1897 C C . ILE A 1 239 ? 3.355 -1.338 3.453 1.00 97.56 239 ILE A C 1
ATOM 1899 O O . ILE A 1 239 ? 2.335 -1.289 2.762 1.00 97.56 239 ILE A O 1
ATOM 1903 N N . TYR A 1 240 ? 4.577 -1.354 2.928 1.00 98.06 240 TYR A N 1
ATOM 1904 C CA . TYR A 1 240 ? 4.819 -1.403 1.492 1.00 98.06 240 TYR A CA 1
ATOM 1905 C C . TYR A 1 240 ? 5.031 -2.844 1.051 1.00 98.06 240 TYR A C 1
ATOM 1907 O O . TYR A 1 240 ? 5.865 -3.552 1.607 1.00 98.06 240 TYR A O 1
ATOM 1915 N N . VAL A 1 241 ? 4.270 -3.267 0.047 1.00 98.31 241 VAL A N 1
ATOM 1916 C CA . VAL A 1 241 ? 4.318 -4.633 -0.476 1.00 98.31 241 VAL A CA 1
ATOM 1917 C C . VAL A 1 241 ? 4.503 -4.558 -1.982 1.00 98.31 241 VAL A C 1
ATOM 1919 O O . VAL A 1 241 ? 3.687 -3.950 -2.674 1.00 98.31 241 VAL A O 1
ATOM 1922 N N . ALA A 1 242 ? 5.575 -5.157 -2.486 1.00 98.12 242 ALA A N 1
ATOM 1923 C CA . ALA A 1 242 ? 5.834 -5.283 -3.908 1.00 98.12 242 ALA A CA 1
ATOM 1924 C C . ALA A 1 242 ? 5.399 -6.665 -4.403 1.00 98.12 242 ALA A C 1
ATOM 1926 O O . ALA A 1 242 ? 5.702 -7.683 -3.785 1.00 98.12 242 ALA A O 1
ATOM 1927 N N . VAL A 1 243 ? 4.714 -6.707 -5.540 1.00 97.75 243 VAL A N 1
ATOM 1928 C CA . VAL A 1 243 ? 4.408 -7.949 -6.256 1.00 97.75 243 VAL A CA 1
ATOM 1929 C C . VAL A 1 243 ? 5.087 -7.881 -7.615 1.00 97.75 243 VAL A C 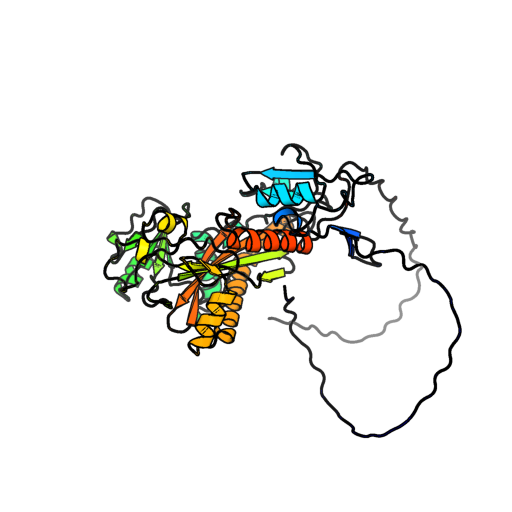1
ATOM 1931 O O . VAL A 1 243 ? 4.861 -6.939 -8.371 1.00 97.75 243 VAL A O 1
ATOM 1934 N N . THR A 1 244 ? 5.946 -8.851 -7.928 1.00 96.56 244 THR A N 1
ATOM 1935 C CA . THR A 1 244 ? 6.671 -8.896 -9.218 1.00 96.56 244 THR A CA 1
ATOM 1936 C C . THR A 1 244 ? 6.081 -9.908 -10.191 1.00 96.56 244 THR A C 1
ATOM 1938 O O . THR A 1 244 ? 6.406 -9.896 -11.374 1.00 96.56 244 THR A O 1
ATOM 1941 N N . SER A 1 245 ? 5.208 -10.792 -9.707 1.00 95.25 245 SER A N 1
ATOM 1942 C CA . SER A 1 245 ? 4.521 -11.789 -10.518 1.00 95.25 245 SER A CA 1
ATOM 1943 C C . SER A 1 245 ? 3.293 -12.308 -9.773 1.00 95.25 245 SER A C 1
ATOM 1945 O O . SER A 1 245 ? 3.345 -12.488 -8.559 1.00 95.25 245 SER A O 1
ATOM 1947 N N . PHE A 1 246 ? 2.208 -12.574 -10.504 1.00 94.44 246 PHE A N 1
ATOM 1948 C CA . PHE A 1 246 ? 1.043 -13.323 -10.011 1.00 94.44 246 PHE A CA 1
ATOM 1949 C C . PHE A 1 246 ? 1.053 -14.794 -10.469 1.00 94.44 246 PHE A C 1
ATOM 1951 O O . PHE A 1 246 ? 0.330 -15.601 -9.903 1.00 94.44 246 PHE A O 1
ATOM 1958 N N . ASN A 1 247 ? 1.901 -15.163 -11.440 1.00 89.06 247 ASN A N 1
ATOM 1959 C CA . ASN A 1 247 ? 2.021 -16.534 -11.949 1.00 89.06 247 ASN A CA 1
ATOM 1960 C C . ASN A 1 247 ? 3.498 -16.906 -12.252 1.00 89.06 247 ASN A C 1
ATOM 1962 O O . ASN A 1 247 ? 3.987 -16.637 -13.358 1.00 89.06 247 ASN A O 1
ATOM 1966 N N . PRO A 1 248 ? 4.237 -17.505 -11.291 1.00 94.06 248 PRO A N 1
ATOM 1967 C CA . PRO A 1 248 ? 3.827 -17.795 -9.909 1.00 94.06 248 PRO A CA 1
ATOM 1968 C C . PRO A 1 248 ? 3.705 -16.516 -9.067 1.00 94.06 248 PRO A C 1
ATOM 1970 O O . PRO A 1 248 ? 4.333 -15.506 -9.394 1.00 94.06 248 PRO A O 1
ATOM 1973 N N . LEU A 1 249 ? 2.917 -16.551 -7.991 1.00 95.81 249 LEU A N 1
ATOM 1974 C CA . LEU A 1 249 ? 2.758 -15.415 -7.082 1.00 95.81 249 LEU A CA 1
ATOM 1975 C C . LEU A 1 249 ? 4.067 -15.143 -6.324 1.00 95.81 249 LEU A C 1
ATOM 1977 O O . LEU A 1 249 ? 4.564 -16.012 -5.615 1.00 95.81 249 LEU A O 1
ATOM 1981 N N . LYS A 1 250 ? 4.619 -13.935 -6.475 1.00 97.00 250 LYS A N 1
ATOM 1982 C CA . LYS A 1 250 ? 5.842 -13.478 -5.799 1.00 97.00 250 LYS A CA 1
ATOM 1983 C C . LYS A 1 250 ? 5.581 -12.176 -5.055 1.00 97.00 250 LYS A C 1
ATOM 1985 O O . LYS A 1 250 ? 5.342 -11.145 -5.687 1.00 97.00 250 LYS A O 1
ATOM 1990 N N . ILE A 1 251 ? 5.631 -12.243 -3.727 1.00 98.12 251 ILE A N 1
ATOM 1991 C CA . ILE A 1 251 ? 5.303 -11.149 -2.809 1.00 98.12 251 ILE A CA 1
ATOM 1992 C C . ILE A 1 251 ? 6.562 -10.774 -2.034 1.00 98.12 251 ILE A C 1
ATOM 1994 O O . ILE A 1 251 ? 7.232 -11.644 -1.490 1.00 98.12 251 ILE A O 1
ATOM 1998 N N . TYR A 1 252 ? 6.847 -9.480 -1.948 1.00 98.19 252 TYR A N 1
ATOM 1999 C CA . TYR A 1 252 ? 7.958 -8.931 -1.180 1.00 98.19 252 TYR A CA 1
ATOM 2000 C C . TYR A 1 252 ? 7.416 -7.869 -0.234 1.00 98.19 252 TYR A C 1
ATOM 2002 O O . TYR A 1 252 ? 6.804 -6.892 -0.670 1.00 98.19 252 TYR A O 1
ATOM 2010 N N . ILE A 1 253 ? 7.623 -8.059 1.063 1.00 98.06 253 ILE A N 1
ATOM 2011 C CA . ILE A 1 253 ? 7.223 -7.096 2.088 1.00 98.06 253 ILE A CA 1
ATOM 2012 C C . ILE A 1 253 ? 8.450 -6.252 2.417 1.00 98.06 253 ILE A C 1
ATOM 2014 O O . ILE A 1 253 ? 9.533 -6.778 2.668 1.00 98.06 253 ILE A O 1
ATOM 2018 N N . TYR A 1 254 ? 8.299 -4.932 2.364 1.00 96.94 254 TYR A N 1
ATOM 2019 C CA . TYR A 1 254 ? 9.383 -4.038 2.734 1.00 96.94 254 TYR A CA 1
ATOM 2020 C C . TYR A 1 254 ? 9.550 -4.044 4.256 1.00 96.94 254 TYR A C 1
ATOM 2022 O O . TYR A 1 254 ? 8.573 -3.873 4.982 1.00 96.94 254 TYR A O 1
ATOM 2030 N N . GLU A 1 255 ? 10.784 -4.237 4.723 1.00 92.25 255 GLU A N 1
ATOM 2031 C CA . GLU A 1 255 ? 11.116 -4.343 6.156 1.00 92.25 255 GLU A CA 1
ATOM 2032 C C . GLU A 1 255 ? 10.750 -3.074 6.934 1.00 92.25 255 GLU A C 1
ATOM 2034 O O . GLU A 1 255 ? 10.416 -3.129 8.115 1.00 92.25 255 GLU A O 1
ATOM 2039 N N . GLU A 1 256 ? 10.763 -1.929 6.253 1.00 93.38 256 GLU A N 1
ATOM 2040 C CA . GLU A 1 256 ? 10.350 -0.659 6.825 1.00 93.38 256 GLU A CA 1
ATOM 2041 C C . GLU A 1 256 ? 8.949 -0.223 6.388 1.00 93.38 256 GLU A C 1
ATOM 2043 O O . GLU A 1 256 ? 8.415 -0.577 5.335 1.00 93.38 256 GLU A O 1
ATOM 2048 N N . GLY A 1 257 ? 8.357 0.637 7.205 1.00 93.44 257 GLY A N 1
ATOM 2049 C CA . GLY A 1 257 ? 7.018 1.168 6.997 1.00 93.44 257 GLY A CA 1
ATOM 2050 C C . GLY A 1 257 ? 6.813 2.448 7.788 1.00 93.44 257 GLY A C 1
ATOM 2051 O O . GLY A 1 257 ? 7.767 3.089 8.226 1.00 93.44 257 GLY A O 1
ATOM 2052 N N . MET A 1 258 ? 5.557 2.842 7.970 1.00 92.19 258 MET A N 1
ATOM 2053 C CA . MET A 1 258 ? 5.237 3.969 8.845 1.00 92.19 258 MET A CA 1
ATOM 2054 C C . MET A 1 258 ? 4.008 3.678 9.697 1.00 92.19 258 MET A C 1
ATOM 2056 O O . MET A 1 258 ? 2.987 3.211 9.192 1.00 92.19 258 MET A O 1
ATOM 2060 N N . ALA A 1 259 ? 4.099 4.012 10.977 1.00 93.56 259 ALA A N 1
ATOM 2061 C CA . ALA A 1 259 ? 2.953 4.118 11.861 1.00 93.56 259 ALA A CA 1
ATOM 2062 C C . ALA A 1 259 ? 2.410 5.547 11.783 1.00 93.56 259 ALA A C 1
ATOM 2064 O O . ALA A 1 259 ? 3.161 6.514 11.930 1.00 93.56 259 ALA A O 1
ATOM 2065 N N . ARG A 1 260 ? 1.113 5.691 11.516 1.00 91.75 260 ARG A N 1
ATOM 2066 C CA . ARG A 1 260 ? 0.439 6.988 11.384 1.00 91.75 260 ARG A CA 1
ATOM 2067 C C . ARG A 1 260 ? -0.482 7.187 12.568 1.00 91.75 260 ARG A C 1
ATOM 2069 O O . ARG A 1 260 ? -1.416 6.409 12.744 1.00 91.75 260 ARG A O 1
ATOM 2076 N N . PHE A 1 261 ? -0.227 8.223 13.355 1.00 90.06 261 PHE A N 1
ATOM 2077 C CA . PHE A 1 261 ? -0.974 8.500 14.574 1.00 90.06 261 PHE A CA 1
ATOM 2078 C C . PHE A 1 261 ? -2.114 9.486 14.319 1.00 90.06 261 PHE A C 1
ATOM 2080 O O . PHE A 1 261 ? -2.005 10.405 13.503 1.00 90.06 261 PHE A O 1
ATOM 2087 N N . ALA A 1 262 ? -3.211 9.285 15.041 1.00 88.94 262 ALA A N 1
ATOM 2088 C CA . ALA A 1 262 ? -4.230 10.298 15.266 1.00 88.94 262 ALA A CA 1
ATOM 2089 C C . ALA A 1 262 ? -3.629 11.475 16.051 1.00 88.94 262 ALA A C 1
ATOM 2091 O O . ALA A 1 262 ? -2.674 11.294 16.807 1.00 88.94 262 ALA A O 1
ATOM 2092 N N . THR A 1 263 ? -4.185 12.676 15.892 1.00 83.56 263 THR A N 1
ATOM 2093 C CA . THR A 1 263 ? -3.714 13.864 16.629 1.00 83.56 263 THR A CA 1
ATOM 2094 C C . THR A 1 263 ? -4.434 14.090 17.946 1.00 83.56 263 THR A C 1
ATOM 2096 O O . THR A 1 263 ? -4.051 14.982 18.686 1.00 83.56 263 THR A O 1
ATOM 2099 N N . GLU A 1 264 ? -5.479 13.318 18.236 1.00 84.06 264 GLU A N 1
ATOM 2100 C CA . GLU A 1 264 ? -6.252 13.446 19.470 1.00 84.06 264 GLU A CA 1
ATOM 2101 C C . GLU A 1 264 ? -6.301 12.125 20.239 1.00 84.06 264 GLU A C 1
ATOM 2103 O O . GLU A 1 264 ? -6.292 11.038 19.648 1.00 84.06 264 GLU A O 1
ATOM 2108 N N . HIS A 1 265 ? -6.348 12.232 21.569 1.00 86.50 265 HIS A N 1
ATOM 2109 C CA . HIS A 1 265 ? -6.393 11.084 22.467 1.00 86.50 265 HIS A CA 1
ATOM 2110 C C . HIS A 1 265 ? -7.627 10.221 22.205 1.00 86.50 265 HIS A C 1
ATOM 2112 O O . HIS A 1 265 ? -8.755 10.707 22.134 1.00 86.50 265 HIS A O 1
ATOM 2118 N N . TYR A 1 266 ? -7.417 8.912 22.112 1.00 89.06 266 TYR A N 1
ATOM 2119 C CA . TYR A 1 266 ? -8.490 7.966 21.864 1.00 89.06 266 TYR A CA 1
ATOM 2120 C C . TYR A 1 266 ? -9.290 7.689 23.141 1.00 89.06 266 TYR A C 1
ATOM 2122 O O . TYR A 1 266 ? -8.771 7.115 24.095 1.00 89.06 266 TYR A O 1
ATOM 2130 N N . SER A 1 267 ? -10.576 8.042 23.130 1.00 86.38 267 SER A N 1
ATOM 2131 C CA . SER A 1 267 ? -11.511 7.858 24.253 1.00 86.38 267 SER A CA 1
ATOM 2132 C C . SER A 1 267 ? -12.644 6.862 23.951 1.00 86.38 267 SER A C 1
ATOM 2134 O O . SER A 1 267 ? -13.686 6.864 24.604 1.00 86.38 267 SER A O 1
ATOM 2136 N N . GLY A 1 268 ? -12.450 5.972 22.969 1.00 83.62 268 GLY A N 1
ATOM 2137 C CA . GLY A 1 268 ? -13.483 5.028 22.525 1.00 83.62 268 GLY A CA 1
ATOM 2138 C C . GLY A 1 268 ? -14.553 5.673 21.629 1.00 83.62 268 GLY A C 1
ATOM 2139 O O . GLY A 1 268 ? -14.406 6.822 21.210 1.00 83.62 268 GLY A O 1
ATOM 2140 N N . PRO A 1 269 ? -15.628 4.945 21.276 1.00 78.38 269 PRO A N 1
ATOM 2141 C CA . PRO A 1 269 ? -16.664 5.415 20.351 1.00 78.38 269 PRO A CA 1
ATOM 2142 C C . PRO A 1 269 ? -17.702 6.336 21.031 1.00 78.38 269 PRO A C 1
ATOM 2144 O O . PRO A 1 269 ? -18.903 6.103 20.928 1.00 78.38 269 PRO A O 1
ATOM 2147 N N . VAL A 1 270 ? -17.251 7.367 21.756 1.00 74.69 270 VAL A N 1
ATOM 2148 C CA . VAL A 1 270 ? -18.132 8.332 22.452 1.00 74.69 270 VAL A CA 1
ATOM 2149 C C . VAL A 1 270 ? -18.354 9.597 21.615 1.00 74.69 270 VAL A C 1
ATOM 2151 O O . VAL A 1 270 ? -19.479 10.074 21.504 1.00 74.69 270 VAL A O 1
ATOM 2154 N N . GLN A 1 271 ? -17.299 10.118 20.980 1.00 76.31 271 GLN A N 1
ATOM 2155 C CA . GLN A 1 271 ? -17.326 11.341 20.164 1.00 76.31 271 GLN A CA 1
ATOM 2156 C C . GLN A 1 271 ? -17.153 11.014 18.674 1.00 76.31 271 GLN A C 1
ATOM 2158 O O . GLN A 1 271 ? -16.105 11.274 18.088 1.00 76.31 271 GLN A O 1
ATOM 2163 N N . LEU A 1 272 ? -18.187 10.432 18.059 1.00 80.06 272 LEU A N 1
ATOM 2164 C CA . LEU A 1 272 ? -18.119 9.900 16.687 1.00 80.06 272 LEU A CA 1
ATOM 2165 C C . LEU A 1 272 ? -17.794 10.963 15.620 1.00 80.06 272 LEU A C 1
ATOM 2167 O O . LEU A 1 272 ? -17.206 10.632 14.589 1.00 80.06 272 LEU A O 1
ATOM 2171 N N . ASP A 1 273 ? -18.129 12.228 15.888 1.00 78.25 273 ASP A N 1
ATOM 2172 C CA . ASP A 1 273 ? -17.878 13.361 14.989 1.00 78.25 273 ASP A CA 1
ATOM 2173 C C . ASP A 1 273 ? -16.414 13.829 15.009 1.00 78.25 273 ASP A C 1
ATOM 2175 O O . ASP A 1 273 ? -15.959 14.521 14.095 1.00 78.25 273 ASP A O 1
ATOM 2179 N N . ASN A 1 274 ? -15.642 13.428 16.025 1.00 79.75 274 ASN A N 1
ATOM 2180 C CA . ASN A 1 274 ? -14.231 13.766 16.134 1.00 79.75 274 ASN A CA 1
ATOM 2181 C C . ASN A 1 274 ? -13.380 12.863 15.228 1.00 79.75 274 ASN A C 1
ATOM 2183 O O . ASN A 1 274 ? -12.774 11.865 15.636 1.00 79.75 274 ASN A O 1
ATOM 2187 N N . LEU A 1 275 ? -13.328 13.233 13.949 1.00 79.88 275 LEU A N 1
ATOM 2188 C CA . LEU A 1 275 ? -12.582 12.490 12.938 1.00 79.88 275 LEU A CA 1
ATOM 2189 C C . LEU A 1 275 ? -11.063 12.506 13.177 1.00 79.88 275 LEU A C 1
ATOM 2191 O O . LEU A 1 275 ? -10.402 11.559 12.760 1.00 79.88 275 LEU A O 1
ATOM 2195 N N . CYS A 1 276 ? -10.507 13.515 13.855 1.00 76.94 276 CYS A N 1
ATOM 2196 C CA . CYS A 1 276 ? -9.072 13.594 14.170 1.00 76.94 276 CYS A CA 1
ATOM 2197 C C . CYS A 1 276 ? -8.638 12.570 15.231 1.00 76.94 276 CYS A C 1
ATOM 2199 O O . CYS A 1 276 ? -7.482 12.154 15.243 1.00 76.94 276 CYS A O 1
ATOM 2201 N N . MET A 1 277 ? -9.562 12.118 16.084 1.00 80.06 277 MET A N 1
ATOM 2202 C CA . MET A 1 277 ? -9.352 10.996 17.006 1.00 80.06 277 MET A CA 1
ATOM 2203 C C . MET A 1 277 ? -9.513 9.638 16.299 1.00 80.06 277 MET A C 1
ATOM 2205 O O . MET A 1 277 ? -8.815 8.663 16.596 1.00 80.06 277 MET A O 1
ATOM 2209 N N . HIS A 1 278 ? -10.484 9.530 15.391 1.00 81.06 278 HIS A N 1
ATOM 2210 C CA . HIS A 1 278 ? -10.888 8.242 14.827 1.00 81.06 278 HIS A CA 1
ATOM 2211 C C . HIS A 1 278 ? -10.186 7.860 13.520 1.00 81.06 278 HIS A C 1
ATOM 2213 O O . HIS A 1 278 ? -10.050 6.661 13.239 1.00 81.06 278 HIS A O 1
ATOM 2219 N N . LEU A 1 279 ? -9.741 8.840 12.734 1.00 83.12 279 LEU A N 1
ATOM 2220 C CA . LEU A 1 279 ? -9.026 8.649 11.478 1.00 83.12 279 LEU A CA 1
ATOM 2221 C C . LEU A 1 279 ? -7.558 9.016 11.661 1.00 83.12 279 LEU A C 1
ATOM 2223 O O . LEU A 1 279 ? -7.218 10.091 12.132 1.00 83.12 279 LEU A O 1
ATOM 2227 N N . THR A 1 280 ? -6.685 8.132 11.208 1.00 81.25 280 THR A N 1
ATOM 2228 C CA . THR A 1 280 ? -5.221 8.241 11.301 1.00 81.25 280 THR A CA 1
ATOM 2229 C C . THR A 1 280 ? -4.598 8.735 9.991 1.00 81.25 280 THR A C 1
ATOM 2231 O O . THR A 1 280 ? -3.385 8.886 9.859 1.00 81.25 280 THR A O 1
ATOM 2234 N N . ASN A 1 281 ? -5.425 9.028 8.979 1.00 79.81 281 ASN A N 1
ATOM 2235 C CA . ASN A 1 281 ? -4.948 9.491 7.682 1.00 79.81 281 ASN A CA 1
ATOM 2236 C C . ASN A 1 281 ? -4.199 10.826 7.815 1.00 79.81 281 ASN A C 1
ATOM 2238 O O . ASN A 1 281 ? -4.727 11.804 8.349 1.00 79.81 281 ASN A O 1
ATOM 2242 N N . TYR A 1 282 ? -3.010 10.897 7.212 1.00 67.75 282 TYR A N 1
ATOM 2243 C CA . TYR A 1 282 ? -2.202 12.120 7.147 1.00 67.75 282 TYR A CA 1
ATOM 2244 C C . TYR A 1 282 ? -2.977 13.319 6.575 1.00 67.75 282 TYR A C 1
ATOM 2246 O O . TYR A 1 282 ? -2.855 14.430 7.067 1.00 67.75 282 TYR A O 1
ATOM 2254 N N . SER A 1 283 ? -3.817 13.115 5.558 1.00 60.25 283 SER A N 1
ATOM 2255 C CA . SER A 1 283 ? -4.618 14.180 4.934 1.00 60.25 283 SER A CA 1
ATOM 2256 C C . SER A 1 283 ? -5.610 14.861 5.877 1.00 60.25 283 SER A C 1
ATOM 2258 O O . SER A 1 283 ? -5.921 16.034 5.659 1.00 60.25 283 SER A O 1
ATOM 2260 N N . VAL A 1 284 ? -6.107 14.125 6.875 1.00 63.66 284 VAL A N 1
ATOM 2261 C CA . VAL A 1 284 ? -7.022 14.623 7.909 1.00 63.66 284 VAL A CA 1
ATOM 2262 C C . VAL A 1 284 ? -6.197 15.297 9.001 1.00 63.66 284 VAL A C 1
ATOM 2264 O O . VAL A 1 284 ? -6.363 16.484 9.262 1.00 63.66 284 VAL A O 1
ATOM 2267 N N . ASN A 1 285 ? -5.219 14.571 9.539 1.00 70.31 285 ASN A N 1
ATOM 2268 C CA . ASN A 1 285 ? -4.448 15.000 10.700 1.00 70.31 285 ASN A CA 1
ATOM 2269 C C . ASN A 1 285 ? -3.472 16.145 10.406 1.00 70.31 285 ASN A C 1
ATOM 2271 O O . ASN A 1 285 ? -3.270 16.982 11.271 1.00 70.31 285 ASN A O 1
ATOM 2275 N N . LYS A 1 286 ? -2.931 16.284 9.185 1.00 60.28 286 LYS A N 1
ATOM 2276 C CA . LYS A 1 286 ? -2.005 17.387 8.841 1.00 60.28 286 LYS A CA 1
ATOM 2277 C C . LYS A 1 286 ? -2.614 18.784 8.979 1.00 60.28 286 LYS A C 1
ATOM 2279 O O . LYS A 1 286 ? -1.882 19.766 8.942 1.00 60.28 286 LYS A O 1
ATOM 2284 N N . LYS A 1 287 ? -3.949 18.869 8.996 1.00 61.19 287 LYS A N 1
ATOM 2285 C CA . LYS A 1 287 ? -4.698 20.119 9.162 1.00 61.19 287 LYS A CA 1
ATOM 2286 C C . LYS A 1 287 ? -4.954 20.449 10.635 1.00 61.19 287 LYS A C 1
ATOM 2288 O O . LYS A 1 287 ? -5.373 21.562 10.921 1.00 61.19 287 LYS A O 1
ATOM 2293 N N . SER A 1 288 ? -4.737 19.492 11.538 1.00 58.16 288 SER A N 1
ATOM 2294 C CA . SER A 1 288 ? -4.873 19.695 12.976 1.00 58.16 288 SER A CA 1
ATOM 2295 C C . SER A 1 288 ? -3.731 20.562 13.493 1.00 58.16 288 SER A C 1
ATOM 2297 O O . SER A 1 288 ? -2.576 20.381 13.105 1.00 58.16 288 SER A O 1
ATOM 2299 N N . THR A 1 289 ? -4.046 21.474 14.409 1.00 55.03 289 THR A N 1
ATOM 2300 C CA . THR A 1 289 ? -3.056 22.298 15.118 1.00 55.03 289 THR A CA 1
ATOM 2301 C C . THR A 1 289 ? -2.149 21.466 16.026 1.00 55.03 289 THR A C 1
ATOM 2303 O O . THR A 1 289 ? -1.053 21.906 16.354 1.00 55.03 289 THR A O 1
ATOM 2306 N N . GLN A 1 290 ? -2.574 20.251 16.390 1.00 60.25 290 GLN A N 1
ATOM 2307 C CA . GLN A 1 290 ? -1.821 19.314 17.230 1.00 60.25 290 GLN A CA 1
ATOM 2308 C C . GLN A 1 290 ? -0.910 18.379 16.418 1.00 60.25 290 GLN A C 1
ATOM 2310 O O . GLN A 1 290 ? -0.279 17.482 16.974 1.00 60.25 290 GLN A O 1
ATOM 2315 N N . TYR A 1 291 ? -0.840 18.549 15.094 1.00 55.81 291 TYR A N 1
ATOM 2316 C CA . TYR A 1 291 ? 0.020 17.721 14.259 1.00 55.81 291 TYR A CA 1
ATOM 2317 C C . TYR A 1 291 ? 1.492 18.080 14.465 1.00 55.81 291 TYR A C 1
ATOM 2319 O O . TYR A 1 291 ? 1.968 19.116 13.996 1.00 55.81 291 TYR A O 1
ATOM 2327 N N . VAL A 1 292 ? 2.234 17.186 15.112 1.00 62.97 292 VAL A N 1
ATOM 2328 C CA . VAL A 1 292 ? 3.665 17.376 15.352 1.00 62.97 292 VAL A CA 1
ATOM 2329 C C . VAL A 1 292 ? 4.444 16.757 14.196 1.00 62.97 292 VAL A C 1
ATOM 2331 O O . VAL A 1 292 ? 4.453 15.536 14.003 1.00 62.97 292 VAL A O 1
ATOM 2334 N N . ARG A 1 293 ? 5.092 17.612 13.398 1.00 57.75 293 ARG A N 1
ATOM 2335 C CA . ARG A 1 293 ? 6.064 17.187 12.383 1.00 57.75 293 ARG A CA 1
ATOM 2336 C C . ARG A 1 293 ? 7.379 16.826 13.061 1.00 57.75 293 ARG A C 1
ATOM 2338 O O . ARG A 1 293 ? 7.812 17.513 13.980 1.00 57.75 293 ARG A O 1
ATOM 2345 N N . CYS A 1 294 ? 8.003 15.751 12.594 1.00 54.97 294 CYS A N 1
ATOM 2346 C CA . CYS A 1 294 ? 9.377 15.443 12.955 1.00 54.97 294 CYS A CA 1
ATOM 2347 C C . CYS A 1 294 ? 10.292 15.981 11.857 1.00 54.97 294 CYS A C 1
ATOM 2349 O O . CYS A 1 294 ? 10.390 15.388 10.780 1.00 54.97 294 CYS A O 1
ATOM 2351 N N . ASP A 1 295 ? 10.915 17.124 12.132 1.00 55.59 295 ASP A N 1
ATOM 2352 C CA . ASP A 1 295 ? 11.850 17.785 11.215 1.00 55.59 295 ASP A CA 1
ATOM 2353 C C . ASP A 1 295 ? 13.314 17.419 11.531 1.00 55.59 295 ASP A C 1
ATOM 2355 O O . ASP A 1 295 ? 14.222 17.758 10.775 1.00 55.59 295 ASP A O 1
ATOM 2359 N N . SER A 1 296 ? 13.563 16.698 12.633 1.00 47.09 296 SER A N 1
ATOM 2360 C CA . SER A 1 296 ? 14.906 16.301 13.063 1.00 47.09 296 SER A CA 1
ATOM 2361 C C . SER A 1 296 ? 15.384 15.029 12.344 1.00 47.09 296 SER A C 1
ATOM 2363 O O . SER A 1 296 ? 14.770 13.970 12.506 1.00 47.09 296 SER A O 1
ATOM 2365 N N . PRO A 1 297 ? 16.507 15.074 11.602 1.00 46.47 297 PRO A N 1
ATOM 2366 C CA . PRO A 1 297 ? 17.123 13.874 11.047 1.00 46.47 297 PRO A CA 1
ATOM 2367 C C . PRO A 1 297 ? 17.597 12.962 12.190 1.00 46.47 297 PRO A C 1
ATOM 2369 O O . PRO A 1 297 ? 18.437 13.363 12.989 1.00 46.47 297 PRO A O 1
ATOM 2372 N N . GLY A 1 298 ? 17.054 11.744 12.286 1.00 49.12 298 GLY A N 1
ATOM 2373 C CA . GLY A 1 298 ? 17.535 10.708 13.216 1.00 49.12 298 GLY A CA 1
ATOM 2374 C C . GLY A 1 298 ? 16.659 10.417 14.441 1.00 49.12 298 GLY A C 1
ATOM 2375 O O . GLY A 1 298 ? 16.976 9.484 15.174 1.00 49.12 298 GLY A O 1
ATOM 2376 N N . ARG A 1 299 ? 15.550 11.142 14.659 1.00 54.12 299 ARG A N 1
ATOM 2377 C CA . ARG A 1 299 ? 14.506 10.737 15.623 1.00 54.12 299 ARG A CA 1
ATOM 2378 C C . ARG A 1 299 ? 13.314 10.139 14.892 1.00 54.12 299 ARG A C 1
ATOM 2380 O O . ARG A 1 299 ? 12.426 10.853 14.431 1.00 54.12 299 ARG A O 1
ATOM 2387 N N . ASP A 1 300 ? 13.309 8.819 14.787 1.00 57.72 300 ASP A N 1
ATOM 2388 C CA . ASP A 1 300 ? 12.265 8.078 14.075 1.00 57.72 300 ASP A CA 1
ATOM 2389 C C . ASP A 1 300 ? 11.033 7.756 14.960 1.00 57.72 300 ASP A C 1
ATOM 2391 O O . ASP A 1 300 ? 10.086 7.118 14.500 1.00 57.72 300 ASP A O 1
ATOM 2395 N N . ASP A 1 301 ? 11.043 8.204 16.219 1.00 57.12 301 ASP A N 1
ATOM 2396 C CA . ASP A 1 301 ? 10.081 7.946 17.303 1.00 57.12 301 ASP A CA 1
ATOM 2397 C C . ASP A 1 301 ? 9.384 9.220 17.823 1.00 57.12 301 ASP A C 1
ATOM 2399 O O . ASP A 1 301 ? 8.790 9.235 18.902 1.00 57.12 301 ASP A O 1
ATOM 2403 N N . TYR A 1 302 ? 9.449 10.317 17.066 1.00 52.78 302 TYR A N 1
ATOM 2404 C CA . TYR A 1 302 ? 8.895 11.604 17.475 1.00 52.78 302 TYR A CA 1
ATOM 2405 C C . TYR A 1 302 ? 7.865 12.123 16.466 1.00 52.78 302 TYR A C 1
ATOM 2407 O O . TYR A 1 302 ? 8.021 11.980 15.257 1.00 52.78 302 TYR A O 1
ATOM 2415 N N . GLY A 1 303 ? 6.797 12.744 16.967 1.00 63.41 303 GLY A N 1
ATOM 2416 C CA . GLY A 1 303 ? 5.720 13.318 16.155 1.00 63.41 303 GLY A CA 1
ATOM 2417 C C . GLY A 1 303 ? 4.628 12.326 15.736 1.00 63.41 303 GLY A C 1
ATOM 2418 O O . GLY A 1 303 ? 4.557 11.201 16.223 1.00 63.41 303 GLY A O 1
ATOM 2419 N N . SER A 1 304 ? 3.742 12.753 14.830 1.00 74.94 304 SER A N 1
ATOM 2420 C CA . SER A 1 304 ? 2.546 11.988 14.420 1.00 74.94 304 SER A CA 1
ATOM 2421 C C . SER A 1 304 ? 2.810 10.905 13.352 1.00 74.94 304 SER A C 1
ATOM 2423 O O . SER A 1 304 ? 1.866 10.316 12.814 1.00 74.94 304 SER A O 1
ATOM 2425 N N . LYS A 1 305 ? 4.080 10.638 13.021 1.00 83.56 305 LYS A N 1
ATOM 2426 C CA . LYS A 1 305 ? 4.519 9.529 12.158 1.00 83.56 305 LYS A CA 1
ATOM 2427 C C . LYS A 1 305 ? 5.764 8.887 12.759 1.00 83.56 305 LYS A C 1
ATOM 2429 O O . LYS A 1 305 ? 6.745 9.596 12.949 1.00 83.56 305 LYS A O 1
ATOM 2434 N N . TRP A 1 306 ? 5.748 7.578 12.988 1.00 88.94 306 TRP A N 1
ATOM 2435 C CA . TRP A 1 306 ? 6.941 6.828 13.408 1.00 88.94 306 TRP A CA 1
ATOM 2436 C C . TRP A 1 306 ? 7.370 5.844 12.325 1.00 88.94 306 TRP A C 1
ATOM 2438 O O . TRP A 1 306 ? 6.535 5.400 11.528 1.00 88.94 306 TRP A O 1
ATOM 2448 N N . SER A 1 307 ? 8.652 5.479 12.308 1.00 90.75 307 SER A N 1
ATOM 2449 C CA . SER A 1 307 ? 9.106 4.332 11.514 1.00 90.75 307 SER A CA 1
ATOM 2450 C C . SER A 1 307 ? 8.540 3.026 12.068 1.00 90.75 307 SER A C 1
ATOM 2452 O O . SER A 1 307 ? 8.152 2.947 13.240 1.00 90.75 307 SER A O 1
ATOM 2454 N N . MET A 1 308 ? 8.494 1.988 11.228 1.00 92.50 308 MET A N 1
ATOM 2455 C CA . MET A 1 308 ? 8.082 0.665 11.697 1.00 92.50 308 MET A CA 1
ATOM 2456 C C . MET A 1 308 ? 9.047 0.176 12.780 1.00 92.50 308 MET A C 1
ATOM 2458 O O . MET A 1 308 ? 8.606 -0.224 13.854 1.00 92.50 308 MET A O 1
ATOM 2462 N N . SER A 1 309 ? 10.357 0.312 12.555 1.00 92.50 309 SER A N 1
ATOM 2463 C CA . SER A 1 309 ? 11.372 -0.077 13.540 1.00 92.50 309 SER A CA 1
ATOM 2464 C C . SER A 1 309 ? 11.239 0.660 14.874 1.00 92.50 309 SER A C 1
ATOM 2466 O O . SER A 1 309 ? 11.407 0.050 15.929 1.00 92.50 309 SER A O 1
ATOM 2468 N N . ALA A 1 310 ? 10.915 1.957 14.871 1.00 91.75 310 ALA A N 1
ATOM 2469 C CA . ALA A 1 310 ? 10.690 2.710 16.105 1.00 91.75 310 ALA A CA 1
ATOM 2470 C C . ALA A 1 310 ? 9.463 2.199 16.872 1.00 91.75 310 ALA A C 1
ATOM 2472 O O . ALA A 1 310 ? 9.542 1.984 18.082 1.00 91.75 310 ALA A O 1
ATOM 2473 N N . LEU A 1 311 ? 8.354 1.939 16.171 1.00 93.81 311 LEU A N 1
ATOM 2474 C CA . LEU A 1 311 ? 7.163 1.367 16.792 1.00 93.81 311 LEU A CA 1
ATOM 2475 C C . LEU A 1 311 ? 7.445 -0.020 17.381 1.00 93.81 311 LEU A C 1
ATOM 2477 O O . LEU A 1 311 ? 7.057 -0.284 18.517 1.00 93.81 311 LEU A O 1
ATOM 2481 N N . LEU A 1 312 ? 8.104 -0.905 16.630 1.00 94.31 312 LEU A N 1
ATOM 2482 C CA . LEU A 1 312 ? 8.390 -2.263 17.092 1.00 94.31 312 LEU A CA 1
ATOM 2483 C C . LEU A 1 312 ? 9.289 -2.252 18.334 1.00 94.31 312 LEU A C 1
ATOM 2485 O O . LEU A 1 312 ? 8.966 -2.941 19.300 1.00 94.31 312 LEU A O 1
ATOM 2489 N N . ARG A 1 313 ? 10.333 -1.409 18.371 1.00 94.50 313 ARG A N 1
ATOM 2490 C CA . ARG A 1 313 ? 11.159 -1.219 19.578 1.00 94.50 313 ARG A CA 1
ATOM 2491 C C . ARG A 1 313 ? 10.320 -0.766 20.773 1.00 94.50 313 ARG A C 1
ATOM 2493 O O . ARG A 1 313 ? 10.375 -1.395 21.825 1.00 94.50 313 ARG A O 1
ATOM 2500 N N . HIS A 1 314 ? 9.469 0.242 20.589 1.00 94.06 314 HIS A N 1
ATOM 2501 C CA . HIS A 1 314 ? 8.595 0.742 21.652 1.00 94.06 314 HIS A CA 1
ATOM 2502 C C . HIS A 1 314 ? 7.612 -0.321 22.177 1.00 94.06 314 HIS A C 1
ATOM 2504 O O . HIS A 1 314 ? 7.378 -0.430 23.380 1.00 94.06 314 HIS A O 1
ATOM 2510 N N . LEU A 1 315 ? 7.018 -1.133 21.296 1.00 94.94 315 LEU A N 1
ATOM 2511 C CA . LEU A 1 315 ? 6.114 -2.212 21.709 1.00 94.94 315 LEU A CA 1
ATOM 2512 C C . LEU A 1 315 ? 6.860 -3.348 22.421 1.00 94.94 315 LEU A C 1
ATOM 2514 O O . LEU A 1 315 ? 6.325 -3.925 23.369 1.00 94.94 315 LEU A O 1
ATOM 2518 N N . GLN A 1 316 ? 8.085 -3.647 21.993 1.00 95.19 316 GLN A N 1
ATOM 2519 C CA . GLN A 1 316 ? 8.939 -4.642 22.631 1.00 95.19 316 GLN A CA 1
ATOM 2520 C C . GLN A 1 316 ? 9.361 -4.202 24.041 1.00 95.19 316 GLN A C 1
ATOM 2522 O O . GLN A 1 316 ? 9.308 -5.009 24.965 1.00 95.19 316 GLN A O 1
ATOM 2527 N N . GLU A 1 317 ? 9.680 -2.920 24.239 1.00 95.06 317 GLU A N 1
ATOM 2528 C CA . GLU A 1 317 ? 9.949 -2.328 25.561 1.00 95.06 317 GLU A CA 1
ATOM 2529 C C . GLU A 1 317 ? 8.734 -2.415 26.503 1.00 95.06 317 GLU A C 1
ATOM 2531 O O . GLU A 1 317 ? 8.889 -2.565 27.712 1.00 95.06 317 GLU A O 1
ATOM 2536 N N . GLN A 1 318 ? 7.513 -2.401 25.957 1.00 93.81 318 GLN A N 1
ATOM 2537 C CA . GLN A 1 318 ? 6.271 -2.646 26.706 1.00 93.81 318 GLN A CA 1
ATOM 2538 C C . GLN A 1 318 ? 5.983 -4.137 26.969 1.00 93.81 318 GLN A C 1
ATOM 2540 O O . GLN A 1 318 ? 4.908 -4.471 27.469 1.00 93.81 318 GLN A O 1
ATOM 2545 N N . GLY A 1 319 ? 6.894 -5.043 26.602 1.00 94.81 319 GLY A N 1
ATOM 2546 C CA . GLY A 1 319 ? 6.748 -6.486 26.805 1.00 94.81 319 GLY A CA 1
ATOM 2547 C C . GLY A 1 319 ? 5.774 -7.175 25.843 1.00 94.81 319 GLY A C 1
ATOM 2548 O O . GLY A 1 319 ? 5.319 -8.283 26.126 1.00 94.81 319 GLY A O 1
ATOM 2549 N N . LYS A 1 320 ? 5.415 -6.549 24.713 1.00 95.06 320 LYS A N 1
ATOM 2550 C CA . LYS A 1 320 ? 4.542 -7.168 23.700 1.00 95.06 320 LYS A CA 1
ATOM 2551 C C . LYS A 1 320 ? 5.343 -8.088 22.778 1.00 95.06 320 LYS A C 1
ATOM 2553 O O . LYS A 1 320 ? 6.455 -7.760 22.372 1.00 95.06 320 LYS A O 1
ATOM 2558 N N . ASN A 1 321 ? 4.740 -9.208 22.375 1.00 95.81 321 ASN A N 1
ATOM 2559 C CA . ASN A 1 321 ? 5.337 -10.127 21.405 1.00 95.81 321 ASN A CA 1
ATOM 2560 C C . ASN A 1 321 ? 5.227 -9.569 19.974 1.00 95.81 321 ASN A C 1
ATOM 2562 O O . ASN A 1 321 ? 4.282 -9.858 19.237 1.00 95.81 321 ASN A O 1
ATOM 2566 N N . VAL A 1 322 ? 6.192 -8.731 19.593 1.00 95.50 322 VAL A N 1
ATOM 2567 C CA . VAL A 1 322 ? 6.224 -8.075 18.278 1.00 95.50 322 VAL A CA 1
ATOM 2568 C C . VAL A 1 322 ? 6.473 -9.050 17.126 1.00 95.50 322 VAL A C 1
ATOM 2570 O O . VAL A 1 322 ? 5.925 -8.846 16.046 1.00 95.50 322 VAL A O 1
ATOM 2573 N N . ALA A 1 323 ? 7.229 -10.127 17.357 1.00 95.88 323 ALA A N 1
ATOM 2574 C CA . ALA A 1 323 ? 7.518 -11.134 16.338 1.00 95.88 323 ALA A CA 1
ATOM 2575 C C . ALA A 1 323 ? 6.239 -11.870 15.916 1.00 95.88 323 ALA A C 1
ATOM 2577 O O . ALA A 1 323 ? 5.897 -11.904 14.736 1.00 95.88 323 ALA A O 1
ATOM 2578 N N . GLU A 1 324 ? 5.465 -12.365 16.885 1.00 96.81 324 GLU A N 1
ATOM 2579 C CA . GLU A 1 324 ? 4.183 -13.022 16.609 1.00 96.81 324 GLU A CA 1
ATOM 2580 C C . GLU A 1 324 ? 3.169 -12.060 15.969 1.00 96.81 324 GLU A C 1
ATOM 2582 O O . GLU A 1 324 ? 2.415 -12.444 15.072 1.00 96.81 324 GLU A O 1
ATOM 2587 N N . MET A 1 325 ? 3.152 -10.795 16.401 1.00 97.00 325 MET A N 1
ATOM 2588 C CA . MET A 1 325 ? 2.311 -9.767 15.787 1.00 97.00 325 MET A CA 1
ATOM 2589 C C . MET A 1 325 ? 2.660 -9.575 14.304 1.00 97.00 325 MET A C 1
ATOM 2591 O O . MET A 1 325 ? 1.752 -9.544 13.473 1.00 97.00 325 MET A O 1
ATOM 2595 N N . MET A 1 326 ? 3.949 -9.485 13.960 1.00 97.00 326 MET A N 1
ATOM 2596 C CA . MET A 1 326 ? 4.394 -9.312 12.574 1.00 97.00 326 MET A CA 1
ATOM 2597 C C . MET A 1 326 ? 4.130 -10.549 11.712 1.00 97.00 326 MET A C 1
ATOM 2599 O O . MET A 1 326 ? 3.637 -10.393 10.599 1.00 97.00 326 MET A O 1
ATOM 2603 N N . MET A 1 327 ? 4.286 -11.766 12.244 1.00 97.62 327 MET A N 1
ATOM 2604 C CA . MET A 1 327 ? 3.875 -12.989 11.533 1.00 97.62 327 MET A CA 1
ATOM 2605 C C . MET A 1 327 ? 2.382 -12.966 11.166 1.00 97.62 327 MET A C 1
ATOM 2607 O O . MET A 1 327 ? 1.990 -13.325 10.056 1.00 97.62 327 MET A O 1
ATOM 2611 N N . LYS A 1 328 ? 1.516 -12.495 12.077 1.00 97.88 328 LYS A N 1
ATOM 2612 C CA . LYS A 1 328 ? 0.078 -12.335 11.789 1.00 97.88 328 LYS A CA 1
ATOM 2613 C C . LYS A 1 328 ? -0.180 -11.244 10.744 1.00 97.88 328 LYS A C 1
ATOM 2615 O O . LYS A 1 328 ? -1.138 -11.346 9.981 1.00 97.88 328 LYS A O 1
ATOM 2620 N N . VAL A 1 329 ? 0.630 -10.185 10.722 1.00 98.25 329 VAL A N 1
ATOM 2621 C CA . VAL A 1 329 ? 0.542 -9.107 9.723 1.00 98.25 329 VAL A CA 1
ATOM 2622 C C . VAL A 1 329 ? 0.895 -9.636 8.331 1.00 98.25 329 VAL A C 1
ATOM 2624 O O . VAL A 1 329 ? 0.164 -9.368 7.377 1.00 98.25 329 VAL A O 1
ATOM 2627 N N . GLU A 1 330 ? 1.962 -10.424 8.218 1.00 98.06 330 GLU A N 1
ATOM 2628 C CA . GLU A 1 330 ? 2.376 -11.082 6.975 1.00 98.06 330 GLU A CA 1
ATOM 2629 C C . GLU A 1 330 ? 1.289 -12.033 6.459 1.00 98.06 330 GLU A C 1
ATOM 2631 O O . GLU A 1 330 ? 0.897 -11.951 5.294 1.00 98.06 330 GLU A O 1
ATOM 2636 N N . ASP A 1 331 ? 0.710 -12.853 7.340 1.00 98.19 331 ASP A N 1
ATOM 2637 C CA . ASP A 1 331 ? -0.409 -13.746 7.017 1.00 98.19 331 ASP A CA 1
ATOM 2638 C C . ASP A 1 331 ? -1.631 -12.982 6.466 1.00 98.19 331 ASP A C 1
ATOM 2640 O O . ASP A 1 331 ? -2.229 -13.387 5.464 1.00 98.19 331 ASP A O 1
ATOM 2644 N N . VAL A 1 332 ? -1.974 -11.829 7.058 1.00 98.50 332 VAL A N 1
ATOM 2645 C CA . VAL A 1 332 ? -3.036 -10.943 6.547 1.00 98.50 332 VAL A CA 1
ATOM 2646 C C . VAL A 1 332 ? -2.720 -10.443 5.135 1.00 98.50 332 VAL A C 1
ATOM 2648 O O . VAL A 1 332 ? -3.602 -10.471 4.272 1.00 98.50 332 VAL A O 1
ATOM 2651 N N . ILE A 1 333 ? -1.482 -10.003 4.883 1.00 98.56 333 ILE A N 1
ATOM 2652 C CA . ILE A 1 333 ? -1.036 -9.500 3.574 1.00 98.56 333 ILE A CA 1
ATOM 2653 C C . ILE A 1 333 ? -1.124 -10.603 2.515 1.00 98.56 333 ILE A C 1
ATOM 2655 O O . ILE A 1 333 ? -1.732 -10.403 1.459 1.00 98.56 333 ILE A O 1
ATOM 2659 N N . ILE A 1 334 ? -0.571 -11.781 2.813 1.00 98.38 334 ILE A N 1
ATOM 2660 C CA . ILE A 1 334 ? -0.539 -12.930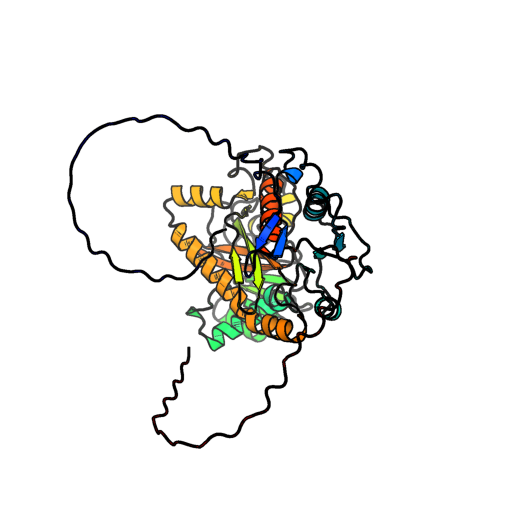 1.903 1.00 98.38 334 ILE A CA 1
ATOM 2661 C C . ILE A 1 334 ? -1.965 -13.369 1.557 1.00 98.38 334 ILE A C 1
ATOM 2663 O O . ILE A 1 334 ? -2.316 -13.479 0.381 1.00 98.38 334 ILE A O 1
ATOM 2667 N N . LYS A 1 335 ? -2.834 -13.545 2.559 1.00 98.25 335 LYS A N 1
ATOM 2668 C CA . LYS A 1 335 ? -4.231 -13.953 2.339 1.00 98.25 335 LYS A CA 1
ATOM 2669 C C . LYS A 1 335 ? -5.028 -12.932 1.539 1.00 98.25 335 LYS A C 1
ATOM 2671 O O . LYS A 1 335 ? -5.859 -13.322 0.717 1.00 98.25 335 LYS A O 1
ATOM 2676 N N . ALA A 1 336 ? -4.789 -11.640 1.751 1.00 98.06 336 ALA A N 1
ATOM 2677 C CA . ALA A 1 336 ? -5.450 -10.595 0.981 1.00 98.06 336 ALA A CA 1
ATOM 2678 C C . ALA A 1 336 ? -5.060 -10.643 -0.506 1.00 98.06 336 ALA A C 1
ATOM 2680 O O . ALA A 1 336 ? -5.925 -10.499 -1.371 1.00 98.06 336 ALA A O 1
ATOM 2681 N N . LEU A 1 337 ? -3.785 -10.910 -0.806 1.00 98.06 337 LEU A N 1
ATOM 2682 C CA . LEU A 1 337 ? -3.302 -11.079 -2.178 1.00 98.06 337 LEU A CA 1
ATOM 2683 C C . LEU A 1 337 ? -3.852 -12.360 -2.815 1.00 98.06 337 LEU A C 1
ATOM 2685 O O . LEU A 1 337 ? -4.375 -12.300 -3.927 1.00 98.06 337 LEU A O 1
ATOM 2689 N N . ILE A 1 338 ? -3.853 -13.483 -2.088 1.00 97.38 338 ILE A N 1
ATOM 2690 C CA . ILE A 1 338 ? -4.450 -14.754 -2.538 1.00 97.38 338 ILE A CA 1
ATOM 2691 C C . ILE A 1 338 ? -5.942 -14.589 -2.863 1.00 97.38 338 ILE A C 1
ATOM 2693 O O . ILE A 1 338 ? -6.428 -15.146 -3.846 1.00 97.38 338 ILE A O 1
ATOM 2697 N N . ALA A 1 339 ? -6.685 -13.790 -2.089 1.00 97.12 339 ALA A N 1
ATOM 2698 C CA . ALA A 1 339 ? -8.113 -13.584 -2.329 1.00 97.12 339 ALA A CA 1
ATOM 2699 C C . ALA A 1 339 ? -8.416 -12.993 -3.720 1.00 97.12 339 ALA A C 1
ATOM 2701 O O . ALA A 1 339 ? -9.453 -13.318 -4.310 1.00 97.12 339 ALA A O 1
ATOM 2702 N N . GLY A 1 340 ? -7.514 -12.161 -4.253 1.00 95.81 340 GLY A N 1
ATOM 2703 C CA . GLY A 1 340 ? -7.615 -11.578 -5.593 1.00 95.81 340 GLY A CA 1
ATOM 2704 C C . GLY A 1 340 ? -6.746 -12.236 -6.668 1.00 95.81 340 GLY A C 1
ATOM 2705 O O . GLY A 1 340 ? -6.955 -11.937 -7.844 1.00 95.81 340 GLY A O 1
ATOM 2706 N N . GLU A 1 341 ? -5.825 -13.130 -6.293 1.00 95.69 341 GLU A N 1
ATOM 2707 C CA . GLU A 1 341 ? -4.812 -13.740 -7.170 1.00 95.69 341 GLU A CA 1
ATOM 2708 C C . GLU A 1 341 ? -5.441 -14.295 -8.450 1.00 95.69 341 GLU A C 1
ATOM 2710 O O . GLU A 1 341 ? -5.143 -13.791 -9.527 1.00 95.69 341 GLU A O 1
ATOM 2715 N N . SER A 1 342 ? -6.407 -15.209 -8.334 1.00 94.31 342 SER A N 1
ATOM 2716 C CA . SER A 1 342 ? -7.081 -15.835 -9.487 1.00 94.31 342 SER A CA 1
ATOM 2717 C C . SER A 1 342 ? -7.608 -14.847 -10.539 1.00 94.31 342 SER A C 1
ATOM 2719 O O . SER A 1 342 ? -7.523 -15.111 -11.740 1.00 94.31 342 SER A O 1
ATOM 2721 N N . HIS A 1 343 ? -8.138 -13.693 -10.118 1.00 94.69 343 HIS A N 1
ATOM 2722 C CA . HIS A 1 343 ? -8.677 -12.686 -11.035 1.00 94.69 343 HIS A CA 1
ATOM 2723 C C . HIS A 1 343 ? -7.583 -11.921 -11.779 1.00 94.69 343 HIS A C 1
ATOM 2725 O O . HIS A 1 343 ? -7.776 -11.564 -12.945 1.00 94.69 343 HIS A O 1
ATOM 2731 N N . ILE A 1 344 ? -6.471 -11.647 -11.096 1.00 95.38 344 ILE A N 1
ATOM 2732 C CA . ILE A 1 344 ? -5.330 -10.910 -11.638 1.00 95.38 344 ILE A CA 1
ATOM 2733 C C . ILE A 1 344 ? -4.499 -11.847 -12.516 1.00 95.38 344 ILE A C 1
ATOM 2735 O O . ILE A 1 344 ? -4.243 -11.526 -13.668 1.00 95.38 344 ILE A O 1
ATOM 2739 N N . SER A 1 345 ? -4.192 -13.043 -12.020 1.00 95.00 345 SER A N 1
ATOM 2740 C CA . SER A 1 345 ? -3.455 -14.106 -12.707 1.00 95.00 345 SER A CA 1
ATOM 2741 C C . SER A 1 345 ? -4.105 -14.484 -14.043 1.00 95.00 345 SER A C 1
ATOM 2743 O O . SER A 1 345 ? -3.468 -14.384 -15.090 1.00 95.00 345 SER A O 1
ATOM 2745 N N . SER A 1 346 ? -5.426 -14.722 -14.054 1.00 94.69 346 SER A N 1
ATOM 2746 C CA . SER A 1 346 ? -6.170 -14.983 -15.300 1.00 94.69 346 SER A CA 1
ATOM 2747 C C . SER A 1 346 ? -6.124 -13.808 -16.285 1.00 94.69 346 SER A C 1
ATOM 2749 O O . SER A 1 346 ? -6.190 -13.996 -17.497 1.00 94.69 346 SER A O 1
ATOM 2751 N N . ALA A 1 347 ? -6.054 -12.568 -15.790 1.00 93.75 347 ALA A N 1
ATOM 2752 C CA . ALA A 1 347 ? -5.918 -11.398 -16.650 1.00 93.75 347 ALA A CA 1
ATOM 2753 C C . ALA A 1 347 ? -4.486 -11.272 -17.191 1.00 93.75 347 ALA A C 1
ATOM 2755 O O . ALA A 1 347 ? -4.309 -10.932 -18.359 1.00 93.75 347 ALA A O 1
ATOM 2756 N N . CYS A 1 348 ? -3.473 -11.584 -16.383 1.00 93.62 348 CYS A N 1
ATOM 2757 C CA . CYS A 1 348 ? -2.088 -11.657 -16.829 1.00 93.62 348 CYS A CA 1
ATOM 2758 C C . CYS A 1 348 ? -1.935 -12.675 -17.964 1.00 93.62 348 CYS A C 1
ATOM 2760 O O . CYS A 1 348 ? -1.372 -12.326 -18.994 1.00 93.62 348 CYS A O 1
ATOM 2762 N N . ASP A 1 349 ? -2.533 -13.862 -17.864 1.00 92.69 349 ASP A N 1
ATOM 2763 C CA . ASP A 1 349 ? -2.449 -14.876 -18.926 1.00 92.69 349 ASP A CA 1
ATOM 2764 C C . ASP A 1 349 ? -3.046 -14.407 -20.274 1.00 92.69 349 ASP A C 1
ATOM 2766 O O . ASP A 1 349 ? -2.609 -14.842 -21.338 1.00 92.69 349 ASP A O 1
ATOM 2770 N N . VAL A 1 350 ? -4.021 -13.488 -20.255 1.00 92.50 350 VAL A N 1
ATOM 2771 C CA . VAL A 1 350 ? -4.711 -12.976 -21.460 1.00 92.50 350 VAL A CA 1
ATOM 2772 C C . VAL A 1 350 ? -4.082 -11.693 -22.023 1.00 92.50 350 VAL A C 1
ATOM 2774 O O . VAL A 1 350 ? -4.179 -11.410 -23.226 1.00 92.50 350 VAL A O 1
ATOM 2777 N N . PHE A 1 351 ? -3.508 -10.856 -21.159 1.00 91.62 351 PHE A N 1
ATOM 2778 C CA . PHE A 1 351 ? -3.052 -9.511 -21.524 1.00 91.62 351 PHE A CA 1
ATOM 2779 C C . PHE A 1 351 ? -1.541 -9.326 -21.420 1.00 91.62 351 PHE A C 1
ATOM 2781 O O . PHE A 1 351 ? -1.013 -8.458 -22.103 1.00 91.62 351 PHE A O 1
ATOM 2788 N N . GLN A 1 352 ? -0.841 -10.102 -20.596 1.00 90.19 352 GLN A N 1
ATOM 2789 C CA . GLN A 1 352 ? 0.582 -9.926 -20.337 1.00 90.19 352 GLN A CA 1
ATOM 2790 C C . GLN A 1 352 ? 1.417 -10.849 -21.232 1.00 90.19 352 GLN A C 1
ATOM 2792 O O . GLN A 1 352 ? 1.622 -12.023 -20.936 1.00 90.19 352 GLN A O 1
ATOM 2797 N N . THR A 1 353 ? 1.967 -10.289 -22.308 1.00 86.75 353 THR A N 1
ATOM 2798 C CA . THR A 1 353 ? 2.801 -11.032 -23.270 1.00 86.75 353 THR A CA 1
ATOM 2799 C C . THR A 1 353 ? 4.112 -11.532 -22.647 1.00 86.75 353 THR A C 1
ATOM 2801 O O . THR A 1 353 ? 4.612 -12.602 -22.994 1.00 86.75 353 THR A O 1
ATOM 2804 N N . HIS A 1 354 ? 4.671 -10.787 -21.686 1.00 89.31 354 HIS A N 1
ATOM 2805 C CA . HIS A 1 354 ? 5.934 -11.123 -21.029 1.00 89.31 354 HIS A CA 1
ATOM 2806 C C . HIS A 1 354 ? 5.784 -11.121 -19.507 1.00 89.31 354 HIS A C 1
ATOM 2808 O O . HIS A 1 354 ? 5.570 -10.077 -18.903 1.00 89.31 354 HIS A O 1
ATOM 2814 N N . ARG A 1 355 ? 5.975 -12.272 -18.848 1.00 85.25 355 ARG A N 1
ATOM 2815 C CA . ARG A 1 355 ? 5.704 -12.454 -17.402 1.00 85.25 355 ARG A CA 1
ATOM 2816 C C . ARG A 1 355 ? 6.415 -11.480 -16.451 1.00 85.25 355 ARG A C 1
ATOM 2818 O O . ARG A 1 355 ? 5.926 -11.255 -15.354 1.00 85.25 355 ARG A O 1
ATOM 2825 N N . ARG A 1 356 ? 7.542 -10.889 -16.862 1.00 88.62 356 ARG A N 1
ATOM 2826 C CA . ARG A 1 356 ? 8.315 -9.921 -16.058 1.00 88.62 356 ARG A CA 1
ATOM 2827 C C . ARG A 1 356 ? 8.032 -8.459 -16.411 1.00 88.62 356 ARG A C 1
ATOM 2829 O O . ARG A 1 356 ? 8.713 -7.583 -15.900 1.00 88.62 356 ARG A O 1
ATOM 2836 N N . SER A 1 357 ? 7.087 -8.181 -17.311 1.00 93.38 357 SER A N 1
ATOM 2837 C CA . SER A 1 357 ? 6.804 -6.811 -17.748 1.00 93.38 357 SER A CA 1
ATOM 2838 C C . SER A 1 357 ? 6.038 -5.996 -16.711 1.00 93.38 357 SER A C 1
ATOM 2840 O O . SER A 1 357 ? 6.232 -4.790 -16.647 1.00 93.38 357 SER A O 1
ATOM 2842 N N . CYS A 1 358 ? 5.186 -6.629 -15.905 1.00 95.94 358 CYS A N 1
ATOM 2843 C CA . CYS A 1 358 ? 4.372 -5.971 -14.888 1.00 95.94 358 CYS A CA 1
ATOM 2844 C C . CYS A 1 358 ? 4.941 -6.209 -13.489 1.00 95.94 358 CYS A C 1
ATOM 2846 O O . CYS A 1 358 ? 5.386 -7.308 -13.167 1.00 95.94 358 CYS A O 1
ATOM 2848 N N . PHE A 1 359 ? 4.876 -5.182 -12.655 1.00 96.88 359 PHE A N 1
ATOM 2849 C CA . PHE A 1 359 ? 5.105 -5.246 -11.217 1.00 96.88 359 PHE A CA 1
ATOM 2850 C C . PHE A 1 359 ? 4.151 -4.273 -10.535 1.00 96.88 359 PHE A C 1
ATOM 2852 O O . PHE A 1 359 ? 3.563 -3.430 -11.204 1.00 96.88 359 PHE A O 1
ATOM 2859 N N . GLU A 1 360 ? 3.991 -4.345 -9.219 1.00 96.56 360 GLU A N 1
ATOM 2860 C CA . GLU A 1 360 ? 3.138 -3.393 -8.514 1.00 96.56 360 GLU A CA 1
ATOM 2861 C C . GLU A 1 360 ? 3.622 -3.131 -7.096 1.00 96.56 360 GLU A C 1
ATOM 2863 O O . GLU A 1 360 ? 4.078 -4.041 -6.407 1.00 96.56 360 GLU A O 1
ATOM 2868 N N . LEU A 1 361 ? 3.518 -1.873 -6.672 1.00 97.00 361 LEU A N 1
ATOM 2869 C CA . LEU A 1 361 ? 3.788 -1.440 -5.308 1.00 97.00 361 LEU A CA 1
ATOM 2870 C C . LEU A 1 361 ? 2.463 -1.079 -4.637 1.00 97.00 361 LEU A C 1
ATOM 2872 O O . LEU A 1 361 ? 1.815 -0.096 -5.005 1.00 97.00 361 LEU A O 1
ATOM 2876 N N . TYR A 1 362 ? 2.084 -1.852 -3.628 1.00 97.25 362 TYR A N 1
ATOM 2877 C CA . TYR A 1 362 ? 0.895 -1.623 -2.821 1.00 97.25 362 TYR A CA 1
ATOM 2878 C C . TYR A 1 362 ? 1.250 -0.963 -1.489 1.00 97.25 362 TYR A C 1
ATOM 2880 O O . TYR A 1 362 ? 2.288 -1.243 -0.887 1.00 97.25 362 TYR A O 1
ATOM 2888 N N . GLY A 1 363 ? 0.354 -0.103 -1.004 1.00 97.00 363 GLY A N 1
ATOM 2889 C CA . GLY A 1 363 ? 0.365 0.377 0.377 1.00 97.00 363 GLY A CA 1
ATOM 2890 C C . GLY A 1 363 ? -0.741 -0.291 1.183 1.00 97.00 363 GLY A C 1
ATOM 2891 O O . GLY A 1 363 ? -1.905 0.064 1.017 1.00 97.00 363 GLY A O 1
ATOM 2892 N N . PHE A 1 364 ? -0.387 -1.229 2.051 1.00 97.75 364 PHE A N 1
ATOM 2893 C CA . PHE A 1 364 ? -1.322 -1.890 2.956 1.00 97.75 364 PHE A CA 1
ATOM 2894 C C . PHE A 1 364 ? -1.573 -1.019 4.182 1.00 97.75 364 PHE A C 1
ATOM 2896 O O . PHE A 1 364 ? -0.619 -0.576 4.820 1.00 97.75 364 PHE A O 1
ATOM 2903 N N . ASP A 1 365 ? -2.847 -0.800 4.505 1.00 97.06 365 ASP A N 1
ATOM 2904 C CA . ASP A 1 365 ? -3.277 -0.088 5.706 1.00 97.06 365 ASP A CA 1
ATOM 2905 C C . ASP A 1 365 ? -3.820 -1.119 6.695 1.00 97.06 365 ASP A C 1
ATOM 2907 O O . ASP A 1 365 ? -4.863 -1.729 6.450 1.00 97.06 365 ASP A O 1
ATOM 2911 N N . ILE A 1 366 ? -3.106 -1.333 7.799 1.00 98.12 366 ILE A N 1
ATOM 2912 C CA . ILE A 1 366 ? -3.426 -2.353 8.803 1.00 98.12 366 ILE A CA 1
ATOM 2913 C C . ILE A 1 366 ? -3.620 -1.692 10.164 1.00 98.12 366 ILE A C 1
ATOM 2915 O O . ILE A 1 366 ? -2.820 -0.865 10.590 1.00 98.12 366 ILE A O 1
ATOM 2919 N N . LEU A 1 367 ? -4.682 -2.074 10.868 1.00 98.00 367 LEU A N 1
ATOM 2920 C CA . LEU A 1 367 ? -4.931 -1.668 12.247 1.00 98.00 367 LEU A CA 1
ATOM 2921 C C . LEU A 1 367 ? -4.667 -2.842 13.182 1.00 98.00 367 LEU A C 1
ATOM 2923 O O . LEU A 1 367 ? -5.219 -3.921 12.981 1.00 98.00 367 LEU A O 1
ATOM 2927 N N . ILE A 1 368 ? -3.863 -2.622 14.217 1.00 98.00 368 ILE A N 1
ATOM 2928 C CA . ILE A 1 368 ? -3.657 -3.602 15.284 1.00 98.00 368 ILE A CA 1
ATOM 2929 C C . ILE A 1 368 ? -4.672 -3.322 16.391 1.00 98.00 368 ILE A C 1
ATOM 2931 O O . ILE A 1 368 ? -4.840 -2.169 16.795 1.00 98.00 368 ILE A O 1
ATOM 2935 N N . ASP A 1 369 ? -5.377 -4.345 16.866 1.00 96.88 369 ASP A N 1
ATOM 2936 C CA . ASP A 1 369 ? -6.252 -4.218 18.031 1.00 96.88 369 ASP A CA 1
ATOM 2937 C C . ASP A 1 369 ? -5.509 -4.450 19.356 1.00 96.88 369 ASP A C 1
ATOM 2939 O O . ASP A 1 369 ? -4.333 -4.818 19.394 1.00 96.88 369 ASP A O 1
ATOM 2943 N N . LYS A 1 370 ? -6.191 -4.200 20.475 1.00 95.81 370 LYS A N 1
ATOM 2944 C CA . LYS A 1 370 ? -5.608 -4.342 21.814 1.00 95.81 370 LYS A CA 1
ATOM 2945 C C . LYS A 1 370 ? -5.089 -5.755 22.134 1.00 95.81 370 LYS A C 1
ATOM 2947 O O . LYS A 1 370 ? -4.271 -5.891 23.036 1.00 95.81 370 LYS A O 1
ATOM 2952 N N . ASP A 1 371 ? -5.565 -6.776 21.419 1.00 95.94 371 ASP A N 1
ATOM 2953 C CA . ASP A 1 371 ? -5.205 -8.183 21.600 1.00 95.94 371 ASP A CA 1
ATOM 2954 C C . ASP A 1 371 ? -4.082 -8.586 20.610 1.00 95.94 371 ASP A C 1
ATOM 2956 O O . ASP A 1 371 ? -3.839 -9.767 20.367 1.00 95.94 371 ASP A O 1
ATOM 2960 N N . LEU A 1 372 ? -3.387 -7.589 20.034 1.00 96.25 372 LEU A N 1
ATOM 2961 C CA . LEU A 1 372 ? -2.315 -7.715 19.038 1.00 96.25 372 LEU A CA 1
ATOM 2962 C C . LEU A 1 372 ? -2.748 -8.425 17.752 1.00 96.25 372 LEU A C 1
ATOM 2964 O O . LEU A 1 372 ? -1.931 -9.030 17.052 1.00 96.25 372 LEU A O 1
ATOM 2968 N N . ARG A 1 373 ? -4.038 -8.354 17.414 1.00 96.88 373 ARG A N 1
ATOM 2969 C CA . ARG A 1 373 ? -4.550 -8.916 16.170 1.00 96.88 373 ARG A CA 1
ATOM 2970 C C . ARG A 1 373 ? -4.559 -7.855 15.062 1.00 96.88 373 ARG A C 1
ATOM 2972 O O . ARG A 1 373 ? -5.137 -6.782 15.252 1.00 96.88 373 ARG A O 1
ATOM 2979 N N . PRO A 1 374 ? -3.972 -8.153 13.890 1.00 98.12 374 PRO A N 1
ATOM 2980 C CA . PRO A 1 374 ? -4.018 -7.265 12.740 1.00 98.12 374 PRO A CA 1
ATOM 2981 C C . PRO A 1 374 ? -5.337 -7.374 11.972 1.00 98.12 374 PRO A C 1
ATOM 2983 O O . PRO A 1 374 ? -5.881 -8.460 11.765 1.00 98.12 374 PRO A O 1
ATOM 2986 N N . TRP A 1 375 ? -5.810 -6.226 11.500 1.00 98.19 375 TRP A N 1
ATOM 2987 C CA . TRP A 1 375 ? -6.992 -6.075 10.663 1.00 98.19 375 TRP A CA 1
ATOM 2988 C C . TRP A 1 375 ? -6.652 -5.255 9.425 1.00 98.19 375 TRP A C 1
ATOM 2990 O O . TRP A 1 375 ? -6.208 -4.111 9.533 1.00 98.19 375 TRP A O 1
ATOM 3000 N N . LEU A 1 376 ? -6.905 -5.813 8.246 1.00 98.19 376 LEU A N 1
ATOM 3001 C CA . LEU A 1 376 ? -6.762 -5.096 6.987 1.00 98.19 376 LEU A CA 1
ATOM 3002 C C . LEU A 1 376 ? -7.860 -4.031 6.860 1.00 98.19 376 LEU A C 1
ATOM 3004 O O . LEU A 1 376 ? -9.050 -4.335 6.960 1.00 98.19 376 LEU A O 1
ATOM 3008 N N . LEU A 1 377 ? -7.463 -2.780 6.623 1.00 95.00 377 LEU A N 1
ATOM 3009 C CA . LEU A 1 377 ? -8.383 -1.660 6.420 1.00 95.00 377 LEU A CA 1
ATOM 3010 C C . LEU A 1 377 ? -8.610 -1.347 4.941 1.00 95.00 377 L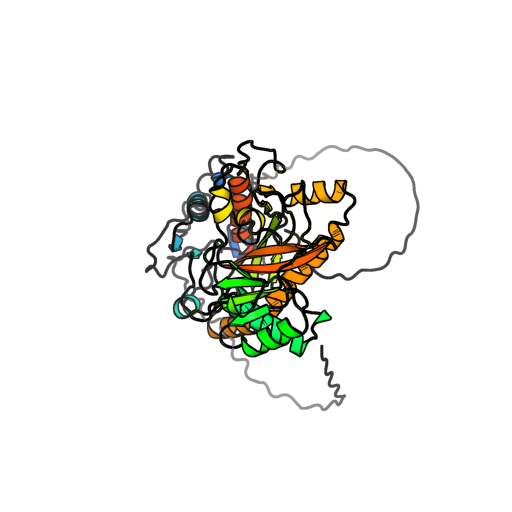EU A C 1
ATOM 3012 O O . LEU A 1 377 ? -9.752 -1.097 4.548 1.00 95.00 377 LEU A O 1
ATOM 3016 N N . GLU A 1 378 ? -7.534 -1.289 4.157 1.00 94.25 378 GLU A N 1
ATOM 3017 C CA . GLU A 1 378 ? -7.547 -1.088 2.705 1.00 94.25 378 GLU A CA 1
ATOM 3018 C C . GLU A 1 378 ? -6.182 -1.430 2.087 1.00 94.25 378 GLU A C 1
ATOM 3020 O O . GLU A 1 378 ? -5.159 -1.456 2.773 1.00 94.25 378 GLU A O 1
ATOM 3025 N N . ILE A 1 379 ? -6.173 -1.665 0.772 1.00 95.69 379 ILE A N 1
ATOM 3026 C CA . ILE A 1 379 ? -4.958 -1.796 -0.036 1.00 95.69 379 ILE A CA 1
ATOM 3027 C C . ILE A 1 379 ? -4.942 -0.630 -1.018 1.00 95.69 379 ILE A C 1
ATOM 3029 O O . ILE A 1 379 ? -5.810 -0.508 -1.881 1.00 95.69 379 ILE A O 1
ATOM 3033 N N . ASN A 1 380 ? -3.954 0.245 -0.883 1.00 92.56 380 ASN A N 1
ATOM 3034 C CA . ASN A 1 380 ? -3.803 1.413 -1.731 1.00 92.56 380 ASN A CA 1
ATOM 3035 C C . ASN A 1 380 ? -2.980 1.073 -2.976 1.00 92.56 380 ASN A C 1
ATOM 3037 O O . ASN A 1 380 ? -1.815 0.682 -2.876 1.00 92.56 380 ASN A O 1
ATOM 3041 N N . LEU A 1 381 ? -3.589 1.284 -4.144 1.00 90.12 381 LEU A N 1
ATOM 3042 C CA . LEU A 1 381 ? -2.886 1.357 -5.420 1.00 90.12 381 LEU A CA 1
ATOM 3043 C C . LEU A 1 381 ? -2.022 2.621 -5.450 1.00 90.12 381 LEU A C 1
ATOM 3045 O O . LEU A 1 381 ? -2.526 3.691 -5.106 1.00 90.12 381 LEU A O 1
ATOM 3049 N N . SER A 1 382 ? -0.765 2.513 -5.881 1.00 84.38 382 SER A N 1
ATOM 3050 C CA . SER A 1 382 ? 0.151 3.658 -6.014 1.00 84.38 382 SER A CA 1
ATOM 3051 C C . SER A 1 382 ? 0.217 4.509 -4.734 1.00 84.38 382 SER A C 1
ATOM 3053 O O . SER A 1 382 ? -0.253 5.653 -4.712 1.00 84.38 382 SER A O 1
ATOM 3055 N N . PRO A 1 383 ? 0.756 3.965 -3.623 1.00 89.31 383 PRO A N 1
ATOM 3056 C CA . PRO A 1 383 ? 0.850 4.700 -2.366 1.00 89.31 383 PRO A CA 1
ATOM 3057 C C . PRO A 1 383 ? 1.634 6.010 -2.541 1.00 89.31 383 PRO A C 1
ATOM 3059 O O . PRO A 1 383 ? 2.567 6.090 -3.333 1.00 89.31 383 PRO A O 1
ATOM 3062 N N . SER A 1 384 ? 1.266 7.049 -1.780 1.00 87.00 384 SER A N 1
ATOM 3063 C CA . SER A 1 384 ? 1.876 8.381 -1.920 1.00 87.00 384 SER A CA 1
ATOM 3064 C C . SER A 1 384 ? 3.394 8.357 -1.721 1.00 87.00 384 SER A C 1
ATOM 3066 O O . SER A 1 384 ? 3.880 8.087 -0.617 1.00 87.00 384 SER A O 1
ATOM 3068 N N . LEU A 1 385 ? 4.120 8.761 -2.764 1.00 87.81 385 LEU A N 1
ATOM 3069 C CA . LEU A 1 385 ? 5.575 8.921 -2.756 1.00 87.81 385 LEU A CA 1
ATOM 3070 C C . LEU A 1 385 ? 6.035 10.348 -2.397 1.00 87.81 385 LEU A C 1
ATOM 3072 O O . LEU A 1 385 ? 7.220 10.654 -2.479 1.00 87.81 385 LEU A O 1
ATOM 3076 N N . GLY A 1 386 ? 5.115 11.225 -1.975 1.00 85.06 386 GLY A N 1
ATOM 3077 C CA . GLY A 1 386 ? 5.454 12.581 -1.528 1.00 85.06 386 GLY A CA 1
ATOM 3078 C C . GLY A 1 386 ? 6.357 12.566 -0.292 1.00 85.06 386 GLY A C 1
ATOM 3079 O O . GLY A 1 386 ? 6.112 11.793 0.635 1.00 85.06 386 GLY A O 1
ATOM 3080 N N . CYS A 1 387 ? 7.398 13.391 -0.285 1.00 85.25 387 CYS A N 1
ATOM 3081 C CA . CYS A 1 387 ? 8.402 13.428 0.776 1.00 85.25 387 CYS A CA 1
ATOM 3082 C C . CYS A 1 387 ? 8.312 14.765 1.519 1.00 85.25 387 CYS A C 1
ATOM 3084 O O . CYS A 1 387 ? 8.927 15.739 1.098 1.00 85.25 387 CYS A O 1
ATOM 3086 N N . ASP A 1 388 ? 7.511 14.807 2.587 1.00 81.56 388 ASP A N 1
ATOM 3087 C CA . ASP A 1 388 ? 7.301 16.029 3.379 1.00 81.56 388 ASP A CA 1
ATOM 3088 C C . ASP A 1 388 ? 8.329 16.178 4.514 1.00 81.56 388 ASP A C 1
ATOM 3090 O O . ASP A 1 388 ? 8.516 17.277 5.027 1.00 81.56 388 ASP A O 1
ATOM 3094 N N . THR A 1 389 ? 8.976 15.082 4.927 1.00 82.00 389 THR A N 1
ATOM 3095 C CA . THR A 1 389 ? 9.988 15.057 5.995 1.00 82.00 389 THR A CA 1
ATOM 3096 C C . THR A 1 389 ? 11.262 14.331 5.540 1.00 82.00 389 THR A C 1
ATOM 3098 O O . THR A 1 389 ? 11.204 13.519 4.607 1.00 82.00 389 THR A O 1
ATOM 3101 N N . PRO A 1 390 ? 12.413 14.544 6.210 1.00 83.50 390 PRO A N 1
ATOM 3102 C CA . PRO A 1 390 ? 13.637 13.784 5.938 1.00 83.50 390 PRO A CA 1
ATOM 3103 C C . PRO A 1 390 ? 13.452 12.268 6.092 1.00 83.50 390 PRO A C 1
ATOM 3105 O O . PRO A 1 390 ? 14.014 11.490 5.321 1.00 83.50 390 PRO A O 1
ATOM 3108 N N . PHE A 1 391 ? 12.622 11.842 7.052 1.00 84.44 391 PHE A N 1
ATOM 3109 C CA . PHE A 1 391 ? 12.237 10.440 7.215 1.00 84.44 391 PHE A CA 1
ATOM 3110 C C . PHE A 1 391 ? 11.486 9.911 5.985 1.00 84.44 391 PHE A C 1
ATOM 3112 O O . PHE A 1 391 ? 11.863 8.869 5.449 1.00 84.44 391 PHE A O 1
ATOM 3119 N N . ASP A 1 392 ? 10.467 10.639 5.499 1.00 87.44 392 ASP A N 1
ATOM 3120 C CA . ASP A 1 392 ? 9.726 10.252 4.293 1.00 87.44 392 ASP A CA 1
ATOM 3121 C C . ASP A 1 392 ? 10.678 10.126 3.089 1.00 87.44 392 ASP A C 1
ATOM 3123 O O . ASP A 1 392 ? 10.590 9.147 2.346 1.00 87.44 392 ASP A O 1
ATOM 3127 N N . LEU A 1 393 ? 11.608 11.078 2.924 1.00 89.44 393 LEU A N 1
ATOM 3128 C CA . LEU A 1 393 ? 12.600 11.061 1.847 1.00 89.44 393 LEU A CA 1
ATOM 3129 C C . LEU A 1 393 ? 13.513 9.835 1.938 1.00 89.44 393 LEU A C 1
ATOM 3131 O O . LEU A 1 393 ? 13.640 9.105 0.956 1.00 89.44 393 LEU A O 1
ATOM 3135 N N . ARG A 1 394 ? 14.106 9.566 3.107 1.00 89.50 394 ARG A N 1
ATOM 3136 C CA . ARG A 1 394 ? 14.998 8.414 3.317 1.00 89.50 394 ARG A CA 1
ATOM 3137 C C . ARG A 1 394 ? 14.281 7.092 3.069 1.00 89.50 394 ARG A C 1
ATOM 3139 O O . ARG A 1 394 ? 14.783 6.252 2.324 1.00 89.50 394 ARG A O 1
ATOM 3146 N N . LEU A 1 395 ? 13.100 6.916 3.657 1.00 91.50 395 LEU A N 1
ATOM 3147 C CA . LEU A 1 395 ? 12.308 5.697 3.526 1.00 91.50 395 LEU A CA 1
ATOM 3148 C C . LEU A 1 395 ? 11.930 5.429 2.065 1.00 91.50 395 LEU A C 1
ATOM 3150 O O . LEU A 1 395 ? 12.155 4.335 1.549 1.00 91.50 395 LEU A O 1
ATOM 3154 N N . LYS A 1 396 ? 11.352 6.430 1.393 1.00 93.69 396 LYS A N 1
ATOM 3155 C CA . LYS A 1 396 ? 10.773 6.259 0.056 1.00 93.69 396 LYS A CA 1
ATOM 3156 C C . LYS A 1 396 ? 11.837 6.197 -1.033 1.00 93.69 396 LYS A C 1
ATOM 3158 O O . LYS A 1 396 ? 11.651 5.457 -1.994 1.00 93.69 396 LYS A O 1
ATOM 3163 N N . SER A 1 397 ? 12.950 6.918 -0.879 1.00 93.56 397 SER A N 1
ATOM 3164 C CA . SER A 1 397 ? 14.078 6.841 -1.821 1.00 93.56 397 SER A CA 1
ATOM 3165 C C . SER A 1 397 ? 14.648 5.425 -1.866 1.00 93.56 397 SER A C 1
ATOM 3167 O O . SER A 1 397 ? 14.761 4.843 -2.943 1.00 93.56 397 SER A O 1
ATOM 3169 N N . ASN A 1 398 ? 14.912 4.839 -0.692 1.00 94.38 398 ASN A N 1
ATOM 3170 C CA . ASN A 1 398 ? 15.381 3.457 -0.586 1.00 94.38 398 ASN A CA 1
ATOM 3171 C C . ASN A 1 398 ? 14.331 2.456 -1.083 1.00 94.38 398 ASN A C 1
ATOM 3173 O O . ASN A 1 398 ? 14.671 1.539 -1.824 1.00 94.38 398 ASN A O 1
ATOM 3177 N N . LEU A 1 399 ? 13.051 2.661 -0.753 1.00 95.94 399 LEU A N 1
ATOM 3178 C CA . LEU A 1 399 ? 11.961 1.810 -1.235 1.00 95.94 399 LEU A CA 1
ATOM 3179 C C . LEU A 1 399 ? 11.917 1.738 -2.768 1.00 95.94 399 LEU A C 1
ATOM 3181 O O . LEU A 1 399 ? 11.839 0.644 -3.319 1.00 95.94 399 LEU A O 1
ATOM 3185 N N . ILE A 1 400 ? 11.958 2.881 -3.460 1.00 95.56 400 ILE A N 1
ATOM 3186 C CA . ILE A 1 400 ? 11.845 2.917 -4.926 1.00 95.56 400 ILE A CA 1
ATOM 3187 C C . ILE A 1 400 ? 13.118 2.398 -5.604 1.00 95.56 400 ILE A C 1
ATOM 3189 O O . ILE A 1 400 ? 13.011 1.659 -6.582 1.00 95.56 400 ILE A O 1
ATOM 3193 N N . ALA A 1 401 ? 14.304 2.718 -5.079 1.00 94.56 401 ALA A N 1
ATOM 3194 C CA . ALA A 1 401 ? 15.559 2.165 -5.590 1.00 94.56 401 ALA A CA 1
ATOM 3195 C C . ALA A 1 401 ? 15.596 0.631 -5.455 1.00 94.56 401 ALA A C 1
ATOM 3197 O O . ALA A 1 401 ? 15.850 -0.083 -6.428 1.00 94.56 401 ALA A O 1
ATOM 3198 N N . ASN A 1 402 ? 15.234 0.109 -4.280 1.00 95.50 402 ASN A N 1
ATOM 3199 C CA . ASN A 1 402 ? 15.162 -1.330 -4.041 1.00 95.50 402 ASN A CA 1
ATOM 3200 C C . ASN A 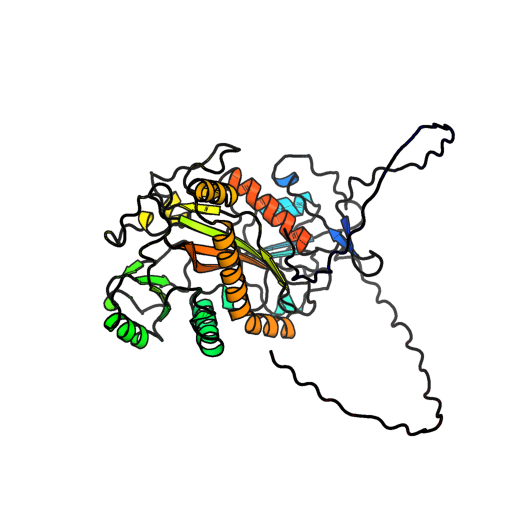1 402 ? 14.086 -1.995 -4.909 1.00 95.50 402 ASN A C 1
ATOM 3202 O O . ASN A 1 402 ? 14.327 -3.068 -5.455 1.00 95.50 402 ASN A O 1
ATOM 3206 N N . LEU A 1 403 ? 12.929 -1.351 -5.096 1.00 96.81 403 LEU A N 1
ATOM 3207 C CA . LEU A 1 403 ? 11.861 -1.846 -5.967 1.00 96.81 403 LEU A CA 1
ATOM 3208 C C . LEU A 1 403 ? 12.322 -1.981 -7.422 1.00 96.81 403 LEU A C 1
ATOM 3210 O O . LEU A 1 403 ? 12.141 -3.040 -8.012 1.00 96.81 403 LEU A O 1
ATOM 3214 N N . LEU A 1 404 ? 12.904 -0.937 -8.018 1.00 95.06 404 LEU A N 1
ATOM 3215 C CA . LEU A 1 404 ? 13.325 -0.991 -9.423 1.00 95.06 404 LEU A CA 1
ATOM 3216 C C . LEU A 1 404 ? 14.478 -1.980 -9.643 1.00 95.06 404 LEU A C 1
ATOM 3218 O O . LEU A 1 404 ? 14.511 -2.656 -10.673 1.00 95.06 404 LEU A O 1
ATOM 3222 N N . THR A 1 405 ? 15.366 -2.120 -8.656 1.00 94.44 405 THR A N 1
ATOM 3223 C CA . THR A 1 405 ? 16.412 -3.153 -8.657 1.00 94.44 405 THR A CA 1
ATOM 3224 C C . THR A 1 405 ? 15.797 -4.554 -8.609 1.00 94.44 405 THR A C 1
ATOM 3226 O O . THR A 1 405 ? 16.134 -5.403 -9.430 1.00 94.44 405 THR A O 1
ATOM 3229 N N . LEU A 1 406 ? 14.829 -4.780 -7.713 1.00 94.69 406 LEU A N 1
ATOM 3230 C CA . LEU A 1 406 ? 14.108 -6.049 -7.564 1.00 94.69 406 LEU A CA 1
ATOM 3231 C C . LEU A 1 406 ? 13.325 -6.438 -8.828 1.00 94.69 406 LEU A C 1
ATOM 3233 O O . LEU A 1 406 ? 13.299 -7.603 -9.218 1.00 94.69 406 LEU A O 1
ATOM 3237 N N . VAL A 1 407 ? 12.690 -5.465 -9.485 1.00 94.38 407 VAL A N 1
ATOM 3238 C CA . VAL A 1 407 ? 11.956 -5.658 -10.748 1.00 94.38 407 VAL A CA 1
ATOM 3239 C C . VAL A 1 407 ? 12.883 -6.106 -11.884 1.00 94.38 407 VAL A C 1
ATOM 3241 O O . VAL A 1 407 ? 12.432 -6.742 -12.843 1.00 94.38 407 VAL A O 1
ATOM 3244 N N . GLY A 1 408 ? 14.177 -5.791 -11.790 1.00 92.50 408 GLY A N 1
ATOM 3245 C CA . GLY A 1 408 ? 15.175 -6.182 -12.774 1.00 92.50 408 GLY A CA 1
ATOM 3246 C C . GLY A 1 408 ? 14.919 -5.519 -14.122 1.00 92.50 408 GLY A C 1
ATOM 3247 O O . GLY A 1 408 ? 14.536 -6.187 -15.092 1.00 92.50 408 GLY A O 1
ATOM 3248 N N . VAL A 1 409 ? 15.102 -4.195 -14.175 1.00 92.81 409 VAL A N 1
ATOM 3249 C CA . VAL A 1 409 ? 15.048 -3.419 -15.422 1.00 92.81 409 VAL A CA 1
ATOM 3250 C C . VAL A 1 409 ? 16.253 -3.803 -16.289 1.00 92.81 409 VAL A C 1
ATOM 3252 O O . VAL A 1 409 ? 17.386 -3.571 -15.866 1.00 92.81 409 VAL A O 1
ATOM 3255 N N . PRO A 1 410 ? 16.057 -4.394 -17.481 1.00 90.94 410 PRO A N 1
ATOM 3256 C CA . PRO A 1 410 ? 17.173 -4.782 -18.334 1.00 90.94 410 PRO A CA 1
ATOM 3257 C C . PRO A 1 410 ? 17.904 -3.561 -18.886 1.00 90.94 410 PRO A C 1
ATOM 3259 O O . PRO A 1 410 ? 17.269 -2.598 -19.327 1.00 90.94 410 PRO A O 1
ATOM 3262 N N . LEU A 1 411 ? 19.233 -3.633 -18.923 1.00 89.31 411 LEU A N 1
ATOM 3263 C CA . LEU A 1 411 ? 20.060 -2.670 -19.639 1.00 89.31 411 LEU A CA 1
ATOM 3264 C C . LEU A 1 411 ? 19.925 -2.948 -21.143 1.00 89.31 411 LEU A C 1
ATOM 3266 O O . LEU A 1 411 ? 20.581 -3.827 -21.694 1.00 89.31 411 LEU A O 1
ATOM 3270 N N . CYS A 1 412 ? 18.999 -2.247 -21.790 1.00 88.31 412 CYS A N 1
ATOM 3271 C CA . CYS A 1 412 ? 18.658 -2.441 -23.195 1.00 88.31 412 CYS A CA 1
ATOM 3272 C C . CYS A 1 412 ? 18.352 -1.086 -23.831 1.00 88.31 412 CYS A C 1
ATOM 3274 O O . CYS A 1 412 ? 17.591 -0.303 -23.268 1.00 88.31 412 CYS A O 1
ATOM 3276 N N . ASP A 1 413 ? 18.926 -0.806 -24.998 1.00 89.00 413 ASP A N 1
ATOM 3277 C CA . ASP A 1 413 ? 18.564 0.377 -25.774 1.00 89.00 413 ASP A CA 1
ATOM 3278 C C . ASP A 1 413 ? 17.304 0.066 -26.606 1.00 89.00 413 ASP A C 1
ATOM 3280 O O . ASP A 1 413 ? 17.365 -0.777 -27.507 1.00 89.00 413 ASP A O 1
ATOM 3284 N N . PRO A 1 414 ? 16.162 0.732 -26.348 1.00 87.75 414 PRO A N 1
ATOM 3285 C CA . PRO A 1 414 ? 14.909 0.465 -27.045 1.00 87.75 414 PRO A CA 1
ATOM 3286 C C . PRO A 1 414 ? 14.909 0.940 -28.513 1.00 87.75 414 PRO A C 1
ATOM 3288 O O . PRO A 1 414 ? 13.934 0.711 -29.234 1.00 87.75 414 PRO A O 1
ATOM 3291 N N . TYR A 1 415 ? 15.967 1.616 -28.975 1.00 85.69 415 TYR A N 1
ATOM 3292 C CA . TYR A 1 415 ? 16.165 2.038 -30.364 1.00 85.69 415 TYR A CA 1
ATOM 3293 C C . TYR A 1 415 ? 17.097 1.112 -31.149 1.00 85.69 415 TYR A C 1
ATOM 3295 O O . TYR A 1 415 ? 17.088 1.160 -32.384 1.00 85.69 415 TYR A O 1
ATOM 3303 N N . THR A 1 416 ? 17.854 0.248 -30.475 1.00 82.50 416 THR A N 1
ATOM 3304 C CA . THR A 1 416 ? 18.688 -0.746 -31.149 1.00 82.50 416 THR A CA 1
ATOM 3305 C C . THR A 1 416 ? 17.791 -1.794 -31.797 1.00 82.50 416 THR A C 1
ATOM 3307 O O . THR A 1 416 ? 16.951 -2.416 -31.148 1.00 82.50 416 THR A O 1
ATOM 3310 N N . ARG A 1 417 ? 17.934 -1.983 -33.114 1.00 58.97 417 ARG A N 1
ATOM 3311 C CA . ARG A 1 417 ? 17.220 -3.042 -33.834 1.00 58.97 417 ARG A CA 1
ATOM 3312 C C . ARG A 1 417 ? 17.729 -4.389 -33.330 1.00 58.97 417 ARG A C 1
ATOM 3314 O O . ARG A 1 417 ? 18.898 -4.705 -33.534 1.00 58.97 417 ARG A O 1
ATOM 3321 N N . GLU A 1 418 ? 16.855 -5.195 -32.733 1.00 55.97 418 GLU A N 1
ATOM 3322 C CA . GLU A 1 418 ? 17.121 -6.626 -32.616 1.00 55.97 418 GLU A CA 1
ATOM 3323 C C . GLU A 1 418 ? 17.284 -7.167 -34.041 1.00 55.97 418 GLU A C 1
ATOM 3325 O O . GLU A 1 418 ? 16.347 -7.135 -34.844 1.00 55.97 418 GLU A O 1
ATOM 3330 N N . THR A 1 419 ? 18.487 -7.614 -34.400 1.00 40.34 419 THR A N 1
ATOM 3331 C CA . THR A 1 419 ? 18.628 -8.479 -35.567 1.00 40.34 419 THR A CA 1
ATOM 3332 C C . THR A 1 419 ? 17.842 -9.748 -35.244 1.00 40.34 419 THR A C 1
ATOM 3334 O O . THR A 1 419 ? 18.082 -10.352 -34.192 1.00 40.34 419 THR A O 1
ATOM 3337 N N . PRO A 1 420 ? 16.873 -10.163 -36.081 1.00 39.44 420 PRO A N 1
ATOM 3338 C CA . PRO A 1 420 ? 16.225 -11.444 -35.880 1.00 39.44 420 PRO A CA 1
ATOM 3339 C C . PRO A 1 420 ? 17.336 -12.487 -35.851 1.00 39.44 420 PRO A C 1
ATOM 3341 O O . PRO A 1 420 ? 18.088 -12.613 -36.821 1.00 39.44 420 PRO A O 1
ATOM 3344 N N . LYS A 1 421 ? 17.486 -13.210 -34.736 1.00 40.59 421 LYS A N 1
ATOM 3345 C CA . LYS A 1 421 ? 18.313 -14.414 -34.764 1.00 40.59 421 LYS A CA 1
ATOM 3346 C C . LYS A 1 421 ? 17.716 -15.293 -35.864 1.00 40.59 421 LYS A C 1
ATOM 3348 O O . LYS A 1 421 ? 16.505 -15.535 -35.810 1.00 40.59 421 LYS A O 1
ATOM 3353 N N . PRO A 1 422 ? 18.500 -15.721 -36.870 1.00 34.31 422 PRO A N 1
ATOM 3354 C CA . PRO A 1 422 ? 17.988 -16.664 -37.848 1.00 34.31 422 PRO A CA 1
ATOM 3355 C C . PRO A 1 422 ? 17.438 -17.865 -37.073 1.00 34.31 422 PRO A C 1
ATOM 3357 O O . PRO A 1 422 ? 18.033 -18.235 -36.051 1.00 34.31 422 PRO A O 1
ATOM 3360 N N . PRO A 1 423 ? 16.291 -18.430 -37.486 1.00 37.50 423 PRO A N 1
ATOM 3361 C CA . PRO A 1 423 ? 15.781 -19.630 -36.851 1.00 37.50 423 PRO A CA 1
ATOM 3362 C C . PRO A 1 423 ? 16.920 -20.645 -36.855 1.00 37.50 423 PRO A C 1
ATOM 3364 O O . PRO A 1 423 ? 17.469 -20.963 -37.909 1.00 37.50 423 PRO A O 1
ATOM 3367 N N . THR A 1 424 ? 17.343 -21.074 -35.667 1.00 40.06 424 THR A N 1
ATOM 3368 C CA . THR A 1 424 ? 18.280 -22.183 -35.546 1.00 40.06 424 THR A CA 1
ATOM 3369 C C . THR A 1 424 ? 17.638 -23.346 -36.270 1.00 40.06 424 THR A C 1
ATOM 3371 O O . THR A 1 424 ? 16.556 -23.783 -35.878 1.00 40.06 424 THR A O 1
ATOM 3374 N N . ASP A 1 425 ? 18.281 -23.756 -37.357 1.00 36.22 425 ASP A N 1
ATOM 3375 C CA . ASP A 1 425 ? 17.886 -24.856 -38.214 1.00 36.22 425 ASP A CA 1
ATOM 3376 C C . ASP A 1 425 ? 17.680 -26.091 -37.330 1.00 36.22 425 ASP A C 1
ATOM 3378 O O . ASP A 1 425 ? 18.628 -26.765 -36.916 1.00 36.22 425 ASP A O 1
ATOM 3382 N N . HIS A 1 426 ? 16.429 -26.345 -36.944 1.00 40.59 426 HIS A N 1
ATOM 3383 C CA . HIS A 1 426 ? 16.039 -27.629 -36.400 1.00 40.59 426 HIS A CA 1
ATOM 3384 C C . HIS A 1 426 ? 16.146 -28.594 -37.568 1.00 40.59 426 HIS A C 1
ATOM 3386 O O . HIS A 1 426 ? 15.180 -28.812 -38.295 1.00 40.59 426 HIS A O 1
ATOM 3392 N N . GLN A 1 427 ? 17.356 -29.129 -37.754 1.00 38.09 427 GLN A N 1
ATOM 3393 C CA . GLN A 1 427 ? 17.637 -30.195 -38.694 1.00 38.09 427 GLN A CA 1
ATOM 3394 C C . GLN A 1 427 ? 16.506 -31.213 -38.619 1.00 38.09 427 GLN A C 1
ATOM 3396 O O . GLN A 1 427 ? 16.286 -31.860 -37.589 1.00 38.09 427 GLN A O 1
ATOM 3401 N N . HIS A 1 428 ? 15.806 -31.347 -39.741 1.00 37.66 428 HIS A N 1
ATOM 3402 C CA . HIS A 1 428 ? 14.963 -32.480 -40.057 1.00 37.66 428 HIS A CA 1
ATOM 3403 C C . HIS A 1 428 ? 15.753 -33.777 -39.834 1.00 37.66 428 HIS A C 1
ATOM 3405 O O . HIS A 1 428 ? 16.396 -34.304 -40.742 1.00 37.66 428 HIS A O 1
ATOM 3411 N N . ARG A 1 429 ? 15.684 -34.339 -38.626 1.00 34.38 429 ARG A N 1
ATOM 3412 C CA . ARG A 1 429 ? 15.975 -35.754 -38.423 1.00 34.38 429 ARG A CA 1
ATOM 3413 C C . ARG A 1 429 ? 14.770 -36.531 -38.934 1.00 34.38 429 ARG A C 1
ATOM 3415 O O . ARG A 1 429 ? 13.718 -36.567 -38.301 1.00 34.38 429 ARG A O 1
ATOM 3422 N N . ARG A 1 430 ? 14.930 -37.109 -40.126 1.00 29.97 430 ARG A N 1
ATOM 3423 C CA . ARG A 1 430 ? 14.039 -38.140 -40.671 1.00 29.97 430 ARG A CA 1
ATOM 3424 C C . ARG A 1 430 ? 13.854 -39.249 -39.622 1.00 29.97 430 ARG A C 1
ATOM 3426 O O . ARG A 1 430 ? 14.848 -39.644 -39.010 1.00 29.97 430 ARG A O 1
ATOM 3433 N N . PRO A 1 431 ? 12.641 -39.787 -39.426 1.00 31.33 431 PRO A N 1
ATOM 3434 C CA . PRO A 1 431 ? 12.455 -40.933 -38.555 1.00 31.33 431 PRO A CA 1
ATOM 3435 C C . PRO A 1 431 ? 12.995 -42.178 -39.266 1.00 31.33 431 PRO A C 1
ATOM 3437 O O . PRO A 1 431 ? 12.416 -42.659 -40.238 1.00 31.33 431 PRO A O 1
ATOM 3440 N N . THR A 1 432 ? 14.126 -42.695 -38.795 1.00 30.61 432 THR A N 1
ATOM 3441 C CA . THR A 1 432 ? 14.556 -44.059 -39.104 1.00 30.61 432 THR A CA 1
ATOM 3442 C C . THR A 1 432 ? 13.646 -45.034 -38.366 1.00 30.61 432 THR A C 1
ATOM 3444 O O . THR A 1 432 ? 13.567 -45.013 -37.139 1.00 30.61 432 THR A O 1
ATOM 3447 N N . GLN A 1 433 ? 12.947 -45.872 -39.132 1.00 32.72 433 GLN A N 1
ATOM 3448 C CA . GLN A 1 433 ? 12.308 -47.092 -38.651 1.00 32.72 433 GLN A CA 1
ATOM 3449 C C . GLN A 1 433 ? 13.337 -47.976 -37.943 1.00 32.72 433 GLN A C 1
ATOM 3451 O O . GLN A 1 433 ? 14.292 -48.405 -38.583 1.00 32.72 433 GLN A O 1
ATOM 3456 N N . THR A 1 434 ? 13.077 -48.346 -36.690 1.00 30.28 434 THR A N 1
ATOM 3457 C CA . THR A 1 434 ? 13.562 -49.614 -36.133 1.00 30.28 434 THR A CA 1
ATOM 3458 C C . THR A 1 434 ? 12.638 -50.116 -35.024 1.00 30.28 434 THR A C 1
ATOM 3460 O O . THR A 1 434 ? 12.451 -49.482 -33.993 1.00 30.28 434 THR A O 1
ATOM 3463 N N . SER A 1 435 ? 12.039 -51.270 -35.328 1.00 26.00 435 SER A N 1
ATOM 3464 C CA . SER A 1 435 ? 11.633 -52.381 -34.456 1.00 26.00 435 SER A CA 1
ATOM 3465 C C . SER A 1 435 ? 10.999 -52.095 -33.090 1.00 26.00 435 SER A C 1
ATOM 3467 O O . SER A 1 435 ? 11.650 -51.744 -32.111 1.00 26.00 435 SER A O 1
ATOM 3469 N N . TRP A 1 436 ? 9.722 -52.460 -33.023 1.00 26.14 436 TRP A N 1
ATOM 3470 C CA . TRP A 1 436 ? 8.992 -52.821 -31.818 1.00 26.14 436 TRP A CA 1
ATOM 3471 C C . TRP A 1 436 ? 9.704 -53.914 -31.011 1.00 26.14 436 TRP A C 1
ATOM 3473 O O . TRP A 1 436 ? 9.831 -55.043 -31.480 1.00 26.14 436 TRP A O 1
ATOM 3483 N N . THR A 1 437 ? 10.016 -53.629 -29.749 1.00 28.73 437 THR A N 1
ATOM 3484 C CA . THR A 1 437 ? 10.092 -54.648 -28.696 1.00 28.73 437 THR A CA 1
ATOM 3485 C C . THR A 1 437 ? 9.226 -54.208 -27.524 1.00 28.73 437 THR A C 1
ATOM 3487 O O . THR A 1 437 ? 9.427 -53.158 -26.919 1.00 28.73 437 THR A O 1
ATOM 3490 N N . ARG A 1 438 ? 8.195 -55.018 -27.265 1.00 27.97 438 ARG A N 1
ATOM 3491 C CA . ARG A 1 438 ? 7.303 -54.943 -26.108 1.00 27.97 438 ARG A CA 1
ATOM 3492 C C . ARG A 1 438 ? 8.113 -55.100 -24.827 1.00 27.97 438 ARG A C 1
ATOM 3494 O O . ARG A 1 438 ? 8.682 -56.166 -24.624 1.00 27.97 438 ARG A O 1
ATOM 3501 N N . GLU A 1 439 ? 7.972 -54.161 -23.902 1.00 27.98 439 GLU A N 1
ATOM 3502 C CA . GLU A 1 439 ? 8.109 -54.489 -22.488 1.00 27.98 439 GLU A CA 1
ATOM 3503 C C . GLU A 1 439 ? 7.062 -53.746 -21.658 1.00 27.98 439 GLU A C 1
ATOM 3505 O O . GLU A 1 439 ? 6.896 -52.529 -21.715 1.00 27.98 439 GLU A O 1
ATOM 3510 N N . LYS A 1 440 ? 6.255 -54.548 -20.962 1.00 27.48 440 LYS A N 1
ATOM 3511 C CA . LYS A 1 440 ? 5.228 -54.125 -20.016 1.00 27.48 440 LYS A CA 1
ATOM 3512 C C . LYS A 1 440 ? 5.930 -53.586 -18.770 1.00 27.48 440 LYS A C 1
ATOM 3514 O O . LYS A 1 440 ? 6.755 -54.310 -18.231 1.00 27.48 440 LYS A O 1
ATOM 3519 N N . ASN A 1 441 ? 5.491 -52.450 -18.221 1.00 28.72 441 ASN A N 1
ATOM 3520 C CA . ASN A 1 441 ? 5.018 -52.426 -16.831 1.00 28.72 441 ASN A CA 1
ATOM 3521 C C . ASN A 1 441 ? 4.392 -51.094 -16.374 1.00 28.72 441 ASN A C 1
ATOM 3523 O O . ASN A 1 441 ? 4.995 -50.034 -16.425 1.00 28.72 441 ASN A O 1
ATOM 3527 N N . HIS A 1 442 ? 3.169 -51.251 -15.860 1.00 27.38 442 HIS A N 1
ATOM 3528 C CA . HIS A 1 442 ? 2.562 -50.600 -14.698 1.00 27.38 442 HIS A CA 1
ATOM 3529 C C . HIS A 1 442 ? 2.315 -49.078 -14.672 1.00 27.38 442 HIS A C 1
ATOM 3531 O O . HIS A 1 442 ? 3.152 -48.255 -14.322 1.00 27.38 442 HIS A O 1
ATOM 3537 N N . ARG A 1 443 ? 1.026 -48.771 -14.881 1.00 27.19 443 ARG A N 1
ATOM 3538 C CA . ARG A 1 443 ? 0.286 -47.603 -14.386 1.00 2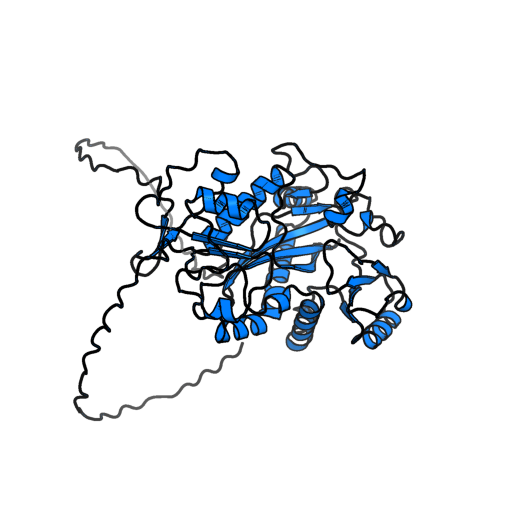7.19 443 ARG A CA 1
ATOM 3539 C C . ARG A 1 443 ? 0.569 -47.326 -12.904 1.00 27.19 443 ARG A C 1
ATOM 3541 O O . ARG A 1 443 ? 0.356 -48.217 -12.086 1.00 27.19 443 ARG A O 1
ATOM 3548 N N . ARG A 1 444 ? 0.797 -46.057 -12.554 1.00 25.84 444 ARG A N 1
ATOM 3549 C CA . ARG A 1 444 ? 0.207 -45.439 -11.354 1.00 25.84 444 ARG A CA 1
ATOM 3550 C C . ARG A 1 444 ? -0.209 -44.000 -11.656 1.00 25.84 444 ARG A C 1
ATOM 3552 O O . ARG A 1 444 ? 0.622 -43.145 -11.936 1.00 25.84 444 ARG A O 1
ATOM 3559 N N . LEU A 1 445 ? -1.524 -43.780 -11.612 1.00 24.89 445 LEU A N 1
ATOM 3560 C CA . LEU A 1 445 ? -2.123 -42.479 -11.350 1.00 24.89 445 LEU A CA 1
ATOM 3561 C C . LEU A 1 445 ? -1.723 -42.050 -9.936 1.00 24.89 445 LEU A C 1
ATOM 3563 O O . LEU A 1 445 ? -1.907 -42.831 -9.004 1.00 24.89 445 LEU A O 1
ATOM 3567 N N . CYS A 1 446 ? -1.307 -40.799 -9.774 1.00 25.17 446 CYS A N 1
ATOM 3568 C CA . CYS A 1 446 ? -1.391 -40.103 -8.497 1.00 25.17 446 CYS A CA 1
ATOM 3569 C C . CYS A 1 446 ? -2.130 -38.779 -8.714 1.00 25.17 446 CYS A C 1
ATOM 3571 O O . CYS A 1 446 ? -1.569 -37.799 -9.194 1.00 25.17 446 CYS A O 1
ATOM 3573 N N . HIS A 1 447 ? -3.418 -38.797 -8.366 1.00 24.30 447 HIS A N 1
ATOM 3574 C CA . HIS A 1 447 ? -4.134 -37.650 -7.810 1.00 24.30 447 HIS A CA 1
ATOM 3575 C C . HIS A 1 447 ? -3.350 -37.070 -6.635 1.00 24.30 447 HIS A C 1
ATOM 3577 O O . HIS A 1 447 ? -2.928 -37.880 -5.827 1.00 24.30 447 HIS A O 1
ATOM 3583 N N . HIS A 1 448 ? -3.256 -35.744 -6.515 1.00 25.00 448 HIS A N 1
ATOM 3584 C CA . HIS A 1 448 ? -3.186 -34.904 -5.295 1.00 25.00 448 HIS A CA 1
ATOM 3585 C C . HIS A 1 448 ? -3.530 -33.487 -5.825 1.00 25.00 448 HIS A C 1
ATOM 3587 O O . HIS A 1 448 ? -2.912 -33.065 -6.794 1.00 25.00 448 HIS A O 1
ATOM 3593 N N . VAL A 1 449 ? -4.569 -32.730 -5.448 1.00 24.55 449 VAL A N 1
ATOM 3594 C CA . VAL A 1 449 ? -5.278 -32.514 -4.172 1.00 24.55 449 VAL A CA 1
ATOM 3595 C C . VAL A 1 449 ? -4.309 -32.163 -3.046 1.00 24.55 449 VAL A C 1
ATOM 3597 O O . VAL A 1 449 ? -3.968 -33.025 -2.245 1.00 24.55 449 VAL A O 1
ATOM 3600 N N . LEU A 1 450 ? -3.832 -30.915 -3.016 1.00 28.39 450 LEU A N 1
ATOM 3601 C CA . LEU A 1 450 ? -4.329 -29.837 -2.143 1.00 28.39 450 LEU A CA 1
ATOM 3602 C C . LEU A 1 450 ? -3.697 -28.494 -2.521 1.00 28.39 450 LEU A C 1
ATOM 3604 O O . LEU A 1 450 ? -2.504 -28.505 -2.885 1.00 28.39 450 LEU A O 1
#

InterPro domains:
  IPR004344 Tubulin-tyrosine ligase/Tubulin polyglutamylase [PF03133] (127-410)
  IPR004344 Tubulin-tyrosine ligase/Tubulin polyglutamylase [PS51221] (75-419)

Organism: Geodia barretti (NCBI:txid519541)